Protein AF-0000000080016989 (afdb_homodimer)

Radius of gyration: 31.9 Å; Cα contacts (8 Å, |Δi|>4): 344; chains: 2; bounding box: 84×80×86 Å

Foldseek 3Di:
DPPPPPPPPPPPPPPCPVPPPPPCVVVPDDDDQDPVPDPDPLSVVVNVVVVCCVPCNDCNVCVVLDDVVLVVCVVVPVFFVLVSVLDSCPDPVVCVPQVVVDQLLVSLQVCCCQQLQDGDPDPVSSVVLSVQCVPVNRSRSSCPVSVDPSVCVQANRHRHHHHDPDVPPDDRDDPDVPPDPVVPVVPPDPPVPVVVVPCVVCVPVCPPDPPPPPVVVVVVVVVVVVVVVVVVVVVVVVVVVVVD/DPPPPPPPPPPPPPPCPPPPPDPCVPVPDDDDQDPVPDDDPLSVVVNVVVVCCVPCNDCNVCVVLDDVVLVVCVVVVVFFVLVSVLDSCPDPVVCVPQVVVDQLLVSLQVCCCQQLQDGDPDPVVSVVLSVQCVPVNRSRSSCPVSVDPSVCVQANRHRHHHHDPDPPPDDRDDVDVPPDPVVPVVVPDPPVPVVPVPCPVCVPVCPPDPPPPPVPVVVVVVVVVVVVVVVVVVVVVVVVVVVD

Secondary structure (DSSP, 8-state):
-----------S---------S----TTSPPPPBGGG--SHHHHHHHHHHHHHHHHHHHHHTTTT--HHHHHHHHTTSS-HHHHHHHHHTSHHHIIIIITTS-HHHHHHHHIIIIISS--S-HHHHHHHHHHHHHHHHHHHHHHHHTSHHHHHHTTTTB-------SSS-----------GGGTTT-----GGG------GGGGS---------HHHHHHHHHHHHHHHHHHHHHHHHHHHTT-/-----------S---------SS---TTSPPPPBGGG--SHHHHHHHHHHHHHHHHHHHHHTTTT--HHHHHHHHTTSS-HHHHHHHHHTSHHHIIIIITTS-HHHHHHHHHHHHSSS--S-HHHHHHHHHHHHHHHHHHHHHHHHTSHHHHHHTTTTB-------SSS-----------GGGTTT-----GGG------GGGGS---------HHHHHHHHHHHHHHHHHHHHHHHHHHHTT-

Structure (mmCIF, N/CA/C/O backbone):
data_AF-0000000080016989-model_v1
#
loop_
_entity.id
_entity.type
_entity.pdbx_description
1 polymer 'Phycobilisome rod-core linker polypeptide CpcG2'
#
loop_
_atom_site.group_PDB
_atom_site.id
_atom_site.type_symbol
_atom_site.label_atom_id
_atom_site.label_alt_id
_atom_site.label_comp_id
_atom_site.label_asym_id
_atom_site.label_entity_id
_atom_site.label_seq_id
_atom_site.pdbx_PDB_ins_code
_atom_site.Cartn_x
_atom_site.Cartn_y
_atom_site.Cartn_z
_atom_site.occupancy
_atom_site.B_iso_or_equiv
_atom_site.auth_seq_id
_atom_site.auth_comp_id
_atom_site.auth_asym_id
_atom_site.auth_atom_id
_atom_site.pdbx_PDB_model_num
ATOM 1 N N . MET A 1 1 ? -3.426 34.625 28.641 1 25.23 1 MET A N 1
ATOM 2 C CA . MET A 1 1 ? -3.031 35.344 27.453 1 25.23 1 MET A CA 1
ATOM 3 C C . MET A 1 1 ? -2.664 34.406 26.312 1 25.23 1 MET A C 1
ATOM 5 O O . MET A 1 1 ? -1.8 33.531 26.484 1 25.23 1 MET A O 1
ATOM 9 N N . ALA A 1 2 ? -3.592 34.031 25.422 1 30.05 2 ALA A N 1
ATOM 10 C CA . ALA A 1 2 ? -3.416 33.062 24.328 1 30.05 2 ALA A CA 1
ATOM 11 C C . ALA A 1 2 ? -2.246 33.469 23.438 1 30.05 2 ALA A C 1
ATOM 13 O O . ALA A 1 2 ? -2.064 34.656 23.125 1 30.05 2 ALA A O 1
ATOM 14 N N . LEU A 1 3 ? -1.132 32.969 23.594 1 33.81 3 LEU A N 1
ATOM 15 C CA . LEU A 1 3 ? 0.004 33.375 22.781 1 33.81 3 LEU A CA 1
ATOM 16 C C . LEU A 1 3 ? -0.39 33.5 21.312 1 33.81 3 LEU A C 1
ATOM 18 O O . LEU A 1 3 ? -1.067 32.625 20.781 1 33.81 3 LEU A O 1
ATOM 22 N N . PRO A 1 4 ? -0.448 34.688 20.734 1 31.34 4 PRO A N 1
ATOM 23 C CA . PRO A 1 4 ? -0.878 34.969 19.375 1 31.34 4 PRO A CA 1
ATOM 24 C C . PRO A 1 4 ? -0.151 34.125 18.328 1 31.34 4 PRO A C 1
ATOM 26 O O . PRO A 1 4 ? 1.022 33.781 18.516 1 31.34 4 PRO A O 1
ATOM 29 N N . ILE A 1 5 ? -0.776 33.156 17.734 1 40.44 5 ILE A N 1
ATOM 30 C CA . ILE A 1 5 ? -0.256 32.406 16.594 1 40.44 5 ILE A CA 1
ATOM 31 C C . ILE A 1 5 ? 0.355 33.375 15.57 1 40.44 5 ILE A C 1
ATOM 33 O O . ILE A 1 5 ? -0.314 34.281 15.102 1 40.44 5 ILE A O 1
ATOM 37 N N . HIS A 1 6 ? 1.546 33.844 15.75 1 35.38 6 HIS A N 1
ATOM 38 C CA . HIS A 1 6 ? 2.234 34.75 14.852 1 35.38 6 HIS A CA 1
ATOM 39 C C . HIS A 1 6 ? 1.949 34.438 13.391 1 35.38 6 HIS A C 1
ATOM 41 O O . HIS A 1 6 ? 1.951 33.25 13.008 1 35.38 6 HIS A O 1
ATOM 47 N N . THR A 1 7 ? 1.187 35.281 12.719 1 34.09 7 THR A N 1
ATOM 48 C CA . THR A 1 7 ? 0.888 35.344 11.289 1 34.09 7 THR A CA 1
ATOM 49 C C . THR A 1 7 ? 2.172 35.312 10.469 1 34.09 7 THR A C 1
ATOM 51 O O . THR A 1 7 ? 2.99 36.219 10.531 1 34.09 7 THR A O 1
ATOM 54 N N . TYR A 1 8 ? 2.893 34.312 10.477 1 36.16 8 TYR A N 1
ATOM 55 C CA . TYR A 1 8 ? 4.023 34.312 9.555 1 36.16 8 TYR A CA 1
ATOM 56 C C . TYR A 1 8 ? 3.568 34.625 8.133 1 36.16 8 TYR A C 1
ATOM 58 O O . TYR A 1 8 ? 2.695 33.938 7.602 1 36.16 8 TYR A O 1
ATOM 66 N N . LYS A 1 9 ? 3.492 35.938 7.73 1 34.44 9 LYS A N 1
ATOM 67 C CA . LYS A 1 9 ? 3.162 36.344 6.367 1 34.44 9 LYS A CA 1
ATOM 68 C C . LYS A 1 9 ? 4.121 35.719 5.363 1 34.44 9 LYS A C 1
ATOM 70 O O . LYS A 1 9 ? 5.336 35.906 5.438 1 34.44 9 LYS A O 1
ATOM 75 N N . PRO A 1 10 ? 3.857 34.625 4.754 1 35.66 10 PRO A N 1
ATOM 76 C CA . PRO A 1 10 ? 4.684 34.156 3.633 1 35.66 10 PRO A CA 1
ATOM 77 C C . PRO A 1 10 ? 4.793 35.219 2.523 1 35.66 10 PRO A C 1
ATOM 79 O O . PRO A 1 10 ? 3.779 35.781 2.098 1 35.66 10 PRO A O 1
ATOM 82 N N . THR A 1 11 ? 5.637 36.25 2.611 1 33.56 11 THR A N 1
ATOM 83 C CA . THR A 1 11 ? 5.766 37.25 1.571 1 33.56 11 THR A CA 1
ATOM 84 C C . THR A 1 11 ? 5.883 36.625 0.195 1 33.56 11 THR A C 1
ATOM 86 O O . THR A 1 11 ? 6.18 37.281 -0.793 1 33.56 11 THR A O 1
ATOM 89 N N . SER A 1 12 ? 6.371 35.469 0.053 1 35.28 12 SER A N 1
ATOM 90 C CA . SER A 1 12 ? 6.691 35.188 -1.345 1 35.28 12 SER A CA 1
ATOM 91 C C . SER A 1 12 ? 5.469 35.375 -2.238 1 35.28 12 SER A C 1
ATOM 93 O O . SER A 1 12 ? 4.336 35.156 -1.806 1 35.28 12 SER A O 1
ATOM 95 N N . GLN A 1 13 ? 5.496 36.438 -3.127 1 29.03 13 GLN A N 1
ATOM 96 C CA . GLN A 1 13 ? 4.574 36.656 -4.242 1 29.03 13 GLN A CA 1
ATOM 97 C C . GLN A 1 13 ? 4.145 35.312 -4.848 1 29.03 13 GLN A C 1
ATOM 99 O O . GLN A 1 13 ? 4.969 34.594 -5.391 1 29.03 13 GLN A O 1
ATOM 104 N N . ASN A 1 14 ? 3.254 34.656 -4.242 1 30.41 14 ASN A N 1
ATOM 105 C CA . ASN A 1 14 ? 2.605 33.5 -4.824 1 30.41 14 ASN A CA 1
ATOM 106 C C . ASN A 1 14 ? 2.068 33.781 -6.223 1 30.41 14 ASN A C 1
ATOM 108 O O . ASN A 1 14 ? 1.04 34.438 -6.371 1 30.41 14 ASN A O 1
ATOM 112 N N . GLN A 1 15 ? 2.891 34.375 -7.094 1 29.89 15 GLN A N 1
ATOM 113 C CA . GLN A 1 15 ? 2.301 34.438 -8.43 1 29.89 15 GLN A CA 1
ATOM 114 C C . GLN A 1 15 ? 1.581 33.125 -8.75 1 29.89 15 GLN A C 1
ATOM 116 O O . GLN A 1 15 ? 2.209 32.062 -8.828 1 29.89 15 GLN A O 1
ATOM 121 N N . ARG A 1 16 ? 0.362 33 -8.352 1 30.81 16 ARG A N 1
ATOM 122 C CA . ARG A 1 16 ? -0.567 31.984 -8.797 1 30.81 16 ARG A CA 1
ATOM 123 C C . ARG A 1 16 ? -0.479 31.781 -10.305 1 30.81 16 ARG A C 1
ATOM 125 O O . ARG A 1 16 ? -0.856 32.656 -11.078 1 30.81 16 ARG A O 1
ATOM 132 N N . VAL A 1 17 ? 0.602 31.438 -10.859 1 32.56 17 VAL A N 1
ATOM 133 C CA . VAL A 1 17 ? 0.353 30.969 -12.211 1 32.56 17 VAL A CA 1
ATOM 134 C C . VAL A 1 17 ? -0.822 30 -12.211 1 32.56 17 VAL A C 1
ATOM 136 O O . VAL A 1 17 ? -0.796 28.984 -11.508 1 32.56 17 VAL A O 1
ATOM 139 N N . CYS A 1 18 ? -2.006 30.516 -12.25 1 28.89 18 CYS A N 1
ATOM 140 C CA . CYS A 1 18 ? -3.176 29.688 -12.516 1 28.89 18 CYS A CA 1
ATOM 141 C C . CYS A 1 18 ? -2.871 28.641 -13.57 1 28.89 18 CYS A C 1
ATOM 143 O O . CYS A 1 18 ? -2.387 28.969 -14.656 1 28.89 18 CYS A O 1
ATOM 145 N N . SER A 1 19 ? -2.455 27.562 -13.086 1 32.31 19 SER A N 1
ATOM 146 C CA . SER A 1 19 ? -2.361 26.484 -14.07 1 32.31 19 SER A CA 1
ATOM 147 C C . SER A 1 19 ? -3.559 26.484 -15.016 1 32.31 19 SER A C 1
ATOM 149 O O . SER A 1 19 ? -4.695 26.703 -14.586 1 32.31 19 SER A O 1
ATOM 151 N N . PHE A 1 20 ? -3.49 27.109 -16.141 1 30.5 20 PHE A N 1
ATOM 152 C CA . PHE A 1 20 ? -4.426 26.875 -17.234 1 30.5 20 PHE A CA 1
ATOM 153 C C . PHE A 1 20 ? -5.012 25.469 -17.141 1 30.5 20 PHE A C 1
ATOM 155 O O . PHE A 1 20 ? -4.273 24.5 -17 1 30.5 20 PHE A O 1
ATOM 162 N N . GLY A 1 21 ? -6.273 25.297 -16.688 1 30.64 21 GLY A N 1
ATOM 163 C CA . GLY A 1 21 ? -7.164 24.156 -16.609 1 30.64 21 GLY A CA 1
ATOM 164 C C . GLY A 1 21 ? -7.012 23.188 -17.781 1 30.64 21 GLY A C 1
ATOM 165 O O . GLY A 1 21 ? -7.871 22.344 -18 1 30.64 21 GLY A O 1
ATOM 166 N N . THR A 1 22 ? -6.535 23.703 -18.922 1 29.03 22 THR A N 1
ATOM 167 C CA . THR A 1 22 ? -6.496 22.688 -19.969 1 29.03 22 THR A CA 1
ATOM 168 C C . THR A 1 22 ? -5.863 21.406 -19.453 1 29.03 22 THR A C 1
ATOM 170 O O . THR A 1 22 ? -5.008 21.438 -18.562 1 29.03 22 THR A O 1
ATOM 173 N N . ALA A 1 23 ? -6.227 20.281 -20.219 1 30.64 23 ALA A N 1
ATOM 174 C CA . ALA A 1 23 ? -5.867 18.875 -20.188 1 30.64 23 ALA A CA 1
ATOM 175 C C . ALA A 1 23 ? -4.359 18.688 -20.016 1 30.64 23 ALA A C 1
ATOM 177 O O . ALA A 1 23 ? -3.666 18.312 -20.969 1 30.64 23 ALA A O 1
ATOM 178 N N . ASP A 1 24 ? -3.57 19.672 -19.812 1 32.41 24 ASP A N 1
ATOM 179 C CA . ASP A 1 24 ? -2.189 19.234 -19.641 1 32.41 24 ASP A CA 1
ATOM 180 C C . ASP A 1 24 ? -2.107 18.062 -18.656 1 32.41 24 ASP A C 1
ATOM 182 O O . ASP A 1 24 ? -2.002 18.266 -17.453 1 32.41 24 ASP A O 1
ATOM 186 N N . LEU A 1 25 ? -2.934 17.094 -18.688 1 37.16 25 LEU A N 1
ATOM 187 C CA . LEU A 1 25 ? -2.645 15.75 -18.219 1 37.16 25 LEU A CA 1
ATOM 188 C C . LEU A 1 25 ? -1.144 15.484 -18.219 1 37.16 25 LEU A C 1
ATOM 190 O O . LEU A 1 25 ? -0.61 14.906 -19.172 1 37.16 25 LEU A O 1
ATOM 194 N N . ASN A 1 26 ? -0.311 16.391 -18.078 1 38 26 ASN A N 1
ATOM 195 C CA . ASN A 1 26 ? 1.107 16.062 -17.969 1 38 26 ASN A CA 1
ATOM 196 C C . ASN A 1 26 ? 1.342 14.844 -17.078 1 38 26 ASN A C 1
ATOM 198 O O . ASN A 1 26 ? 0.673 14.672 -16.062 1 38 26 ASN A O 1
ATOM 202 N N . GLU A 1 27 ? 1.8 13.797 -17.656 1 47.62 27 GLU A N 1
ATOM 203 C CA . GLU A 1 27 ? 2.15 12.492 -17.109 1 47.62 27 GLU A CA 1
ATOM 204 C C . GLU A 1 27 ? 2.609 12.609 -15.664 1 47.62 27 GLU A C 1
ATOM 206 O O . GLU A 1 27 ? 2.398 11.695 -14.867 1 47.62 27 GLU A O 1
ATOM 211 N N . ASP A 1 28 ? 3.191 13.914 -15.281 1 52.97 28 ASP A N 1
ATOM 212 C CA . ASP A 1 28 ? 3.834 14.023 -13.977 1 52.97 28 ASP A CA 1
ATOM 213 C C . ASP A 1 28 ? 2.873 14.594 -12.938 1 52.97 28 ASP A C 1
ATOM 215 O O . ASP A 1 28 ? 3.244 14.781 -11.781 1 52.97 28 ASP A O 1
ATOM 219 N N . SER A 1 29 ? 1.658 15.008 -13.406 1 60.66 29 SER A N 1
ATOM 220 C CA . SER A 1 29 ? 0.777 15.586 -12.398 1 60.66 29 SER A CA 1
ATOM 221 C C . SER A 1 29 ? 0.029 14.5 -11.625 1 60.66 29 SER A C 1
ATOM 223 O O . SER A 1 29 ? -0.495 13.555 -12.227 1 60.66 29 SER A O 1
ATOM 225 N N . PRO A 1 30 ? -0.002 14.703 -10.344 1 71.44 30 PRO A N 1
ATOM 226 C CA . PRO A 1 30 ? -0.692 13.688 -9.555 1 71.44 30 PRO A CA 1
ATOM 227 C C . PRO A 1 30 ? -2.191 13.633 -9.844 1 71.44 30 PRO A C 1
ATOM 229 O O . PRO A 1 30 ? -2.803 14.656 -10.148 1 71.44 30 PRO A O 1
ATOM 232 N N . TYR A 1 31 ? -2.736 12.531 -10.023 1 80.25 31 TYR A N 1
ATOM 233 C CA . TYR A 1 31 ? -4.184 12.359 -10.086 1 80.25 31 TYR A CA 1
ATOM 234 C C . TYR A 1 31 ? -4.84 12.82 -8.789 1 80.25 31 TYR A C 1
ATOM 236 O O . TYR A 1 31 ? -4.363 12.5 -7.695 1 80.25 31 TYR A O 1
ATOM 244 N N . ILE A 1 32 ? -5.84 13.664 -8.883 1 88.88 32 ILE A N 1
ATOM 245 C CA . ILE A 1 32 ? -6.516 14.219 -7.711 1 88.88 32 ILE A CA 1
ATOM 246 C C . ILE A 1 32 ? -7.766 13.398 -7.398 1 88.88 32 ILE A C 1
ATOM 248 O O . ILE A 1 32 ? -8.648 13.258 -8.25 1 88.88 32 ILE A O 1
ATOM 252 N N . TYR A 1 33 ? -7.879 12.844 -6.227 1 94.5 33 TYR A N 1
ATOM 253 C CA . TYR A 1 33 ? -9.008 12.039 -5.773 1 94.5 33 TYR A CA 1
ATOM 254 C C . TYR A 1 33 ? -10.008 12.891 -4.996 1 94.5 33 TYR A C 1
ATOM 256 O O . TYR A 1 33 ? -9.656 13.492 -3.977 1 94.5 33 TYR A O 1
ATOM 264 N N . ARG A 1 34 ? -11.211 12.906 -5.473 1 95 34 ARG A N 1
ATOM 265 C CA . ARG A 1 34 ? -12.289 13.664 -4.848 1 95 34 ARG A CA 1
ATOM 266 C C . ARG A 1 34 ? -13.508 12.773 -4.598 1 95 34 ARG A C 1
ATOM 268 O O . ARG A 1 34 ? -13.859 11.945 -5.438 1 95 34 ARG A O 1
ATOM 275 N N . LEU A 1 35 ? -14.07 13.016 -3.494 1 94.94 35 LEU A N 1
ATOM 276 C CA . LEU A 1 35 ? -15.234 12.219 -3.119 1 94.94 35 LEU A CA 1
ATOM 277 C C . LEU A 1 35 ? -16.391 12.453 -4.09 1 94.94 35 LEU A C 1
ATOM 279 O O . LEU A 1 35 ? -17.141 11.523 -4.395 1 94.94 35 LEU A O 1
ATOM 283 N N . GLU A 1 36 ? -16.5 13.648 -4.617 1 91.94 36 GLU A N 1
ATOM 284 C CA . GLU A 1 36 ? -17.594 14.023 -5.508 1 91.94 36 GLU A CA 1
ATOM 285 C C . GLU A 1 36 ? -17.516 13.258 -6.824 1 91.94 36 GLU A C 1
ATOM 287 O O . GLU A 1 36 ? -18.531 13.07 -7.504 1 91.94 36 GLU A O 1
ATOM 292 N N . ASP A 1 37 ? -16.375 12.867 -7.113 1 90 37 ASP A N 1
ATOM 293 C CA . ASP A 1 37 ? -16.156 12.18 -8.383 1 90 37 ASP A CA 1
ATOM 294 C C . ASP A 1 37 ? -16.375 10.68 -8.242 1 90 37 ASP A C 1
ATOM 296 O O . ASP A 1 37 ? -16.234 9.93 -9.211 1 90 37 ASP A O 1
ATOM 300 N N . THR A 1 38 ? -16.672 10.258 -7.035 1 91.38 38 THR A N 1
ATOM 301 C CA . THR A 1 38 ? -16.828 8.828 -6.793 1 91.38 38 THR A CA 1
ATOM 302 C C . THR A 1 38 ? -18.281 8.414 -6.918 1 91.38 38 THR A C 1
ATOM 304 O O . THR A 1 38 ? -19.109 8.758 -6.07 1 91.38 38 THR A O 1
ATOM 307 N N . ASN A 1 39 ? -18.562 7.723 -8.016 1 89.69 39 ASN A N 1
ATOM 308 C CA . ASN A 1 39 ? -19.953 7.312 -8.273 1 89.69 39 ASN A CA 1
ATOM 309 C C . ASN A 1 39 ? -20.094 5.793 -8.227 1 89.69 39 ASN A C 1
ATOM 311 O O . ASN A 1 39 ? -21.188 5.266 -8.422 1 89.69 39 ASN A O 1
ATOM 315 N N . SER A 1 40 ? -19.031 5.035 -8.008 1 90.69 40 SER A N 1
ATOM 316 C CA . SER A 1 40 ? -19.047 3.58 -7.914 1 90.69 40 SER A CA 1
ATOM 317 C C . SER A 1 40 ? -18.266 3.094 -6.703 1 90.69 40 SER A C 1
ATOM 319 O O . SER A 1 40 ? -17.453 3.836 -6.145 1 90.69 40 SER A O 1
ATOM 321 N N . SER A 1 41 ? -18.594 1.885 -6.363 1 90.12 41 SER A N 1
ATOM 322 C CA . SER A 1 41 ? -17.875 1.286 -5.238 1 90.12 41 SER A CA 1
ATOM 323 C C . SER A 1 41 ? -16.391 1.15 -5.539 1 90.12 41 SER A C 1
ATOM 325 O O . SER A 1 41 ? -15.555 1.287 -4.641 1 90.12 41 SER A O 1
ATOM 327 N N . GLY A 1 42 ? -16.141 0.899 -6.773 1 89.5 42 GLY A N 1
ATOM 328 C CA . GLY A 1 42 ? -14.742 0.793 -7.18 1 89.5 42 GLY A CA 1
ATOM 329 C C . GLY A 1 42 ? -13.984 2.104 -7.07 1 89.5 42 GLY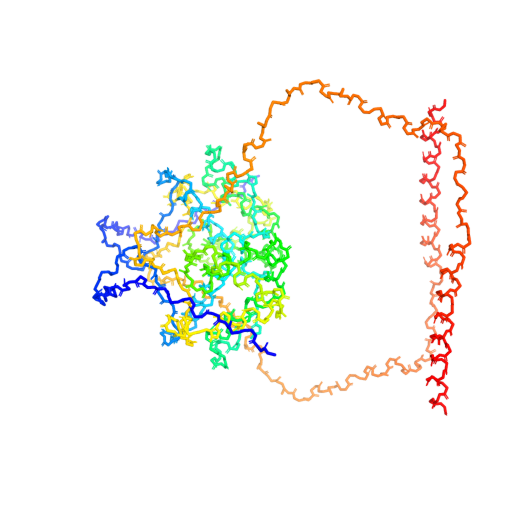 A C 1
ATOM 330 O O . GLY A 1 42 ? -12.828 2.127 -6.645 1 89.5 42 GLY A O 1
ATOM 331 N N . GLU A 1 43 ? -14.609 3.121 -7.348 1 91.94 43 GLU A N 1
ATOM 332 C CA . GLU A 1 43 ? -13.984 4.438 -7.297 1 91.94 43 GLU A CA 1
ATOM 333 C C . GLU A 1 43 ? -13.75 4.883 -5.855 1 91.94 43 GLU A C 1
ATOM 335 O O . GLU A 1 43 ? -12.727 5.492 -5.547 1 91.94 43 GLU A O 1
ATOM 340 N N . ILE A 1 44 ? -14.727 4.605 -5.02 1 94.19 44 ILE A N 1
ATOM 341 C CA . ILE A 1 44 ? -14.562 4.969 -3.615 1 94.19 44 ILE A CA 1
ATOM 342 C C . ILE A 1 44 ? -13.414 4.168 -3.002 1 94.19 44 ILE A C 1
ATOM 344 O O . ILE A 1 44 ? -12.664 4.684 -2.174 1 94.19 44 ILE A O 1
ATOM 348 N N . ALA A 1 45 ? -13.297 2.977 -3.373 1 92.25 45 ALA A N 1
ATOM 349 C CA . ALA A 1 45 ? -12.195 2.154 -2.895 1 92.25 45 ALA A CA 1
ATOM 350 C C . ALA A 1 45 ? -10.852 2.744 -3.314 1 92.25 45 ALA A C 1
ATOM 352 O O . ALA A 1 45 ? -9.891 2.74 -2.537 1 92.25 45 ALA A O 1
ATOM 353 N N . LYS A 1 46 ? -10.789 3.24 -4.535 1 91.69 46 LYS A N 1
ATOM 354 C CA . LYS A 1 46 ? -9.57 3.881 -5.02 1 91.69 46 LYS A CA 1
ATOM 355 C C . LYS A 1 46 ? -9.242 5.129 -4.199 1 91.69 46 LYS A C 1
ATOM 357 O O . LYS A 1 46 ? -8.078 5.398 -3.908 1 91.69 46 LYS A O 1
ATOM 362 N N . LEU A 1 47 ? -10.289 5.824 -3.861 1 95.62 47 LEU A N 1
ATOM 363 C CA . LEU A 1 47 ? -10.117 7.02 -3.047 1 95.62 47 LEU A CA 1
ATOM 364 C C . LEU A 1 47 ? -9.586 6.664 -1.662 1 95.62 47 LEU A C 1
ATOM 366 O O . LEU A 1 47 ? -8.672 7.316 -1.155 1 95.62 47 LEU A O 1
ATOM 370 N N . ILE A 1 48 ? -10.133 5.668 -1.102 1 96.5 48 ILE A N 1
ATOM 371 C CA . ILE A 1 48 ? -9.719 5.211 0.22 1 96.5 48 ILE A CA 1
ATOM 372 C C . ILE A 1 48 ? -8.266 4.746 0.172 1 96.5 48 ILE A C 1
ATOM 374 O O . ILE A 1 48 ? -7.469 5.094 1.047 1 96.5 48 ILE A O 1
ATOM 378 N N . TRP A 1 49 ? -7.965 4.047 -0.843 1 93.25 49 TRP A N 1
ATOM 379 C CA . TRP A 1 49 ? -6.59 3.596 -1.028 1 93.25 49 TRP A CA 1
ATOM 380 C C . TRP A 1 49 ? -5.641 4.781 -1.163 1 93.25 49 TRP A C 1
ATOM 382 O O . TRP A 1 49 ? -4.559 4.789 -0.566 1 93.25 49 TRP A O 1
ATOM 392 N N . ALA A 1 50 ? -5.984 5.707 -1.887 1 94.62 50 ALA A N 1
ATOM 393 C CA . ALA A 1 50 ? -5.168 6.902 -2.082 1 94.62 50 ALA A CA 1
ATOM 394 C C . ALA A 1 50 ? -4.941 7.633 -0.763 1 94.62 50 ALA A C 1
ATOM 396 O O . ALA A 1 50 ? -3.85 8.148 -0.509 1 94.62 50 ALA A O 1
ATOM 397 N N . ALA A 1 51 ? -5.973 7.676 0.03 1 97.5 51 ALA A N 1
ATOM 398 C CA . ALA A 1 51 ? -5.867 8.32 1.335 1 97.5 51 ALA A CA 1
ATOM 399 C C . ALA A 1 51 ? -4.859 7.602 2.227 1 97.5 51 ALA A C 1
ATOM 401 O O . ALA A 1 51 ? -4.012 8.234 2.855 1 97.5 51 ALA A O 1
ATOM 402 N N . TYR A 1 52 ? -4.934 6.301 2.242 1 96.81 52 TYR A N 1
ATOM 403 C CA . TYR A 1 52 ? -3.979 5.531 3.029 1 96.81 52 TYR A CA 1
ATOM 404 C C . TYR A 1 52 ? -2.555 5.766 2.541 1 96.81 52 TYR A C 1
ATOM 406 O O . TYR A 1 52 ? -1.638 5.953 3.344 1 96.81 52 TYR A O 1
ATOM 414 N N . ARG A 1 53 ? -2.43 5.727 1.254 1 93.5 53 ARG A N 1
ATOM 415 C CA . ARG A 1 53 ? -1.106 5.926 0.674 1 93.5 53 ARG A CA 1
ATOM 416 C C . ARG A 1 53 ? -0.559 7.305 1.018 1 93.5 53 ARG A C 1
ATOM 418 O O . ARG A 1 53 ? 0.624 7.449 1.333 1 93.5 53 ARG A O 1
ATOM 425 N N . GLN A 1 54 ? -1.387 8.266 0.977 1 94.75 54 GLN A N 1
ATOM 426 C CA . GLN A 1 54 ? -0.978 9.641 1.247 1 94.75 54 GLN A CA 1
ATOM 427 C C . GLN A 1 54 ? -0.623 9.828 2.719 1 94.75 54 GLN A C 1
ATOM 429 O O . GLN A 1 54 ? 0.415 10.406 3.043 1 94.75 54 GLN A O 1
ATOM 434 N N . VAL A 1 55 ? -1.384 9.336 3.58 1 97 55 VAL A N 1
ATOM 435 C CA . VAL A 1 55 ? -1.235 9.609 5.008 1 97 55 VAL A CA 1
ATOM 436 C C . VAL A 1 55 ? -0.135 8.734 5.59 1 97 55 VAL A C 1
ATOM 438 O O . VAL A 1 55 ? 0.709 9.203 6.355 1 97 55 VAL A O 1
ATOM 441 N N . PHE A 1 56 ? -0.072 7.453 5.273 1 95 56 PHE A N 1
ATOM 442 C CA . PHE A 1 56 ? 0.887 6.527 5.871 1 95 56 PHE A CA 1
ATOM 443 C C . PHE A 1 56 ? 2.143 6.426 5.016 1 95 56 PHE A C 1
ATOM 445 O O . PHE A 1 56 ? 3.197 6.008 5.496 1 95 56 PHE A O 1
ATOM 452 N N . ASN A 1 57 ? 2.037 6.805 3.777 1 91.38 57 ASN A N 1
ATOM 453 C CA . ASN A 1 57 ? 3.1 6.621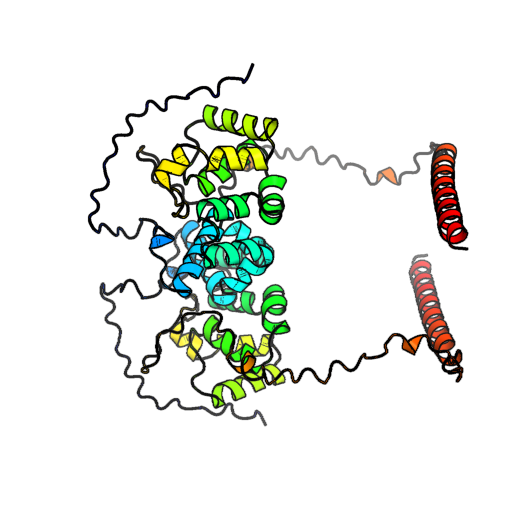 2.793 1 91.38 57 ASN A CA 1
ATOM 454 C C . ASN A 1 57 ? 3.342 5.145 2.498 1 91.38 57 ASN A C 1
ATOM 456 O O . ASN A 1 57 ? 2.926 4.273 3.268 1 91.38 57 ASN A O 1
ATOM 460 N N . GLU A 1 58 ? 4.102 4.836 1.506 1 86.38 58 GLU A N 1
ATOM 461 C CA . GLU A 1 58 ? 4.312 3.482 0.997 1 86.38 58 GLU A CA 1
ATOM 462 C C . GLU A 1 58 ? 5.16 2.656 1.96 1 86.38 58 GLU A C 1
ATOM 464 O O . GLU A 1 58 ? 4.867 1.482 2.201 1 86.38 58 GLU A O 1
ATOM 469 N N . GLN A 1 59 ? 6.094 3.283 2.496 1 86.38 59 GLN A N 1
ATOM 470 C CA . GLN A 1 59 ? 7.023 2.574 3.369 1 86.38 59 GLN A CA 1
ATOM 471 C C . GLN A 1 59 ? 6.324 2.078 4.633 1 86.38 59 GLN A C 1
ATOM 473 O O . GLN A 1 59 ? 6.516 0.933 5.043 1 86.38 59 GLN A O 1
ATOM 478 N N . GLU A 1 60 ? 5.543 2.906 5.164 1 88.75 60 GLU A N 1
ATOM 479 C CA . GLU A 1 60 ? 4.832 2.541 6.387 1 88.75 60 GLU A CA 1
ATOM 480 C C . GLU A 1 60 ? 3.752 1.5 6.105 1 88.75 60 GLU A C 1
ATOM 482 O O . GLU A 1 60 ? 3.521 0.603 6.922 1 88.75 60 GLU A O 1
ATOM 487 N N . ILE A 1 61 ? 3.127 1.683 4.996 1 91.25 61 ILE A N 1
ATOM 488 C CA . ILE A 1 61 ? 2.07 0.74 4.637 1 91.25 61 ILE A CA 1
ATOM 489 C C . ILE A 1 61 ? 2.662 -0.657 4.469 1 91.25 61 ILE A C 1
ATOM 491 O O . ILE A 1 61 ? 2.045 -1.651 4.855 1 91.25 61 ILE A O 1
ATOM 495 N N . LEU A 1 62 ? 3.869 -0.758 3.957 1 89.81 62 LEU A N 1
ATOM 496 C CA . LEU A 1 62 ? 4.492 -2.041 3.652 1 89.81 62 LEU A CA 1
ATOM 497 C C . LEU A 1 62 ? 5.238 -2.586 4.867 1 89.81 62 LEU A C 1
ATOM 499 O O . LEU A 1 62 ? 5.789 -3.688 4.816 1 89.81 62 LEU A O 1
ATOM 503 N N . GLN A 1 63 ? 5.266 -1.886 5.918 1 87 63 GLN A N 1
ATOM 504 C CA . GLN A 1 63 ? 6.152 -2.166 7.043 1 87 63 GLN A CA 1
ATOM 505 C C . GLN A 1 63 ? 6.051 -3.625 7.473 1 87 63 GLN A C 1
ATOM 507 O O . GLN A 1 63 ? 7.066 -4.285 7.691 1 87 63 GLN A O 1
ATOM 512 N N . PHE A 1 64 ? 4.91 -4.211 7.508 1 86.12 64 PHE A N 1
ATOM 513 C CA . PHE A 1 64 ? 4.742 -5.566 8.023 1 86.12 64 PHE A CA 1
ATOM 514 C C . PHE A 1 64 ? 4.93 -6.594 6.914 1 86.12 64 PHE A C 1
ATOM 516 O O . PHE A 1 64 ? 5.176 -7.77 7.191 1 86.12 64 PHE A O 1
ATOM 523 N N . ASN A 1 65 ? 4.867 -6.184 5.664 1 90.88 65 ASN A N 1
ATOM 524 C CA . ASN A 1 65 ? 4.945 -7.117 4.547 1 90.88 65 ASN A CA 1
ATOM 525 C C . ASN A 1 65 ? 6.32 -7.09 3.887 1 90.88 65 ASN A C 1
ATOM 527 O O . ASN A 1 65 ? 6.633 -7.945 3.057 1 90.88 65 ASN A O 1
ATOM 531 N N . ARG A 1 66 ? 7.109 -6.234 4.324 1 91.69 66 ARG A N 1
ATOM 532 C CA . ARG A 1 66 ? 8.367 -5.988 3.619 1 91.69 66 ARG A CA 1
ATOM 533 C C . ARG A 1 66 ? 9.328 -7.16 3.787 1 91.69 66 ARG A C 1
ATOM 535 O O . ARG A 1 66 ? 9.5 -7.676 4.895 1 91.69 66 ARG A O 1
ATOM 542 N N . GLN A 1 67 ? 9.875 -7.512 2.715 1 95.62 67 GLN A N 1
ATOM 543 C CA . GLN A 1 67 ? 10.984 -8.469 2.664 1 95.62 67 GLN A CA 1
ATOM 544 C C . GLN A 1 67 ? 12.305 -7.766 2.363 1 95.62 67 GLN A C 1
ATOM 546 O O . GLN A 1 67 ? 12.742 -7.73 1.213 1 95.62 67 GLN A O 1
ATOM 551 N N . ILE A 1 68 ? 12.992 -7.312 3.381 1 95.56 68 ILE A N 1
ATOM 552 C CA . ILE A 1 68 ? 14.133 -6.41 3.266 1 95.56 68 ILE A CA 1
ATOM 553 C C . ILE A 1 68 ? 15.273 -7.109 2.525 1 95.56 68 ILE A C 1
ATOM 555 O O . ILE A 1 68 ? 15.906 -6.52 1.646 1 95.56 68 ILE A O 1
ATOM 559 N N . ALA A 1 69 ? 15.492 -8.375 2.895 1 96.88 69 ALA A N 1
ATOM 560 C CA . ALA A 1 69 ? 16.562 -9.117 2.246 1 96.88 69 ALA A CA 1
ATOM 561 C C . ALA A 1 69 ? 16.328 -9.227 0.743 1 96.88 69 ALA A C 1
ATOM 563 O O . ALA A 1 69 ? 17.25 -8.992 -0.052 1 96.88 69 ALA A O 1
ATOM 564 N N . LEU A 1 70 ? 15.148 -9.555 0.363 1 97.81 70 LEU A N 1
ATOM 565 C CA . LEU A 1 70 ? 14.812 -9.672 -1.052 1 97.81 70 LEU A CA 1
ATOM 566 C C . LEU A 1 70 ? 14.922 -8.32 -1.748 1 97.81 70 LEU A C 1
ATOM 568 O O . LEU A 1 70 ? 15.414 -8.227 -2.873 1 97.81 70 LEU A O 1
ATOM 572 N N . GLU A 1 71 ? 14.453 -7.258 -1.113 1 97.25 71 GLU A N 1
ATOM 573 C CA . GLU A 1 71 ? 14.531 -5.91 -1.663 1 97.25 71 GLU A CA 1
ATOM 574 C C . GLU A 1 71 ? 15.984 -5.516 -1.939 1 97.25 71 GLU A C 1
ATOM 576 O O . GLU A 1 71 ? 16.297 -4.992 -3.012 1 97.25 71 GLU A O 1
ATOM 581 N N . THR A 1 72 ? 16.797 -5.746 -0.986 1 97.19 72 THR A N 1
ATOM 582 C CA . THR A 1 72 ? 18.219 -5.41 -1.104 1 97.19 72 THR A CA 1
ATOM 583 C C . THR A 1 72 ? 18.859 -6.168 -2.264 1 97.19 72 THR A C 1
ATOM 585 O O . THR A 1 72 ? 19.625 -5.594 -3.041 1 97.19 72 THR A O 1
ATOM 588 N N . GLN A 1 73 ? 18.531 -7.441 -2.371 1 98 73 GLN A N 1
ATOM 589 C CA . GLN A 1 73 ? 19.078 -8.258 -3.453 1 98 73 GLN A CA 1
ATOM 590 C C . GLN A 1 73 ? 18.594 -7.75 -4.812 1 98 73 GLN A C 1
ATOM 592 O O . GLN A 1 73 ? 19.375 -7.73 -5.773 1 98 73 GLN A O 1
ATOM 597 N N . LEU A 1 74 ? 17.406 -7.336 -4.922 1 97.62 74 LEU A N 1
ATOM 598 C CA . LEU A 1 74 ? 16.875 -6.812 -6.18 1 97.62 74 LEU A CA 1
ATOM 599 C C . LEU A 1 74 ? 17.531 -5.48 -6.523 1 97.62 74 LEU A C 1
ATOM 601 O O . LEU A 1 74 ? 17.891 -5.238 -7.68 1 97.62 74 LEU A O 1
ATOM 605 N N . LYS A 1 75 ? 17.609 -4.602 -5.531 1 96.25 75 LYS A N 1
ATOM 606 C CA . LYS A 1 75 ? 18.234 -3.299 -5.727 1 96.25 75 LYS A CA 1
ATOM 607 C C . LYS A 1 75 ? 19.672 -3.451 -6.246 1 96.25 75 LYS A C 1
ATOM 609 O O . LYS A 1 75 ? 20.125 -2.654 -7.07 1 96.25 75 LYS A O 1
ATOM 614 N N . ASN A 1 76 ? 20.297 -4.508 -5.75 1 95.38 76 ASN A N 1
ATOM 615 C CA . ASN A 1 76 ? 21.688 -4.77 -6.156 1 95.38 76 ASN A CA 1
ATOM 616 C C . ASN A 1 76 ? 21.734 -5.609 -7.43 1 95.38 76 ASN A C 1
ATOM 618 O O . ASN A 1 76 ? 22.828 -5.984 -7.879 1 95.38 76 ASN A O 1
ATOM 622 N N . ARG A 1 77 ? 20.625 -5.977 -7.934 1 95.19 77 ARG A N 1
ATOM 623 C CA . ARG A 1 77 ? 20.5 -6.762 -9.156 1 95.19 77 ARG A CA 1
ATOM 624 C C . ARG A 1 77 ? 21.125 -8.141 -8.984 1 95.19 77 ARG A C 1
ATOM 626 O O . ARG A 1 77 ? 21.688 -8.695 -9.938 1 95.19 77 ARG A O 1
ATOM 633 N N . SER A 1 78 ? 21.109 -8.586 -7.727 1 97 78 SER A N 1
ATOM 634 C CA . SER A 1 78 ? 21.594 -9.938 -7.434 1 97 78 SER A CA 1
ATOM 635 C C . SER A 1 78 ? 20.531 -10.984 -7.758 1 97 78 SER A C 1
ATOM 637 O O . SER A 1 78 ? 20.859 -12.164 -7.922 1 97 78 SER A O 1
ATOM 639 N N . ILE A 1 79 ? 19.344 -10.602 -7.777 1 97.88 79 ILE A N 1
ATOM 640 C CA . ILE A 1 79 ? 18.234 -11.461 -8.195 1 97.88 79 ILE A CA 1
ATOM 641 C C . ILE A 1 79 ? 17.406 -10.742 -9.258 1 97.88 79 ILE A C 1
ATOM 643 O O . ILE A 1 79 ? 17.547 -9.539 -9.461 1 97.88 79 ILE A O 1
ATOM 647 N N . THR A 1 80 ? 16.594 -11.531 -9.945 1 98.19 80 THR A N 1
ATOM 648 C CA . THR A 1 80 ? 15.711 -10.977 -10.961 1 98.19 80 THR A CA 1
ATOM 649 C C . THR A 1 80 ? 14.352 -10.617 -10.352 1 98.19 80 THR A C 1
ATOM 651 O O . THR A 1 80 ? 14.102 -10.898 -9.18 1 98.19 80 THR A O 1
ATOM 654 N N . VAL A 1 81 ? 13.531 -9.945 -11.164 1 98.69 81 VAL A N 1
ATOM 655 C CA . VAL A 1 81 ? 12.172 -9.641 -10.727 1 98.69 81 VAL A CA 1
ATOM 656 C C . VAL A 1 81 ? 11.398 -10.945 -10.516 1 98.69 81 VAL A C 1
ATOM 658 O O . VAL A 1 81 ? 10.633 -11.07 -9.555 1 98.69 81 VAL A O 1
ATOM 661 N N . ARG A 1 82 ? 11.625 -11.898 -11.391 1 98.75 82 ARG A N 1
ATOM 662 C CA . ARG A 1 82 ? 11 -13.211 -11.266 1 98.75 82 ARG A CA 1
ATOM 663 C C . ARG A 1 82 ? 11.305 -13.828 -9.906 1 98.75 82 ARG A C 1
ATOM 665 O O . ARG A 1 82 ? 10.398 -14.336 -9.234 1 98.75 82 ARG A O 1
ATOM 672 N N . ASP A 1 83 ? 12.531 -13.742 -9.523 1 98.56 83 ASP A N 1
ATOM 673 C CA . ASP A 1 83 ? 12.953 -14.281 -8.234 1 98.56 83 ASP A CA 1
ATOM 674 C C . ASP A 1 83 ? 12.328 -13.492 -7.082 1 98.56 83 ASP A C 1
ATOM 676 O O . ASP A 1 83 ? 11.992 -14.07 -6.043 1 98.56 83 ASP A O 1
ATOM 680 N N . PHE A 1 84 ? 12.297 -12.227 -7.215 1 98.75 84 PHE A N 1
ATOM 681 C CA . PHE A 1 84 ? 11.68 -11.375 -6.203 1 98.75 84 PHE A CA 1
ATOM 682 C C . PHE A 1 84 ? 10.211 -11.734 -6.016 1 98.75 84 PHE A C 1
ATOM 684 O O . PHE A 1 84 ? 9.75 -11.914 -4.887 1 98.75 84 PHE A O 1
ATOM 691 N N . ILE A 1 85 ? 9.461 -11.891 -7.125 1 98.81 85 ILE A N 1
ATOM 692 C CA . ILE A 1 85 ? 8.047 -12.266 -7.086 1 98.81 85 ILE A CA 1
ATOM 693 C C . ILE A 1 85 ? 7.898 -13.625 -6.41 1 98.81 85 ILE A C 1
ATOM 695 O O . ILE A 1 85 ? 7.012 -13.812 -5.574 1 98.81 85 ILE A O 1
ATOM 699 N N . ARG A 1 86 ? 8.773 -14.539 -6.773 1 98.75 86 ARG A N 1
ATOM 700 C CA . ARG A 1 86 ? 8.781 -15.867 -6.164 1 98.75 86 ARG A CA 1
ATOM 701 C C . ARG A 1 86 ? 8.969 -15.766 -4.652 1 98.75 86 ARG A C 1
ATOM 703 O O . ARG A 1 86 ? 8.242 -16.406 -3.891 1 98.75 86 ARG A O 1
ATOM 710 N N . GLY A 1 87 ? 9.922 -14.953 -4.297 1 98.56 87 GLY A N 1
ATOM 711 C CA . GLY A 1 87 ? 10.195 -14.766 -2.881 1 98.56 87 GLY A CA 1
ATOM 712 C C . GLY A 1 87 ? 9.031 -14.156 -2.119 1 98.56 87 GLY A C 1
ATOM 713 O O . GLY A 1 87 ? 8.742 -14.57 -0.992 1 98.56 87 GLY A O 1
ATOM 714 N N . LEU A 1 88 ? 8.391 -13.18 -2.662 1 98.31 88 LEU A N 1
ATOM 715 C CA . LEU A 1 88 ? 7.23 -12.562 -2.027 1 98.31 88 LEU A CA 1
ATOM 716 C C . LEU A 1 88 ? 6.105 -13.57 -1.841 1 98.31 88 LEU A C 1
ATOM 718 O O . LEU A 1 88 ? 5.504 -13.648 -0.768 1 98.31 88 LEU A O 1
ATOM 722 N N . ALA A 1 89 ? 5.809 -14.359 -2.883 1 98.44 89 ALA A N 1
ATOM 723 C CA . ALA A 1 89 ? 4.723 -15.336 -2.85 1 98.44 89 ALA A CA 1
ATOM 724 C C . ALA A 1 89 ? 5.012 -16.453 -1.848 1 98.44 89 ALA A C 1
ATOM 726 O O . ALA A 1 89 ? 4.086 -17.031 -1.271 1 98.44 89 ALA A O 1
ATOM 727 N N . LYS A 1 90 ? 6.266 -16.703 -1.632 1 98.19 90 LYS A N 1
ATOM 728 C CA . LYS A 1 90 ? 6.652 -17.766 -0.718 1 98.19 90 LYS A CA 1
ATOM 729 C C . LYS A 1 90 ? 6.906 -17.234 0.686 1 98.19 90 LYS A C 1
ATOM 731 O O . LYS A 1 90 ? 7.277 -17.984 1.59 1 98.19 90 LYS A O 1
ATOM 736 N N . SER A 1 91 ? 6.742 -15.984 0.905 1 97.12 91 SER A N 1
ATOM 737 C CA . SER A 1 91 ? 7.047 -15.359 2.188 1 97.12 91 SER A CA 1
ATOM 738 C C . SER A 1 91 ? 6.09 -15.836 3.275 1 97.12 91 SER A C 1
ATOM 740 O O . SER A 1 91 ? 4.953 -16.219 2.986 1 97.12 91 SER A O 1
ATOM 742 N N . GLY A 1 92 ? 6.629 -15.828 4.465 1 95.62 92 GLY A N 1
ATOM 743 C CA . GLY A 1 92 ? 5.781 -16.172 5.594 1 95.62 92 GLY A CA 1
ATOM 744 C C . GLY A 1 92 ? 4.559 -15.281 5.715 1 95.62 92 GLY A C 1
ATOM 745 O O . GLY A 1 92 ? 3.475 -15.75 6.066 1 95.62 92 GLY A O 1
ATOM 746 N N . ARG A 1 93 ? 4.727 -14.07 5.426 1 93.5 93 ARG A N 1
ATOM 747 C CA . ARG A 1 93 ? 3.621 -13.117 5.512 1 93.5 93 ARG A CA 1
ATOM 748 C C . ARG A 1 93 ? 2.533 -13.453 4.496 1 93.5 93 ARG A C 1
ATOM 750 O O . ARG A 1 93 ? 1.345 -13.438 4.82 1 93.5 93 ARG A O 1
ATOM 757 N N . PHE A 1 94 ? 2.939 -13.734 3.332 1 96.5 94 PHE A N 1
ATOM 758 C CA . PHE A 1 94 ? 1.967 -14.109 2.314 1 96.5 94 PHE A CA 1
ATOM 759 C C . PHE A 1 94 ? 1.21 -15.367 2.732 1 96.5 94 PHE A C 1
ATOM 761 O O . PHE A 1 94 ? -0.006 -15.453 2.545 1 96.5 94 PHE A O 1
ATOM 768 N N . TYR A 1 95 ? 1.959 -16.281 3.244 1 96.25 95 TYR A N 1
ATOM 769 C CA . TYR A 1 95 ? 1.328 -17.516 3.705 1 96.25 95 TYR A CA 1
ATOM 770 C C . TYR A 1 95 ? 0.269 -17.219 4.762 1 96.25 95 TYR A C 1
ATOM 772 O O . TYR A 1 95 ? -0.852 -17.734 4.684 1 96.25 95 TYR A O 1
ATOM 780 N N . GLN A 1 96 ? 0.57 -16.391 5.684 1 94.44 96 GLN A N 1
ATOM 781 C CA . GLN A 1 96 ? -0.324 -16.078 6.793 1 94.44 96 GLN A CA 1
ATOM 782 C C . GLN A 1 96 ? -1.562 -15.328 6.309 1 94.44 96 GLN A C 1
ATOM 784 O O . GLN A 1 96 ? -2.678 -15.609 6.746 1 94.44 96 GLN A O 1
ATOM 789 N N . LEU A 1 97 ? -1.354 -14.43 5.398 1 91.88 97 LEU A N 1
ATOM 790 C CA . LEU A 1 97 ? -2.434 -13.531 5.012 1 91.88 97 LEU A CA 1
ATOM 791 C C . LEU A 1 97 ? -3.309 -14.156 3.934 1 91.88 97 LEU A C 1
ATOM 793 O O . LEU A 1 97 ? -4.516 -13.914 3.889 1 91.88 97 LEU A O 1
ATOM 797 N N . VAL A 1 98 ? -2.729 -14.984 3.074 1 95.44 98 VAL A N 1
ATOM 798 C CA . VAL A 1 98 ? -3.451 -15.406 1.882 1 95.44 98 VAL A CA 1
ATOM 799 C C . VAL A 1 98 ? -3.641 -16.922 1.909 1 95.44 98 VAL A C 1
ATOM 801 O O . VAL A 1 98 ? -4.766 -17.422 1.809 1 95.44 98 VAL A O 1
ATOM 804 N N . VAL A 1 99 ? -2.58 -17.672 2.07 1 97.12 99 VAL A N 1
ATOM 805 C CA . VAL A 1 99 ? -2.631 -19.125 1.948 1 97.12 99 VAL A CA 1
ATOM 806 C C . VAL A 1 99 ? -3.461 -19.703 3.088 1 97.12 99 VAL A C 1
ATOM 808 O O . VAL A 1 99 ? -4.375 -20.5 2.855 1 97.12 99 VAL A O 1
ATOM 811 N N . ALA A 1 100 ? -3.184 -19.297 4.273 1 95.31 100 ALA A N 1
ATOM 812 C CA . ALA A 1 100 ? -3.834 -19.859 5.457 1 95.31 100 ALA A CA 1
ATOM 813 C C . ALA A 1 100 ? -5.312 -19.5 5.496 1 95.31 100 ALA A C 1
ATOM 815 O O . ALA A 1 100 ? -6.121 -20.203 6.098 1 95.31 100 ALA A O 1
ATOM 816 N N . ALA A 1 101 ? -5.68 -18.516 4.801 1 93.69 101 ALA A N 1
ATOM 817 C CA . ALA A 1 101 ? -7.035 -17.969 4.914 1 93.69 101 ALA A CA 1
ATOM 818 C C . ALA A 1 101 ? -7.93 -18.5 3.795 1 93.69 101 ALA A C 1
ATOM 820 O O . ALA A 1 101 ? -9.125 -18.188 3.75 1 93.69 101 ALA A O 1
ATOM 821 N N . ASN A 1 102 ? -7.379 -19.297 2.861 1 95.88 102 ASN A N 1
ATOM 822 C CA . ASN A 1 102 ? -8.164 -19.688 1.699 1 95.88 102 ASN A CA 1
ATOM 823 C C . ASN A 1 102 ? -8.023 -21.188 1.419 1 95.88 102 ASN A C 1
ATOM 825 O O . ASN A 1 102 ? -7.012 -21.797 1.755 1 95.88 102 ASN A O 1
ATOM 829 N N . ASN A 1 103 ? -9.164 -21.734 0.86 1 95.69 103 ASN A N 1
ATOM 830 C CA . ASN A 1 103 ? -9.023 -23.094 0.354 1 95.69 103 ASN A CA 1
ATOM 831 C C . ASN A 1 103 ? -8.234 -23.125 -0.949 1 95.69 103 ASN A C 1
ATOM 833 O O . ASN A 1 103 ? -7.934 -22.078 -1.53 1 95.69 103 ASN A O 1
ATOM 837 N N . ASN A 1 104 ? -7.941 -24.328 -1.438 1 95.25 104 ASN A N 1
ATOM 838 C CA . ASN A 1 104 ? -7.047 -24.469 -2.582 1 95.25 104 ASN A CA 1
ATOM 839 C C . ASN A 1 104 ? -7.676 -23.906 -3.854 1 95.25 104 ASN A C 1
ATOM 841 O O . ASN A 1 104 ? -6.98 -23.328 -4.688 1 95.25 104 ASN A O 1
ATOM 845 N N . TYR A 1 105 ? -8.914 -24.047 -4.02 1 94.81 105 TYR A N 1
ATOM 846 C CA . TYR A 1 105 ? -9.562 -23.562 -5.23 1 94.81 105 TYR A CA 1
ATOM 847 C C . TYR A 1 105 ? -9.508 -22.047 -5.305 1 94.81 105 TYR A C 1
ATOM 849 O O . TYR A 1 105 ? -9.148 -21.484 -6.344 1 94.81 105 TYR A O 1
ATOM 857 N N . ARG A 1 106 ? -9.852 -21.391 -4.207 1 95.81 106 ARG A N 1
ATOM 858 C CA . ARG A 1 106 ? -9.773 -19.938 -4.133 1 95.81 106 ARG A CA 1
ATOM 859 C C . ARG A 1 106 ? -8.328 -19.453 -4.254 1 95.81 106 ARG A C 1
ATOM 861 O O . ARG A 1 106 ? -8.055 -18.438 -4.895 1 95.81 106 ARG A O 1
ATOM 868 N N . LEU A 1 107 ? -7.516 -20.203 -3.67 1 97.31 107 LEU A N 1
ATOM 869 C CA . LEU A 1 107 ? -6.098 -19.859 -3.723 1 97.31 107 LEU A CA 1
ATOM 870 C C . LEU A 1 107 ? -5.594 -19.859 -5.16 1 97.31 107 LEU A C 1
ATOM 872 O O . LEU A 1 107 ? -4.805 -18.984 -5.543 1 97.31 107 LEU A O 1
ATOM 876 N N . VAL A 1 108 ? -6.031 -20.781 -5.914 1 97.75 108 VAL A N 1
ATOM 877 C CA . VAL A 1 108 ? -5.633 -20.859 -7.316 1 97.75 108 VAL A CA 1
ATOM 878 C C . VAL A 1 108 ? -6.113 -19.609 -8.062 1 97.75 108 VAL A C 1
ATOM 880 O O . VAL A 1 108 ? -5.355 -19 -8.812 1 97.75 108 VAL A O 1
ATOM 883 N N . GLU A 1 109 ? -7.285 -19.234 -7.836 1 96.81 109 GLU A N 1
ATOM 884 C CA . GLU A 1 109 ? -7.84 -18.031 -8.469 1 96.81 109 GLU A CA 1
ATOM 885 C C . GLU A 1 109 ? -7.031 -16.797 -8.109 1 96.81 109 GLU A C 1
ATOM 887 O O . GLU A 1 109 ? -6.676 -16 -8.984 1 96.81 109 GLU A O 1
ATOM 892 N N . ILE A 1 110 ? -6.746 -16.625 -6.848 1 96.75 110 ILE A N 1
ATOM 893 C CA . ILE A 1 110 ? -5.988 -15.484 -6.348 1 96.75 110 ILE A CA 1
ATOM 894 C C . ILE A 1 110 ? -4.605 -15.461 -6.992 1 96.75 110 ILE A C 1
ATOM 896 O O . ILE A 1 110 ? -4.164 -14.422 -7.484 1 96.75 110 ILE A O 1
ATOM 900 N N . CYS A 1 111 ? -4.016 -16.609 -7.082 1 98.06 111 CYS A N 1
ATOM 901 C CA . CYS A 1 111 ? -2.639 -16.672 -7.555 1 98.06 111 CYS A CA 1
ATOM 902 C C . CYS A 1 111 ? -2.568 -16.469 -9.062 1 98.06 111 CYS A C 1
ATOM 904 O O . CYS A 1 111 ? -1.636 -15.828 -9.562 1 98.06 111 CYS A O 1
ATOM 906 N N . LEU A 1 112 ? -3.498 -17 -9.812 1 97.31 112 LEU A N 1
ATOM 907 C CA . LEU A 1 112 ? -3.492 -16.766 -11.25 1 97.31 112 LEU A CA 1
ATOM 908 C C . LEU A 1 112 ? -3.652 -15.273 -11.555 1 97.31 112 LEU A C 1
ATOM 910 O O . LEU A 1 112 ? -2.98 -14.742 -12.445 1 97.31 112 LEU A O 1
ATOM 914 N N . LYS A 1 113 ? -4.426 -14.578 -10.805 1 95.94 113 LYS A N 1
ATOM 915 C CA . LYS A 1 113 ? -4.629 -13.141 -10.992 1 95.94 113 LYS A CA 1
ATOM 916 C C . LYS A 1 113 ? -3.387 -12.352 -10.586 1 95.94 113 LYS A C 1
ATOM 918 O O . LYS A 1 113 ? -2.98 -11.422 -11.289 1 95.94 113 LYS A O 1
ATOM 923 N N . ARG A 1 114 ? -2.75 -12.789 -9.539 1 97.31 114 ARG A N 1
ATOM 924 C CA . ARG A 1 114 ? -1.682 -11.992 -8.945 1 97.31 114 ARG A CA 1
ATOM 925 C C . ARG A 1 114 ? -0.334 -12.32 -9.578 1 97.31 114 ARG A C 1
ATOM 927 O O . ARG A 1 114 ? 0.542 -11.461 -9.68 1 97.31 114 ARG A O 1
ATOM 934 N N . LEU A 1 115 ? -0.184 -13.578 -10.008 1 98.12 115 LEU A N 1
ATOM 935 C CA . LEU A 1 115 ? 1.126 -13.984 -10.5 1 98.12 115 LEU A CA 1
ATOM 936 C C . LEU A 1 115 ? 1.12 -14.109 -12.023 1 98.12 115 LEU A C 1
ATOM 938 O O . LEU A 1 115 ? 2.158 -13.945 -12.664 1 98.12 115 LEU A O 1
ATOM 942 N N . LEU A 1 116 ? -0.049 -14.336 -12.617 1 96.81 116 LEU A N 1
ATOM 943 C CA . LEU A 1 116 ? -0.108 -14.484 -14.062 1 96.81 116 LEU A CA 1
ATOM 944 C C . LEU A 1 116 ? -0.962 -13.383 -14.688 1 96.81 116 LEU A C 1
ATOM 946 O O . LEU A 1 116 ? -1.047 -13.281 -15.914 1 96.81 116 LEU A O 1
ATOM 950 N N . GLY A 1 117 ? -1.662 -12.625 -13.906 1 94.5 117 GLY A N 1
ATOM 951 C CA . GLY A 1 117 ? -2.389 -11.453 -14.375 1 94.5 117 GLY A CA 1
ATOM 952 C C . GLY A 1 117 ? -3.693 -11.805 -15.07 1 94.5 117 GLY A C 1
ATOM 953 O O . GLY A 1 117 ? -4.176 -11.047 -15.914 1 94.5 117 GLY A O 1
ATOM 954 N N . ARG A 1 118 ? -4.223 -12.945 -14.781 1 92.5 118 ARG A N 1
ATOM 955 C CA . ARG A 1 118 ? -5.477 -13.344 -15.414 1 92.5 118 ARG A CA 1
ATOM 956 C C . ARG A 1 118 ? -6.289 -14.258 -14.5 1 92.5 118 ARG A C 1
ATOM 958 O O . ARG A 1 118 ? -5.75 -14.836 -13.555 1 92.5 118 ARG A O 1
ATOM 965 N N . ALA A 1 119 ? -7.566 -14.32 -14.836 1 92.81 119 ALA A N 1
ATOM 966 C CA . ALA A 1 119 ? -8.445 -15.281 -14.18 1 92.81 119 ALA A CA 1
ATOM 967 C C . ALA A 1 119 ? -8.289 -16.672 -14.781 1 92.81 119 ALA A C 1
ATOM 969 O O . ALA A 1 119 ? -7.754 -16.828 -15.883 1 92.81 119 ALA A O 1
ATOM 970 N N . PRO A 1 120 ? -8.719 -17.641 -14.008 1 94.06 120 PRO A N 1
ATOM 971 C CA . PRO A 1 120 ? -8.695 -18.984 -14.602 1 94.06 120 PRO A CA 1
ATOM 972 C C . PRO A 1 120 ? -9.523 -19.062 -15.883 1 94.06 120 PRO A C 1
ATOM 974 O O . PRO A 1 120 ? -10.586 -18.438 -15.984 1 94.06 120 PRO A O 1
ATOM 977 N N . TYR A 1 121 ? -9.055 -19.875 -16.844 1 90.12 121 TYR A N 1
ATOM 978 C CA . TYR A 1 121 ? -9.75 -20.031 -18.109 1 90.12 121 TYR A CA 1
ATOM 979 C C . TYR A 1 121 ? -11.047 -20.797 -17.938 1 90.12 121 TYR A C 1
ATOM 981 O O . TYR A 1 121 ? -12.055 -20.484 -18.562 1 90.12 121 TYR A O 1
ATOM 989 N N . ASN A 1 122 ? -10.898 -21.828 -17.125 1 90.31 122 ASN A N 1
ATOM 990 C CA . ASN A 1 122 ? -12.039 -22.703 -16.844 1 90.31 122 ASN A CA 1
ATOM 991 C C . ASN A 1 122 ? -11.859 -23.453 -15.539 1 90.31 122 ASN A C 1
ATOM 993 O O . ASN A 1 122 ? -10.844 -23.312 -14.859 1 90.31 122 ASN A O 1
ATOM 997 N N . GLN A 1 123 ? -12.891 -24.188 -15.234 1 93.12 123 GLN A N 1
ATOM 998 C CA . GLN A 1 123 ? -12.891 -24.906 -13.969 1 93.12 123 GLN A CA 1
ATOM 999 C C . GLN A 1 123 ? -11.859 -26.047 -13.977 1 93.12 123 GLN A C 1
ATOM 1001 O O . GLN A 1 123 ? -11.266 -26.359 -12.945 1 93.12 123 GLN A O 1
ATOM 1006 N N . GLU A 1 124 ? -11.648 -26.594 -15.094 1 92.81 124 GLU A N 1
ATOM 1007 C CA . GLU A 1 124 ? -10.688 -27.672 -15.203 1 92.81 124 GLU A CA 1
ATOM 1008 C C . GLU A 1 124 ? -9.281 -27.203 -14.836 1 92.81 124 GLU A C 1
ATOM 1010 O O . GLU A 1 124 ? -8.531 -27.938 -14.188 1 92.81 124 GLU A O 1
ATOM 1015 N N . GLU A 1 125 ? -8.969 -26 -15.312 1 93.31 125 GLU A N 1
ATOM 1016 C CA . GLU A 1 125 ? -7.672 -25.438 -14.945 1 93.31 125 GLU A CA 1
ATOM 1017 C C . GLU A 1 125 ? -7.562 -25.25 -13.43 1 93.31 125 GLU A C 1
ATOM 1019 O O . GLU A 1 125 ? -6.535 -25.562 -12.836 1 93.31 125 GLU A O 1
ATOM 1024 N N . GLU A 1 126 ? -8.594 -24.734 -12.852 1 96 126 GLU A N 1
ATOM 1025 C CA . GLU A 1 126 ? -8.625 -24.516 -11.406 1 96 126 GLU A CA 1
ATOM 1026 C C . GLU A 1 126 ? -8.398 -25.812 -10.641 1 96 126 GLU A C 1
ATOM 1028 O O . GLU A 1 126 ? -7.633 -25.859 -9.68 1 96 126 GLU A O 1
ATOM 1033 N N . ILE A 1 127 ? -9.031 -26.844 -11.125 1 94.44 127 ILE A N 1
ATOM 1034 C CA . ILE A 1 127 ? -8.922 -28.156 -10.484 1 94.44 127 ILE A CA 1
ATOM 1035 C C . ILE A 1 127 ? -7.504 -28.688 -10.648 1 94.44 127 ILE A C 1
ATOM 1037 O O . ILE A 1 127 ? -6.898 -29.172 -9.688 1 94.44 127 ILE A O 1
ATOM 1041 N N . ALA A 1 128 ? -6.98 -28.547 -11.797 1 96.06 128 ALA A N 1
ATOM 1042 C CA . ALA A 1 128 ? -5.637 -29.047 -12.078 1 96.06 128 ALA A CA 1
ATOM 1043 C C . ALA A 1 128 ? -4.605 -28.375 -11.18 1 96.06 128 ALA A C 1
ATOM 1045 O O . ALA A 1 128 ? -3.75 -29.047 -10.602 1 96.06 128 ALA A O 1
ATOM 1046 N N . TRP A 1 129 ? -4.734 -27.078 -11.078 1 96.56 129 TRP A N 1
ATOM 1047 C CA . TRP A 1 129 ? -3.785 -26.344 -10.242 1 96.56 129 TRP A CA 1
ATOM 1048 C C . TRP A 1 129 ? -4.008 -26.656 -8.766 1 96.56 129 TRP A C 1
ATOM 1050 O O . TRP A 1 129 ? -3.053 -26.703 -7.984 1 96.56 129 TRP A O 1
ATOM 1060 N N . SER A 1 130 ? -5.242 -26.828 -8.398 1 96.69 130 SER A N 1
ATOM 1061 C CA . SER A 1 130 ? -5.523 -27.156 -7.004 1 96.69 130 SER A CA 1
ATOM 1062 C C . SER A 1 130 ? -4.902 -28.484 -6.605 1 96.69 130 SER A C 1
ATOM 1064 O O . SER A 1 130 ? -4.469 -28.672 -5.465 1 96.69 130 SER A O 1
ATOM 1066 N N . ILE A 1 131 ? -4.832 -29.391 -7.496 1 95.75 131 ILE A N 1
ATOM 1067 C CA . ILE A 1 131 ? -4.203 -30.688 -7.258 1 95.75 131 ILE A CA 1
ATOM 1068 C C . ILE A 1 131 ? -2.695 -30.5 -7.086 1 95.75 131 ILE A C 1
ATOM 1070 O O . ILE A 1 131 ? -2.068 -31.188 -6.277 1 95.75 131 ILE A O 1
ATOM 1074 N N . GLN A 1 132 ? -2.1 -29.609 -7.836 1 95.81 132 GLN A N 1
ATOM 1075 C CA . GLN A 1 132 ? -0.677 -29.312 -7.695 1 95.81 132 GLN A CA 1
ATOM 1076 C C . GLN A 1 132 ? -0.353 -28.812 -6.293 1 95.81 132 GLN A C 1
ATOM 1078 O O . GLN A 1 132 ? 0.695 -29.141 -5.734 1 95.81 132 GLN A O 1
ATOM 1083 N N . ILE A 1 133 ? -1.197 -27.984 -5.746 1 96.94 133 ILE A N 1
ATOM 1084 C CA . ILE A 1 133 ? -0.995 -27.484 -4.391 1 96.94 133 ILE A CA 1
ATOM 1085 C C . ILE A 1 133 ? -0.992 -28.656 -3.41 1 96.94 133 ILE A C 1
ATOM 1087 O O . ILE A 1 133 ? -0.134 -28.734 -2.527 1 96.94 133 ILE A O 1
ATOM 1091 N N . ALA A 1 134 ? -1.947 -29.562 -3.615 1 94.94 134 ALA A N 1
ATOM 1092 C CA . ALA A 1 134 ? -2.084 -30.719 -2.729 1 94.94 134 ALA A CA 1
ATOM 1093 C C . ALA A 1 134 ? -0.883 -31.641 -2.854 1 94.94 134 ALA A C 1
ATOM 1095 O O . ALA A 1 134 ? -0.422 -32.219 -1.859 1 94.94 134 ALA A O 1
ATOM 1096 N N . THR A 1 135 ? -0.34 -31.797 -3.979 1 96.31 135 THR A N 1
ATOM 1097 C CA . THR A 1 135 ? 0.692 -32.781 -4.254 1 96.31 135 THR A CA 1
ATOM 1098 C C . THR A 1 135 ? 2.08 -32.219 -3.969 1 96.31 135 THR A C 1
ATOM 1100 O O . THR A 1 135 ? 2.941 -32.906 -3.426 1 96.31 135 THR A O 1
ATOM 1103 N N . ARG A 1 136 ? 2.365 -30.953 -4.289 1 96.5 136 ARG A N 1
ATOM 1104 C CA . ARG A 1 136 ? 3.705 -30.391 -4.227 1 96.5 136 ARG A CA 1
ATOM 1105 C C . ARG A 1 136 ? 3.85 -29.469 -3.02 1 96.5 136 ARG A C 1
ATOM 1107 O O . ARG A 1 136 ? 4.957 -29.031 -2.693 1 96.5 136 ARG A O 1
ATOM 1114 N N . GLY A 1 137 ? 2.758 -29.141 -2.369 1 96.69 137 GLY A N 1
ATOM 1115 C CA . GLY A 1 137 ? 2.795 -28.109 -1.344 1 96.69 137 GLY A CA 1
ATOM 1116 C C . GLY A 1 137 ? 2.75 -26.703 -1.91 1 96.69 137 GLY A C 1
ATOM 1117 O O . GLY A 1 137 ? 2.773 -26.516 -3.129 1 96.69 137 GLY A O 1
ATOM 1118 N N . TRP A 1 138 ? 2.809 -25.719 -1.03 1 97.56 138 TRP A N 1
ATOM 1119 C CA . TRP A 1 138 ? 2.646 -24.328 -1.451 1 97.56 138 TRP A CA 1
ATOM 1120 C C . TRP A 1 138 ? 3.852 -23.859 -2.258 1 97.56 138 TRP A C 1
ATOM 1122 O O . TRP A 1 138 ? 3.701 -23.328 -3.359 1 97.56 138 TRP A O 1
ATOM 1132 N N . SER A 1 139 ? 5.02 -24.078 -1.688 1 97.69 139 SER A N 1
ATOM 1133 C CA . SER A 1 139 ? 6.234 -23.641 -2.355 1 97.69 139 SER A CA 1
ATOM 1134 C C . SER A 1 139 ? 6.383 -24.281 -3.73 1 97.69 139 SER A C 1
ATOM 1136 O O . SER A 1 139 ? 6.82 -23.625 -4.68 1 97.69 139 SER A O 1
ATOM 1138 N N . GLY A 1 140 ? 6.023 -25.562 -3.793 1 97.81 140 GLY A N 1
ATOM 1139 C CA . GLY A 1 140 ? 6.086 -26.266 -5.066 1 97.81 140 GLY A CA 1
ATOM 1140 C C . GLY A 1 140 ? 5.105 -25.734 -6.09 1 97.81 140 GLY A C 1
ATOM 1141 O O . GLY A 1 140 ? 5.426 -25.641 -7.277 1 97.81 140 GLY A O 1
ATOM 1142 N N . PHE A 1 141 ? 3.979 -25.406 -5.641 1 98.12 141 PHE A N 1
ATOM 1143 C CA . PHE A 1 141 ? 2.967 -24.812 -6.504 1 98.12 141 PHE A CA 1
ATOM 1144 C C . PHE A 1 141 ? 3.449 -23.469 -7.059 1 98.12 141 PHE A C 1
ATOM 1146 O O . PHE A 1 141 ? 3.33 -23.219 -8.258 1 98.12 141 PHE A O 1
ATOM 1153 N N . VAL A 1 142 ? 4.031 -22.594 -6.219 1 98.5 142 VAL A N 1
ATOM 1154 C CA . VAL A 1 142 ? 4.527 -21.281 -6.641 1 98.5 142 VAL A CA 1
ATOM 1155 C C . VAL A 1 142 ? 5.613 -21.469 -7.703 1 98.5 142 VAL A C 1
ATOM 1157 O O . VAL A 1 142 ? 5.609 -20.781 -8.727 1 98.5 142 VAL A O 1
ATOM 1160 N N . ASP A 1 143 ? 6.461 -22.422 -7.457 1 98.5 143 ASP A N 1
ATOM 1161 C CA . ASP A 1 143 ? 7.52 -22.688 -8.422 1 98.5 143 ASP A CA 1
ATOM 1162 C C . ASP A 1 143 ? 6.938 -23.125 -9.766 1 98.5 143 ASP A C 1
ATOM 1164 O O . ASP A 1 143 ? 7.387 -22.688 -10.82 1 98.5 143 ASP A O 1
ATOM 1168 N N . ALA A 1 144 ? 5.996 -23.984 -9.703 1 97.75 144 ALA A N 1
ATOM 1169 C CA . ALA A 1 144 ? 5.383 -24.484 -10.922 1 97.75 144 ALA A CA 1
ATOM 1170 C C . ALA A 1 144 ? 4.75 -23.359 -11.727 1 97.75 144 ALA A C 1
ATOM 1172 O O . ALA A 1 144 ? 4.859 -23.328 -12.961 1 97.75 144 ALA A O 1
ATOM 1173 N N . LEU A 1 145 ? 4.086 -22.5 -11.094 1 97.62 145 LEU A N 1
ATOM 1174 C CA . LEU A 1 145 ? 3.404 -21.391 -11.75 1 97.62 145 LEU A CA 1
ATOM 1175 C C . LEU A 1 145 ? 4.41 -20.406 -12.344 1 97.62 145 LEU A C 1
ATOM 1177 O O . LEU A 1 145 ? 4.301 -20.031 -13.516 1 97.62 145 LEU A O 1
ATOM 1181 N N . ILE A 1 146 ? 5.43 -20 -11.562 1 98.31 146 ILE A N 1
ATOM 1182 C CA . ILE A 1 146 ? 6.375 -18.953 -11.953 1 98.31 146 ILE A CA 1
ATOM 1183 C C . ILE A 1 146 ? 7.344 -19.516 -12.992 1 98.31 146 ILE A C 1
ATOM 1185 O O . ILE A 1 146 ? 7.809 -18.781 -13.875 1 98.31 146 ILE A O 1
ATOM 1189 N N . ASP A 1 147 ? 7.559 -20.812 -12.977 1 98.12 147 ASP A N 1
ATOM 1190 C CA . ASP A 1 147 ? 8.453 -21.422 -13.953 1 98.12 147 ASP A CA 1
ATOM 1191 C C . ASP A 1 147 ? 7.684 -21.875 -15.195 1 98.12 147 ASP A C 1
ATOM 1193 O O . ASP A 1 147 ? 8.25 -22.5 -16.094 1 98.12 147 ASP A O 1
ATOM 1197 N N . SER A 1 148 ? 6.512 -21.609 -15.266 1 97 148 SER A N 1
ATOM 1198 C CA . SER A 1 148 ? 5.684 -22 -16.406 1 97 148 SER A CA 1
ATOM 1199 C C . SER A 1 148 ? 6.078 -21.234 -17.656 1 97 148 SER A C 1
ATOM 1201 O O . SER A 1 148 ? 6.68 -20.156 -17.578 1 97 148 SER A O 1
ATOM 1203 N N . GLU A 1 149 ? 5.719 -21.797 -18.781 1 96.69 149 GLU A N 1
ATOM 1204 C CA . GLU A 1 149 ? 5.957 -21.141 -20.062 1 96.69 149 GLU A CA 1
ATOM 1205 C C . GLU A 1 149 ? 5.141 -19.859 -20.188 1 96.69 149 GLU A C 1
ATOM 1207 O O . GLU A 1 149 ? 5.609 -18.859 -20.75 1 96.69 149 GLU A O 1
ATOM 1212 N N . GLU A 1 150 ? 3.967 -19.906 -19.625 1 95.06 150 GLU A N 1
ATOM 1213 C CA . GLU A 1 150 ? 3.1 -18.734 -19.688 1 95.06 150 GLU A CA 1
ATOM 1214 C C . GLU A 1 150 ? 3.738 -17.531 -18.984 1 95.06 150 GLU A C 1
ATOM 1216 O O . GLU A 1 150 ? 3.727 -16.422 -19.516 1 95.06 150 GLU A O 1
ATOM 1221 N N . TYR A 1 151 ? 4.27 -17.781 -17.812 1 97.88 151 TYR A N 1
ATOM 1222 C CA . TYR A 1 151 ? 4.926 -16.703 -17.094 1 97.88 151 TYR A CA 1
ATOM 1223 C C . TYR A 1 151 ? 6.109 -16.156 -17.875 1 97.88 151 TYR A C 1
ATOM 1225 O O . TYR A 1 151 ? 6.281 -14.938 -17.984 1 97.88 151 TYR A O 1
ATOM 1233 N N . THR A 1 152 ? 6.895 -17.031 -18.469 1 97.88 152 THR A N 1
ATOM 1234 C CA . THR A 1 152 ? 8.094 -16.656 -19.203 1 97.88 152 THR A CA 1
ATOM 1235 C C . THR A 1 152 ? 7.738 -15.812 -20.422 1 97.88 152 THR A C 1
ATOM 1237 O O . THR A 1 152 ? 8.398 -14.812 -20.703 1 97.88 152 THR A O 1
ATOM 1240 N N . GLU A 1 153 ? 6.734 -16.219 -21.062 1 95.62 153 GLU A N 1
ATOM 1241 C CA . GLU A 1 153 ? 6.328 -15.508 -22.281 1 95.62 153 GLU A CA 1
ATOM 1242 C C . GLU A 1 153 ? 5.723 -14.148 -21.953 1 95.62 153 GLU A C 1
ATOM 1244 O O . GLU A 1 153 ? 5.93 -13.18 -22.688 1 95.62 153 GLU A O 1
ATOM 1249 N N . ALA A 1 154 ? 5.031 -14.07 -20.859 1 93.56 154 ALA A N 1
ATOM 1250 C CA . ALA A 1 154 ? 4.293 -12.852 -20.531 1 93.56 154 ALA A CA 1
ATOM 1251 C C . ALA A 1 154 ? 5.184 -11.844 -19.812 1 93.56 154 ALA A C 1
ATOM 1253 O O . ALA A 1 154 ? 5.145 -10.648 -20.109 1 93.56 154 ALA A O 1
ATOM 1254 N N . PHE A 1 155 ? 6.074 -12.273 -18.859 1 96.94 155 PHE A N 1
ATOM 1255 C CA . PHE A 1 155 ? 6.754 -11.344 -17.969 1 96.94 155 PHE A CA 1
ATOM 1256 C C . PHE A 1 155 ? 8.266 -11.531 -18.031 1 96.94 155 PHE A C 1
ATOM 1258 O O . PHE A 1 155 ? 9.023 -10.57 -17.859 1 96.94 155 PHE A O 1
ATOM 1265 N N . GLY A 1 156 ? 8.656 -12.766 -18.266 1 97.62 156 GLY A N 1
ATOM 1266 C CA . GLY A 1 156 ? 10.086 -13.023 -18.281 1 97.62 156 GLY A CA 1
ATOM 1267 C C . GLY A 1 156 ? 10.758 -12.789 -16.938 1 97.62 156 GLY A C 1
ATOM 1268 O O . GLY A 1 156 ? 10.133 -12.969 -15.891 1 97.62 156 GLY A O 1
ATOM 1269 N N . ASP A 1 157 ? 12.047 -12.469 -16.984 1 97.88 157 ASP A N 1
ATOM 1270 C CA . ASP A 1 157 ? 12.828 -12.367 -15.766 1 97.88 157 ASP A CA 1
ATOM 1271 C C . ASP A 1 157 ? 12.766 -10.953 -15.195 1 97.88 157 ASP A C 1
ATOM 1273 O O . ASP A 1 157 ? 13.125 -10.727 -14.031 1 97.88 157 ASP A O 1
ATOM 1277 N N . TYR A 1 158 ? 12.195 -10.023 -15.922 1 96.88 158 TYR A N 1
ATOM 1278 C CA . TYR A 1 158 ? 12.523 -8.656 -15.539 1 96.88 158 TYR A CA 1
ATOM 1279 C C . TYR A 1 158 ? 11.266 -7.805 -15.406 1 96.88 158 TYR A C 1
ATOM 1281 O O . TYR A 1 158 ? 11.344 -6.629 -15.047 1 96.88 158 TYR A O 1
ATOM 1289 N N . THR A 1 159 ? 10.133 -8.383 -15.633 1 97.62 159 THR A N 1
ATOM 1290 C CA . THR A 1 159 ? 8.898 -7.605 -15.633 1 97.62 159 THR A CA 1
ATOM 1291 C C . THR A 1 159 ? 8.008 -8.016 -14.469 1 97.62 159 THR A C 1
ATOM 1293 O O . THR A 1 159 ? 7.855 -9.203 -14.18 1 97.62 159 THR A O 1
ATOM 1296 N N . VAL A 1 160 ? 7.512 -6.996 -13.742 1 98.12 160 VAL A N 1
ATOM 1297 C CA . VAL A 1 160 ? 6.52 -7.273 -12.711 1 98.12 160 VAL A CA 1
ATOM 1298 C C . VAL A 1 160 ? 5.211 -7.723 -13.359 1 98.12 160 VAL A C 1
ATOM 1300 O O . VAL A 1 160 ? 4.742 -7.113 -14.32 1 98.12 160 VAL A O 1
ATOM 1303 N N . PRO A 1 161 ? 4.637 -8.773 -12.812 1 97.56 161 PRO A N 1
ATOM 1304 C CA . PRO A 1 161 ? 3.35 -9.195 -13.367 1 97.56 161 PRO A CA 1
ATOM 1305 C C . PRO A 1 161 ? 2.311 -8.078 -13.375 1 97.56 161 PRO A C 1
ATOM 1307 O O . PRO A 1 161 ? 2.285 -7.25 -12.461 1 97.56 161 PRO A O 1
ATOM 1310 N N . TYR A 1 162 ? 1.529 -8.008 -14.406 1 93.88 162 TYR A N 1
ATOM 1311 C CA . TYR A 1 162 ? 0.459 -7.031 -14.578 1 93.88 162 TYR A CA 1
ATOM 1312 C C . TYR A 1 162 ? -0.813 -7.695 -15.086 1 93.88 162 TYR A C 1
ATOM 1314 O O . TYR A 1 162 ? -0.777 -8.828 -15.57 1 93.88 162 TYR A O 1
ATOM 1322 N N . GLN A 1 163 ? -1.909 -6.996 -14.922 1 88.88 163 GLN A N 1
ATOM 1323 C CA . GLN A 1 163 ? -3.18 -7.543 -15.383 1 88.88 163 GLN A CA 1
ATOM 1324 C C . GLN A 1 163 ? -3.221 -7.633 -16.906 1 88.88 163 GLN A C 1
ATOM 1326 O O . GLN A 1 163 ? -2.943 -6.652 -17.594 1 88.88 163 GLN A O 1
ATOM 1331 N N . ARG A 1 164 ? -3.559 -8.75 -17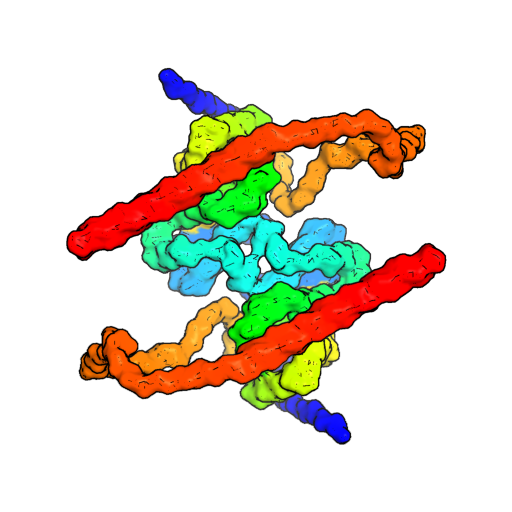.344 1 87.69 164 ARG A N 1
ATOM 1332 C CA . ARG A 1 164 ? -3.578 -9.008 -18.781 1 87.69 164 ARG A CA 1
ATOM 1333 C C . ARG A 1 164 ? -5.008 -9.117 -19.297 1 87.69 164 ARG A C 1
ATOM 1335 O O . ARG A 1 164 ? -5.883 -9.648 -18.609 1 87.69 164 ARG A O 1
ATOM 1342 N N . LYS A 1 165 ? -5.395 -8.188 -20.281 1 70.44 165 LYS A N 1
ATOM 1343 C CA . LYS A 1 165 ? -6.723 -8.242 -20.875 1 70.44 165 LYS A CA 1
ATOM 1344 C C . LYS A 1 165 ? -6.918 -9.539 -21.656 1 70.44 165 LYS A C 1
ATOM 1346 O O . LYS A 1 165 ? -5.996 -10.023 -22.312 1 70.44 165 LYS A O 1
ATOM 1351 N N . ARG A 1 166 ? -7.863 -10.273 -21.094 1 59.97 166 ARG A N 1
ATOM 1352 C CA . ARG A 1 166 ? -8.148 -11.484 -21.859 1 59.97 166 ARG A CA 1
ATOM 1353 C C . ARG A 1 166 ? -8.555 -11.148 -23.281 1 59.97 166 ARG A C 1
ATOM 1355 O O . ARG A 1 166 ? -9.305 -10.195 -23.516 1 59.97 166 ARG A O 1
ATOM 1362 N N . MET A 1 167 ? -7.652 -11.297 -24.203 1 47.25 167 MET A N 1
ATOM 1363 C CA . MET A 1 167 ? -8.102 -11.109 -25.578 1 47.25 167 MET A CA 1
ATOM 1364 C C . MET A 1 167 ? -9.492 -11.711 -25.781 1 47.25 167 MET A C 1
ATOM 1366 O O . MET A 1 167 ? -10.078 -11.562 -26.859 1 47.25 167 MET A O 1
ATOM 1370 N N . SER A 1 168 ? -9.93 -12.625 -24.969 1 45.78 168 SER A N 1
ATOM 1371 C CA . SER A 1 168 ? -11.328 -12.992 -25.172 1 45.78 168 SER A CA 1
ATOM 1372 C C . SER A 1 168 ? -12.266 -11.945 -24.578 1 45.78 168 SER A C 1
ATOM 1374 O O . SER A 1 168 ? -11.852 -11.117 -23.766 1 45.78 168 SER A O 1
ATOM 1376 N N . THR A 1 169 ? -13.648 -11.75 -24.922 1 40.19 169 THR A N 1
ATOM 1377 C CA . THR A 1 169 ? -14.75 -10.859 -24.594 1 40.19 169 THR A CA 1
ATOM 1378 C C . THR A 1 169 ? -14.766 -10.539 -23.094 1 40.19 169 THR A C 1
ATOM 1380 O O . THR A 1 169 ? -15.719 -9.945 -22.594 1 40.19 169 THR A O 1
ATOM 1383 N N . ASP A 1 170 ? -13.828 -11.039 -22.359 1 40.03 170 ASP A N 1
ATOM 1384 C CA . ASP A 1 170 ? -14.18 -10.883 -20.953 1 40.03 170 ASP A CA 1
ATOM 1385 C C . ASP A 1 170 ? -13.586 -9.594 -20.375 1 40.03 170 ASP A C 1
ATOM 1387 O O . ASP A 1 170 ? -12.5 -9.18 -20.766 1 40.03 170 ASP A O 1
ATOM 1391 N N . ARG A 1 171 ? -14.258 -8.75 -19.75 1 39.12 171 ARG A N 1
ATOM 1392 C CA . ARG A 1 171 ? -14.055 -7.449 -19.109 1 39.12 171 ARG A CA 1
ATOM 1393 C C . ARG A 1 171 ? -12.883 -7.492 -18.141 1 39.12 171 ARG A C 1
ATOM 1395 O O . ARG A 1 171 ? -12.695 -8.484 -17.422 1 39.12 171 ARG A O 1
ATOM 1402 N N . PRO A 1 172 ? -12.016 -6.559 -18.234 1 40.41 172 PRO A N 1
ATOM 1403 C CA . PRO A 1 172 ? -10.906 -6.445 -17.281 1 40.41 172 PRO A CA 1
ATOM 1404 C C . PRO A 1 172 ? -11.344 -6.637 -15.836 1 40.41 172 PRO A C 1
ATOM 1406 O O . PRO A 1 172 ? -12.391 -6.121 -15.43 1 40.41 172 PRO A O 1
ATOM 1409 N N . PHE A 1 173 ? -10.969 -7.703 -15.102 1 38.97 173 PHE A N 1
ATOM 1410 C CA . PHE A 1 173 ? -11.359 -8.023 -13.734 1 38.97 173 PHE A CA 1
ATOM 1411 C C . PHE A 1 173 ? -10.883 -6.949 -12.766 1 38.97 173 PHE A C 1
ATOM 1413 O O . PHE A 1 173 ? -9.68 -6.723 -12.617 1 38.97 173 PHE A O 1
ATOM 1420 N N . SER A 1 174 ? -11.539 -5.965 -12.555 1 35.28 174 SER A N 1
ATOM 1421 C CA . SER A 1 174 ? -11.234 -5.098 -11.422 1 35.28 174 SER A CA 1
ATOM 1422 C C . SER A 1 174 ? -11.242 -5.875 -10.109 1 35.28 174 SER A C 1
ATOM 1424 O O . SER A 1 174 ? -12.156 -6.664 -9.859 1 35.28 174 SER A O 1
ATOM 1426 N N . PHE A 1 175 ? -10.164 -6.074 -9.484 1 36.25 175 PHE A N 1
ATOM 1427 C CA . PHE A 1 175 ? -9.992 -6.73 -8.195 1 36.25 175 PHE A CA 1
ATOM 1428 C C . PHE A 1 175 ? -11 -6.207 -7.184 1 36.25 175 PHE A C 1
ATOM 1430 O O . PHE A 1 175 ? -10.719 -5.258 -6.449 1 36.25 175 PHE A O 1
ATOM 1437 N N . THR A 1 176 ? -12.25 -5.996 -7.504 1 33.38 176 THR A N 1
ATOM 1438 C CA . THR A 1 176 ? -13.195 -5.695 -6.43 1 33.38 176 THR A CA 1
ATOM 1439 C C . THR A 1 176 ? -13.336 -6.883 -5.488 1 33.38 176 THR A C 1
ATOM 1441 O O . THR A 1 176 ? -13.484 -8.023 -5.934 1 33.38 176 THR A O 1
ATOM 1444 N N . PRO A 1 177 ? -13 -6.75 -4.258 1 32.66 177 PRO A N 1
ATOM 1445 C CA . PRO A 1 177 ? -13.352 -7.875 -3.387 1 32.66 177 PRO A CA 1
ATOM 1446 C C . PRO A 1 177 ? -14.781 -8.375 -3.613 1 32.66 177 PRO A C 1
ATOM 1448 O O . PRO A 1 177 ? -15.734 -7.598 -3.502 1 32.66 177 PRO A O 1
ATOM 1451 N N . ARG A 1 178 ? -15.07 -9.109 -4.578 1 31.75 178 ARG A N 1
ATOM 1452 C CA . ARG A 1 178 ? -16.391 -9.711 -4.695 1 31.75 178 ARG A CA 1
ATOM 1453 C C . ARG A 1 178 ? -16.766 -10.453 -3.418 1 31.75 178 ARG A C 1
ATOM 1455 O O . ARG A 1 178 ? -16.047 -11.359 -2.982 1 31.75 178 ARG A O 1
ATOM 1462 N N . TYR A 1 179 ? -17.578 -9.852 -2.484 1 31.64 179 TYR A N 1
ATOM 1463 C CA . TYR A 1 179 ? -18.359 -10.664 -1.559 1 31.64 179 TYR A CA 1
ATOM 1464 C C . TYR A 1 179 ? -19.094 -11.781 -2.297 1 31.64 179 TYR A C 1
ATOM 1466 O O . TYR A 1 179 ? -19.812 -11.523 -3.273 1 31.64 179 TYR A O 1
ATOM 1474 N N . GLY A 1 180 ? -18.719 -12.891 -2.576 1 31.08 180 GLY A N 1
ATOM 1475 C CA . GLY A 1 180 ? -19.359 -14.039 -3.195 1 31.08 180 GLY A CA 1
ATOM 1476 C C . GLY A 1 180 ? -20.828 -14.156 -2.84 1 31.08 180 GLY A C 1
ATOM 1477 O O . GLY A 1 180 ? -21.219 -13.914 -1.696 1 31.08 180 GLY A O 1
ATOM 1478 N N . GLU A 1 181 ? -21.797 -14.117 -3.781 1 32.72 181 GLU A N 1
ATOM 1479 C CA . GLU A 1 181 ? -23.25 -14.305 -3.795 1 32.72 181 GLU A CA 1
ATOM 1480 C C . GLU A 1 181 ? -23.672 -15.445 -2.873 1 32.72 181 GLU A C 1
ATOM 1482 O O . GLU A 1 181 ? -24.797 -15.469 -2.377 1 32.72 181 GLU A O 1
ATOM 1487 N N . ASP A 1 182 ? -22.906 -16.484 -2.814 1 30.16 182 ASP A N 1
ATOM 1488 C CA . ASP A 1 182 ? -23.422 -17.641 -2.07 1 30.16 182 ASP A CA 1
ATOM 1489 C C . ASP A 1 182 ? -23.703 -17.266 -0.614 1 30.16 182 ASP A C 1
ATOM 1491 O O . ASP A 1 182 ? -24.109 -18.109 0.179 1 30.16 182 ASP A O 1
ATOM 1495 N N . TYR A 1 183 ? -23.281 -16.109 -0.218 1 28.31 183 TYR A N 1
ATOM 1496 C CA . TYR A 1 183 ? -23.594 -15.797 1.172 1 28.31 183 TYR A CA 1
ATOM 1497 C C . TYR A 1 183 ? -25.047 -15.359 1.314 1 28.31 183 TYR A C 1
ATOM 1499 O O . TYR A 1 183 ? -25.594 -15.352 2.42 1 28.31 183 TYR A O 1
ATOM 1507 N N . ARG A 1 184 ? -25.609 -14.781 0.252 1 28.75 184 ARG A N 1
ATOM 1508 C CA . ARG A 1 184 ? -26.922 -14.188 0.522 1 28.75 184 ARG A CA 1
ATOM 1509 C C . ARG A 1 184 ? -28 -15.266 0.591 1 28.75 184 ARG A C 1
ATOM 1511 O O . ARG A 1 184 ? -29 -15.102 1.292 1 28.75 184 ARG A O 1
ATOM 1518 N N . ASP A 1 185 ? -28.125 -16.125 -0.354 1 27.44 185 ASP A N 1
ATOM 1519 C CA . ASP A 1 185 ? -29.344 -16.906 -0.452 1 27.44 185 ASP A CA 1
ATOM 1520 C C . ASP A 1 185 ? -29.531 -17.797 0.776 1 27.44 185 ASP A C 1
ATOM 1522 O O . ASP A 1 185 ? -30.547 -18.469 0.915 1 27.44 185 ASP A O 1
ATOM 1526 N N . ARG A 1 186 ? -28.5 -18.188 1.393 1 25.17 186 ARG A N 1
ATOM 1527 C CA . ARG A 1 186 ? -28.844 -19 2.555 1 25.17 186 ARG A CA 1
ATOM 1528 C C . ARG A 1 186 ? -29.469 -18.156 3.654 1 25.17 186 ARG A C 1
ATOM 1530 O O . ARG A 1 186 ? -29.625 -18.609 4.793 1 25.17 186 ARG A O 1
ATOM 1537 N N . ALA A 1 187 ? -29.859 -16.875 3.332 1 29.56 187 ALA A N 1
ATOM 1538 C CA . ALA A 1 187 ? -30.656 -16.172 4.344 1 29.56 187 ALA A CA 1
ATOM 1539 C C . ALA A 1 187 ? -32.094 -16.688 4.375 1 29.56 187 ALA A C 1
ATOM 1541 O O . ALA A 1 187 ? -32.938 -16.266 3.574 1 29.56 187 ALA A O 1
ATOM 1542 N N . GLY A 1 188 ? -32.469 -17.938 4.133 1 24.81 188 GLY A N 1
ATOM 1543 C CA . GLY A 1 188 ? -33.781 -18.453 4.391 1 24.81 188 GLY A CA 1
ATOM 1544 C C . GLY A 1 188 ? -34.5 -17.766 5.551 1 24.81 188 GLY A C 1
ATOM 1545 O O . GLY A 1 188 ? -33.844 -17.062 6.332 1 24.81 188 GLY A O 1
ATOM 1546 N N . ILE A 1 189 ? -35.906 -17.953 5.77 1 27.48 189 ILE A N 1
ATOM 1547 C CA . ILE A 1 189 ? -37 -17.672 6.703 1 27.48 189 ILE A CA 1
ATOM 1548 C C . ILE A 1 189 ? -36.531 -17.938 8.133 1 27.48 189 ILE A C 1
ATOM 1550 O O . ILE A 1 189 ? -36.188 -19.062 8.477 1 27.48 189 ILE A O 1
ATOM 1554 N N . VAL A 1 190 ? -36.094 -17.047 8.789 1 26.55 190 VAL A N 1
ATOM 1555 C CA . VAL A 1 190 ? -36.062 -17.078 10.25 1 26.55 190 VAL A CA 1
ATOM 1556 C C . VAL A 1 190 ? -37.438 -17.453 10.781 1 26.55 190 VAL A C 1
ATOM 1558 O O . VAL A 1 190 ? -38.375 -16.656 10.719 1 26.55 190 VAL A O 1
ATOM 1561 N N . GLN A 1 191 ? -38.125 -18.438 10.234 1 25.8 191 GLN A N 1
ATOM 1562 C CA . GLN A 1 191 ? -39.156 -18.922 11.164 1 25.8 191 GLN A CA 1
ATOM 1563 C C . GLN A 1 191 ? -38.688 -18.781 12.609 1 25.8 191 GLN A C 1
ATOM 1565 O O . GLN A 1 191 ? -37.562 -19.203 12.953 1 25.8 191 GLN A O 1
ATOM 1570 N N . THR A 1 192 ? -39.312 -17.797 13.367 1 26.66 192 THR A N 1
ATOM 1571 C CA . THR A 1 192 ? -39.312 -17.422 14.773 1 26.66 192 THR A CA 1
ATOM 1572 C C . THR A 1 192 ? -39.25 -18.656 15.664 1 26.66 192 THR A C 1
ATOM 1574 O O . THR A 1 192 ? -39.094 -18.531 16.891 1 26.66 192 THR A O 1
ATOM 1577 N N . SER A 1 193 ? -39.75 -19.75 15.086 1 24.84 193 SER A N 1
ATOM 1578 C CA . SER A 1 193 ? -40.031 -20.734 16.109 1 24.84 193 SER A CA 1
ATOM 1579 C C . SER A 1 193 ? -38.781 -21.078 16.922 1 24.84 193 SER A C 1
ATOM 1581 O O . SER A 1 193 ? -38.875 -21.578 18.031 1 24.84 193 SER A O 1
ATOM 1583 N N . TRP A 1 194 ? -37.781 -21.094 16.141 1 24.58 194 TRP A N 1
ATOM 1584 C CA . TRP A 1 194 ? -36.844 -22 16.812 1 24.58 194 TRP A CA 1
ATOM 1585 C C . TRP A 1 194 ? -36.156 -21.297 17.984 1 24.58 194 TRP A C 1
ATOM 1587 O O . TRP A 1 194 ? -35.094 -21.734 18.438 1 24.58 194 TRP A O 1
ATOM 1597 N N . ILE A 1 195 ? -36.844 -20.109 18.531 1 26.28 195 ILE A N 1
ATOM 1598 C CA . ILE A 1 195 ? -36.344 -19.625 19.797 1 26.28 195 ILE A CA 1
ATOM 1599 C C . ILE A 1 195 ? -36.188 -20.781 20.781 1 26.28 195 ILE A C 1
ATOM 1601 O O . ILE A 1 195 ? -37.156 -21.156 21.469 1 26.28 195 ILE A O 1
ATOM 1605 N N . HIS A 1 196 ? -36.094 -21.906 20.281 1 24.52 196 HIS A N 1
ATOM 1606 C CA . HIS A 1 196 ? -36 -22.828 21.391 1 24.52 196 HIS A CA 1
ATOM 1607 C C . HIS A 1 196 ? -34.969 -22.328 22.422 1 24.52 196 HIS A C 1
ATOM 1609 O O . HIS A 1 196 ? -33.906 -21.859 22.062 1 24.52 196 HIS A O 1
ATOM 1615 N N . HIS A 1 197 ? -35.531 -21.688 23.531 1 25.39 197 HIS A N 1
ATOM 1616 C CA . HIS A 1 197 ? -34.938 -21.391 24.844 1 25.39 197 HIS A CA 1
ATOM 1617 C C . HIS A 1 197 ? -33.844 -22.375 25.203 1 25.39 197 HIS A C 1
ATOM 1619 O O . HIS A 1 197 ? -34.094 -23.531 25.531 1 25.39 197 HIS A O 1
ATOM 1625 N N . THR A 1 198 ? -33 -22.469 24.297 1 24.25 198 THR A N 1
ATOM 1626 C CA . THR A 1 198 ? -31.984 -23.438 24.656 1 24.25 198 THR A CA 1
ATOM 1627 C C . THR A 1 198 ? -31.531 -23.234 26.094 1 24.25 198 THR A C 1
ATOM 1629 O O . THR A 1 198 ? -31.141 -22.141 26.484 1 24.25 198 THR A O 1
ATOM 1632 N N . GLU A 1 199 ? -32.188 -23.859 26.984 1 28.03 199 GLU A N 1
ATOM 1633 C CA . GLU A 1 199 ? -32.062 -24.094 28.406 1 28.03 199 GLU A CA 1
ATOM 1634 C C . GLU A 1 199 ? -30.594 -24.281 28.812 1 28.03 199 GLU A C 1
ATOM 1636 O O . GLU A 1 199 ? -30.062 -25.375 28.734 1 28.03 199 GLU A O 1
ATOM 1641 N N . TRP A 1 200 ? -29.844 -23.531 28.172 1 25.83 200 TRP A N 1
ATOM 1642 C CA . TRP A 1 200 ? -28.469 -23.672 28.656 1 25.83 200 TRP A CA 1
ATOM 1643 C C . TRP A 1 200 ? -28.406 -23.547 30.172 1 25.83 200 TRP A C 1
ATOM 1645 O O . TRP A 1 200 ? -27.328 -23.609 30.75 1 25.83 200 TRP A O 1
ATOM 1655 N N . TYR A 1 201 ? -29.453 -22.922 30.672 1 26.81 201 TYR A N 1
ATOM 1656 C CA . TYR A 1 201 ? -29.312 -22.875 32.125 1 26.81 201 TYR A CA 1
ATOM 1657 C C . TYR A 1 201 ? -29.156 -24.281 32.688 1 26.81 201 TYR A C 1
ATOM 1659 O O . TYR A 1 201 ? -29 -24.453 33.906 1 26.81 201 TYR A O 1
ATOM 1667 N N . GLY A 1 202 ? -29.656 -25.125 31.844 1 26.56 202 GLY A N 1
ATOM 1668 C CA . GLY A 1 202 ? -29.844 -26.453 32.406 1 26.56 202 GLY A CA 1
ATOM 1669 C C . GLY A 1 202 ? -28.531 -27.141 32.75 1 26.56 202 GLY A C 1
ATOM 1670 O O . GLY A 1 202 ? -28.516 -28.328 33.094 1 26.56 202 GLY A O 1
ATOM 1671 N N . PHE A 1 203 ? -27.531 -26.688 32.125 1 28.67 203 PHE A N 1
ATOM 1672 C CA . PHE A 1 203 ? -26.328 -27.438 32.469 1 28.67 203 PHE A CA 1
ATOM 1673 C C . PHE A 1 203 ? -26.062 -27.406 33.969 1 28.67 203 PHE A C 1
ATOM 1675 O O . PHE A 1 203 ? -25.234 -28.188 34.469 1 28.67 203 PHE A O 1
ATOM 1682 N N . LEU A 1 204 ? -26.438 -26.297 34.625 1 27.38 204 LEU A N 1
ATOM 1683 C CA . LEU A 1 204 ? -26.266 -26.438 36.062 1 27.38 204 LEU A CA 1
ATOM 1684 C C . LEU A 1 204 ? -27.25 -27.469 36.625 1 27.38 204 LEU A C 1
ATOM 1686 O O . LEU A 1 204 ? -27.5 -27.5 37.844 1 27.38 204 LEU A O 1
ATOM 1690 N N . ALA A 1 205 ? -28.141 -27.938 35.875 1 27.31 205 ALA A N 1
ATOM 1691 C CA . ALA A 1 205 ? -28.938 -28.938 36.562 1 27.31 205 ALA A CA 1
ATOM 1692 C C . ALA A 1 205 ? -28.109 -30.141 36.969 1 27.31 205 ALA A C 1
ATOM 1694 O O . ALA A 1 205 ? -27.234 -30.578 36.188 1 27.31 205 ALA A O 1
ATOM 1695 N N . PRO A 1 206 ? -28.047 -30.625 38.312 1 30.28 206 PRO A N 1
ATOM 1696 C CA . PRO A 1 206 ? -27.266 -31.719 38.875 1 30.28 206 PRO A CA 1
ATOM 1697 C C . PRO A 1 206 ? -27.359 -33 38.062 1 30.28 206 PRO A C 1
ATOM 1699 O O . PRO A 1 206 ? -28.422 -33.594 37.938 1 30.28 206 PRO A O 1
ATOM 1702 N N . SER A 1 207 ? -27.141 -32.969 36.812 1 31.27 207 SER A N 1
ATOM 1703 C CA . SER A 1 207 ? -27.328 -34.344 36.344 1 31.27 207 SER A CA 1
ATOM 1704 C C . SER A 1 207 ? -26.484 -35.312 37.156 1 31.27 207 SER A C 1
ATOM 1706 O O . SER A 1 207 ? -25.312 -35.062 37.406 1 31.27 207 SER A O 1
ATOM 1708 N N . PRO A 1 208 ? -27.031 -36.219 37.875 1 28.75 208 PRO A N 1
ATOM 1709 C CA . PRO A 1 208 ? -26.406 -37.094 38.875 1 28.75 208 PRO A CA 1
ATOM 1710 C C . PRO A 1 208 ? -25.188 -37.844 38.344 1 28.75 208 PRO A C 1
ATOM 1712 O O . PRO A 1 208 ? -24.484 -38.5 39.094 1 28.75 208 PRO A O 1
ATOM 1715 N N . TYR A 1 209 ? -25.109 -38.219 37.031 1 30.92 209 TYR A N 1
ATOM 1716 C CA . TYR A 1 209 ? -24.219 -39.375 36.938 1 30.92 209 TYR A CA 1
ATOM 1717 C C . TYR A 1 209 ? -22.766 -38.938 37 1 30.92 209 TYR A C 1
ATOM 1719 O O . TYR A 1 209 ? -22.359 -38 36.281 1 30.92 209 TYR A O 1
ATOM 1727 N N . PRO A 1 210 ? -21.953 -39.094 38.031 1 30.44 210 PRO A N 1
ATOM 1728 C CA . PRO A 1 210 ? -20.562 -38.844 38.406 1 30.44 210 PRO A CA 1
ATOM 1729 C C . PRO A 1 210 ? -19.578 -39.406 37.375 1 30.44 210 PRO A C 1
ATOM 1731 O O . PRO A 1 210 ? -19.5 -40.625 37.188 1 30.44 210 PRO A O 1
ATOM 1734 N N . LYS A 1 211 ? -19.609 -38.844 36.156 1 37.09 211 LYS A N 1
ATOM 1735 C CA . LYS A 1 211 ? -18.625 -39.469 35.281 1 37.09 211 LYS A CA 1
ATOM 1736 C C . LYS A 1 211 ? -17.25 -39.5 35.938 1 37.09 211 LYS A C 1
ATOM 1738 O O . LYS A 1 211 ? -16.75 -38.469 36.375 1 37.09 211 LYS A O 1
ATOM 1743 N N . GLN A 1 212 ? -16.719 -40.531 36.344 1 35.53 212 GLN A N 1
ATOM 1744 C CA . GLN A 1 212 ? -15.477 -40.938 37.031 1 35.53 212 GLN A CA 1
ATOM 1745 C C . GLN A 1 212 ? -14.258 -40.469 36.25 1 35.53 212 GLN A C 1
ATOM 1747 O O . GLN A 1 212 ? -14.141 -40.719 35.031 1 35.53 212 GLN A O 1
ATOM 1752 N N . VAL A 1 213 ? -13.859 -39.219 36.5 1 42.41 213 VAL A N 1
ATOM 1753 C CA . VAL A 1 213 ? -12.586 -38.656 36.094 1 42.41 213 VAL A CA 1
ATOM 1754 C C . VAL A 1 213 ? -11.492 -39.719 36.125 1 42.41 213 VAL A C 1
A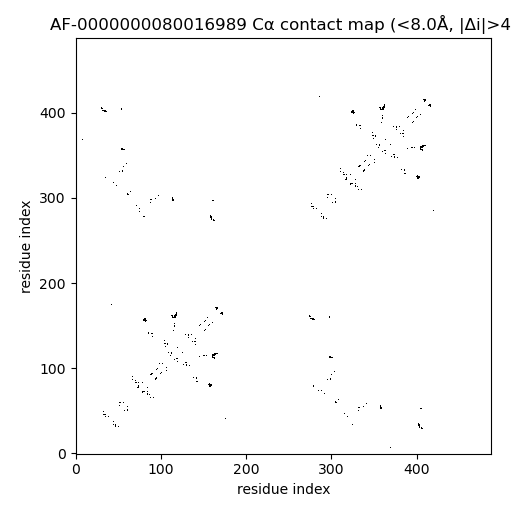TOM 1756 O O . VAL A 1 213 ? -11.195 -40.281 37.188 1 42.41 213 VAL A O 1
ATOM 1759 N N . ASP A 1 214 ? -11.352 -40.406 35.062 1 39.47 214 ASP A N 1
ATOM 1760 C CA . ASP A 1 214 ? -10.375 -41.5 35.031 1 39.47 214 ASP A CA 1
ATOM 1761 C C . ASP A 1 214 ? -8.969 -41 35.344 1 39.47 214 ASP A C 1
ATOM 1763 O O . ASP A 1 214 ? -8.352 -40.281 34.562 1 39.47 214 ASP A O 1
ATOM 1767 N N . TRP A 1 215 ? -8.648 -40.812 36.656 1 46.66 215 TRP A N 1
ATOM 1768 C CA . TRP A 1 215 ? -7.406 -40.438 37.312 1 46.66 215 TRP A CA 1
ATOM 1769 C C . TRP A 1 215 ? -6.23 -41.219 36.75 1 46.66 215 TRP A C 1
ATOM 1771 O O . TRP A 1 215 ? -5.086 -40.75 36.812 1 46.66 215 TRP A O 1
ATOM 1781 N N . ARG A 1 216 ? -6.352 -42.344 36.031 1 51.12 216 ARG A N 1
ATOM 1782 C CA . ARG A 1 216 ? -5.262 -43.188 35.562 1 51.12 216 ARG A CA 1
ATOM 1783 C C . ARG A 1 216 ? -4.504 -42.562 34.406 1 51.12 216 ARG A C 1
ATOM 1785 O O . ARG A 1 216 ? -3.275 -42.625 34.344 1 51.12 216 ARG A O 1
ATOM 1792 N N . THR A 1 217 ? -5.266 -41.812 33.5 1 57.66 217 THR A N 1
ATOM 1793 C CA . THR A 1 217 ? -4.613 -41.281 32.312 1 57.66 217 THR A CA 1
ATOM 1794 C C . THR A 1 217 ? -3.793 -40.031 32.688 1 57.66 217 THR A C 1
ATOM 1796 O O . THR A 1 217 ? -2.719 -39.812 32.125 1 57.66 217 THR A O 1
ATOM 1799 N N . ILE A 1 218 ? -4.328 -39.312 33.719 1 54.5 218 ILE A N 1
ATOM 1800 C CA . ILE A 1 218 ? -3.607 -38.125 34.125 1 54.5 218 ILE A CA 1
ATOM 1801 C C . ILE A 1 218 ? -2.275 -38.5 34.75 1 54.5 218 ILE A C 1
ATOM 1803 O O . ILE A 1 218 ? -1.242 -37.875 34.469 1 54.5 218 ILE A O 1
ATOM 1807 N N . SER A 1 219 ? -2.293 -39.594 35.531 1 55.84 219 SER A N 1
ATOM 1808 C CA . SER A 1 219 ? -1.07 -40 36.219 1 55.84 219 SER A CA 1
ATOM 1809 C C . SER A 1 219 ? -0.013 -40.469 35.25 1 55.84 219 SER A C 1
ATOM 1811 O O . SER A 1 219 ? 1.18 -40.219 35.438 1 55.84 219 SER A O 1
ATOM 1813 N N . ALA A 1 220 ? -0.394 -41.062 34.062 1 60.03 220 ALA A N 1
ATOM 1814 C CA . ALA A 1 220 ? 0.558 -41.594 33.094 1 60.03 220 ALA A CA 1
ATOM 1815 C C . ALA A 1 220 ? 1.29 -40.469 32.375 1 60.03 220 ALA A C 1
ATOM 1817 O O . ALA A 1 220 ? 2.496 -40.562 32.125 1 60.03 220 ALA A O 1
ATOM 1818 N N . VAL A 1 221 ? 0.616 -39.375 32.219 1 61.81 221 VAL A N 1
ATOM 1819 C CA . VAL A 1 221 ? 1.212 -38.219 31.516 1 61.81 221 VAL A CA 1
ATOM 1820 C C . VAL A 1 221 ? 2.234 -37.531 32.406 1 61.81 221 VAL A C 1
ATOM 1822 O O . VAL A 1 221 ? 3.332 -37.188 31.984 1 61.81 221 VAL A O 1
ATOM 1825 N N . ILE A 1 222 ? 1.836 -37.531 33.719 1 59.81 222 ILE A N 1
ATOM 1826 C CA . ILE A 1 222 ? 2.738 -36.875 34.656 1 59.81 222 ILE A CA 1
ATOM 1827 C C . ILE A 1 222 ? 4.012 -37.719 34.812 1 59.81 222 ILE A C 1
ATOM 1829 O O . ILE A 1 222 ? 5.117 -37.156 34.844 1 59.81 222 ILE A O 1
ATOM 1833 N N . ILE A 1 223 ? 3.855 -39.062 34.719 1 63.62 223 ILE A N 1
ATOM 1834 C CA . ILE A 1 223 ? 5.012 -39.938 34.875 1 63.62 223 ILE A CA 1
ATOM 1835 C C . ILE A 1 223 ? 5.914 -39.844 33.656 1 63.62 223 ILE A C 1
ATOM 1837 O O . ILE A 1 223 ? 7.141 -39.75 33.781 1 63.62 223 ILE A O 1
ATOM 1841 N N . GLY A 1 224 ? 5.336 -39.688 32.5 1 63.03 224 GLY A N 1
ATOM 1842 C CA . GLY A 1 224 ? 6.133 -39.531 31.297 1 63.03 224 GLY A CA 1
ATOM 1843 C C . GLY A 1 224 ? 6.93 -38.25 31.266 1 63.03 224 GLY A C 1
ATOM 1844 O O . GLY A 1 224 ? 8.109 -38.25 30.922 1 63.03 224 GLY A O 1
ATOM 1845 N N . LEU A 1 225 ? 6.242 -37.219 31.703 1 65.94 225 LEU A N 1
ATOM 1846 C CA . LEU A 1 225 ? 6.895 -35.906 31.703 1 65.94 225 LEU A CA 1
ATOM 1847 C C . LEU A 1 225 ? 8.023 -35.875 32.719 1 65.94 225 LEU A C 1
ATOM 1849 O O . LEU A 1 225 ? 9.078 -35.281 32.469 1 65.94 225 LEU A O 1
ATOM 1853 N N . SER A 1 226 ? 7.758 -36.562 33.875 1 64.56 226 SER A N 1
ATOM 1854 C CA . SER A 1 226 ? 8.797 -36.625 34.906 1 64.56 226 SER A CA 1
ATOM 1855 C C . SER A 1 226 ? 10.008 -37.438 34.406 1 64.56 226 SER A C 1
ATOM 1857 O O . SER A 1 226 ? 11.148 -37.094 34.719 1 64.56 226 SER A O 1
ATOM 1859 N N . GLY A 1 227 ? 9.727 -38.438 33.594 1 64.94 227 GLY A N 1
ATOM 1860 C CA . GLY A 1 227 ? 10.828 -39.219 33 1 64.94 227 GLY A CA 1
ATOM 1861 C C . GLY A 1 227 ? 11.703 -38.406 32.094 1 64.94 227 GLY A C 1
ATOM 1862 O O . GLY A 1 227 ? 12.93 -38.531 32.125 1 64.94 227 GLY A O 1
ATOM 1863 N N . ILE A 1 228 ? 11.078 -37.594 31.25 1 66.88 228 ILE A N 1
ATOM 1864 C CA . ILE A 1 228 ? 11.812 -36.781 30.297 1 66.88 228 ILE A CA 1
ATOM 1865 C C . ILE A 1 228 ? 12.648 -35.75 31.062 1 66.88 228 ILE A C 1
ATOM 1867 O O . ILE A 1 228 ? 13.82 -35.531 30.734 1 66.88 228 ILE A O 1
ATOM 1871 N N . ILE A 1 229 ? 12.039 -35.219 32.094 1 67.75 229 ILE A N 1
ATOM 1872 C CA . ILE A 1 229 ? 12.758 -34.219 32.906 1 67.75 229 ILE A CA 1
ATOM 1873 C C . ILE A 1 229 ? 13.977 -34.875 33.562 1 67.75 229 ILE A C 1
ATOM 1875 O O . ILE A 1 229 ? 15.078 -34.312 33.531 1 67.75 229 ILE A O 1
ATOM 1879 N N . ALA A 1 230 ? 13.766 -36.156 34.031 1 69.12 230 ALA A N 1
ATOM 1880 C CA . ALA A 1 230 ? 14.867 -36.875 34.656 1 69.12 230 ALA A CA 1
ATOM 1881 C C . ALA A 1 230 ? 15.953 -37.188 33.625 1 69.12 230 ALA A C 1
ATOM 1883 O O . ALA A 1 230 ? 17.141 -37.062 33.938 1 69.12 230 ALA A O 1
ATOM 1884 N N . PHE A 1 231 ? 15.57 -37.562 32.438 1 71.62 231 PHE A N 1
ATOM 1885 C CA . PHE A 1 231 ? 16.5 -37.875 31.344 1 71.62 231 PHE A CA 1
ATOM 1886 C C . PHE A 1 231 ? 17.328 -36.625 30.969 1 71.62 231 PHE A C 1
ATOM 1888 O O . PHE A 1 231 ? 18.547 -36.719 30.812 1 71.62 231 PHE A O 1
ATOM 1895 N N . LEU A 1 232 ? 16.688 -35.5 30.875 1 69.62 232 LEU A N 1
ATOM 1896 C CA . LEU A 1 232 ? 17.375 -34.281 30.516 1 69.62 232 LEU A CA 1
ATOM 1897 C C . LEU A 1 232 ? 18.344 -33.844 31.609 1 69.62 232 LEU A C 1
ATOM 1899 O O . LEU A 1 232 ? 19.438 -33.344 31.328 1 69.62 232 LEU A O 1
ATOM 1903 N N . LEU A 1 233 ? 17.938 -34.125 32.844 1 69.31 233 LEU A N 1
ATOM 1904 C CA . LEU A 1 233 ? 18.812 -33.812 33.969 1 69.31 233 LEU A CA 1
ATOM 1905 C C . LEU A 1 233 ? 20.031 -34.719 34 1 69.31 233 LEU A C 1
ATOM 1907 O O . LEU A 1 233 ? 21.156 -34.281 34.25 1 69.31 233 LEU A O 1
ATOM 1911 N N . ILE A 1 234 ? 19.766 -35.969 33.562 1 70.88 234 ILE A N 1
ATOM 1912 C CA . ILE A 1 234 ? 20.859 -36.938 33.5 1 70.88 234 ILE A CA 1
ATOM 1913 C C . ILE A 1 234 ? 21.797 -36.562 32.375 1 70.88 234 ILE A C 1
ATOM 1915 O O . ILE A 1 234 ? 23.031 -36.562 32.531 1 70.88 234 ILE A O 1
ATOM 1919 N N . LEU A 1 235 ? 21.312 -36.188 31.203 1 66.56 235 LEU A N 1
ATOM 1920 C CA . LEU A 1 235 ? 22.141 -35.781 30.062 1 66.56 235 LEU A CA 1
ATOM 1921 C C . LEU A 1 235 ? 22.953 -34.531 30.406 1 66.56 235 LEU A C 1
ATOM 1923 O O . LEU A 1 235 ? 24.125 -34.438 30.031 1 66.56 235 LEU A O 1
ATOM 1927 N N . ASN A 1 236 ? 22.328 -33.625 31.094 1 62.44 236 ASN A N 1
ATOM 1928 C CA . ASN A 1 236 ? 23.031 -32.438 31.547 1 62.44 236 ASN A CA 1
ATOM 1929 C C . ASN A 1 236 ? 24.172 -32.781 32.5 1 62.44 236 ASN A C 1
ATOM 1931 O O . ASN A 1 236 ? 25.234 -32.188 32.438 1 62.44 236 ASN A O 1
ATOM 1935 N N . TRP A 1 237 ? 23.906 -33.75 33.312 1 62.53 237 TRP A N 1
ATOM 1936 C CA . TRP A 1 237 ? 24.938 -34.25 34.25 1 62.53 237 TRP A CA 1
ATOM 1937 C C . TRP A 1 237 ? 26.094 -34.875 33.469 1 62.53 237 TRP A C 1
ATOM 1939 O O . TRP A 1 237 ? 27.25 -34.625 33.812 1 62.53 237 TRP A O 1
ATOM 1949 N N . PHE A 1 238 ? 25.781 -35.625 32.469 1 62.5 238 PHE A N 1
ATOM 1950 C CA . PHE A 1 238 ? 26.828 -36.281 31.672 1 62.5 238 PHE A CA 1
ATOM 1951 C C . PHE A 1 238 ? 27.672 -35.25 30.938 1 62.5 238 PHE A C 1
ATOM 1953 O O . PHE A 1 238 ? 28.891 -35.375 30.844 1 62.5 238 PHE A O 1
ATOM 1960 N N . VAL A 1 239 ? 27.047 -34.25 30.297 1 57.81 239 VAL A N 1
ATOM 1961 C CA . VAL A 1 239 ? 27.781 -33.25 29.516 1 57.81 239 VAL A CA 1
ATOM 1962 C C . VAL A 1 239 ? 28.656 -32.406 30.453 1 57.81 239 VAL A C 1
ATOM 1964 O O . VAL A 1 239 ? 29.797 -32.062 30.109 1 57.81 239 VAL A O 1
ATOM 1967 N N . ASN A 1 240 ? 28.156 -32.094 31.594 1 60.19 240 ASN A N 1
ATOM 1968 C CA . ASN A 1 240 ? 28.953 -31.312 32.531 1 60.19 240 ASN A CA 1
ATOM 1969 C C . ASN A 1 240 ? 30.031 -32.156 33.188 1 60.19 240 ASN A C 1
ATOM 1971 O O . ASN A 1 240 ? 31.062 -31.625 33.625 1 60.19 240 ASN A O 1
ATOM 1975 N N . SER A 1 241 ? 29.797 -33.438 33.344 1 56.94 241 SER A N 1
ATOM 1976 C CA . SER A 1 241 ? 30.828 -34.281 33.938 1 56.94 241 SER A CA 1
ATOM 1977 C C . SER A 1 241 ? 31.938 -34.594 32.938 1 56.94 241 SER A C 1
ATOM 1979 O O . SER A 1 241 ? 33 -35.062 33.312 1 56.94 241 SER A O 1
ATOM 1981 N N . SER A 1 242 ? 31.578 -34.594 31.656 1 53.59 242 SER A N 1
ATOM 1982 C CA . SER A 1 242 ? 32.688 -34.906 30.75 1 53.59 242 SER A CA 1
ATOM 1983 C C . SER A 1 242 ? 33.688 -33.781 30.688 1 53.59 242 SER A C 1
ATOM 1985 O O . SER A 1 242 ? 34.688 -33.875 30 1 53.59 242 SER A O 1
ATOM 1987 N N . ALA A 1 243 ? 33.344 -32.594 31.188 1 47.31 243 ALA A N 1
ATOM 1988 C CA . ALA A 1 243 ? 34.344 -31.5 31.109 1 47.31 243 ALA A CA 1
ATOM 1989 C C . ALA A 1 243 ? 35.344 -31.609 32.25 1 47.31 243 ALA A C 1
ATOM 1991 O O . ALA A 1 243 ? 36.312 -30.828 32.344 1 47.31 243 ALA A O 1
ATOM 1992 N N . PHE A 1 244 ? 35.156 -32.5 33.219 1 36.31 244 PHE A N 1
ATOM 1993 C CA . PHE A 1 244 ? 36.312 -32.594 34.125 1 36.31 244 PHE A CA 1
ATOM 1994 C C . PHE A 1 244 ? 37.312 -33.656 33.594 1 36.31 244 PHE A C 1
ATOM 1996 O O . PHE A 1 244 ? 36.906 -34.688 33.094 1 36.31 244 PHE A O 1
ATOM 2003 N N . MET B 1 1 ? 5.078 -43.312 -12.203 1 25.38 1 MET B N 1
ATOM 2004 C CA . MET B 1 1 ? 4.48 -42.812 -13.445 1 25.38 1 MET B CA 1
ATOM 2005 C C . MET B 1 1 ? 4.02 -41.375 -13.281 1 25.38 1 MET B C 1
ATOM 2007 O O . MET B 1 1 ? 3.242 -41.062 -12.375 1 25.38 1 MET B O 1
ATOM 2011 N N . ALA B 1 2 ? 4.832 -40.375 -13.617 1 30.59 2 ALA B N 1
ATOM 2012 C CA . ALA B 1 2 ? 4.555 -38.938 -13.461 1 30.59 2 ALA B CA 1
ATOM 2013 C C . ALA B 1 2 ? 3.246 -38.562 -14.141 1 30.59 2 ALA B C 1
ATOM 2015 O O . ALA B 1 2 ? 2.957 -39.031 -15.25 1 30.59 2 ALA B O 1
ATOM 2016 N N . LEU B 1 3 ? 2.201 -38.5 -13.469 1 33.81 3 LEU B N 1
ATOM 2017 C CA . LEU B 1 3 ? 0.942 -38.188 -14.133 1 33.81 3 LEU B CA 1
ATOM 2018 C C . LEU B 1 3 ? 1.122 -37.031 -15.117 1 33.81 3 LEU B C 1
ATOM 2020 O O . LEU B 1 3 ? 1.765 -36.031 -14.797 1 33.81 3 LEU B O 1
ATOM 2024 N N . PRO B 1 4 ? 1.033 -37.25 -16.422 1 31.44 4 PRO B N 1
ATOM 2025 C CA . PRO B 1 4 ? 1.252 -36.281 -17.484 1 31.44 4 PRO B CA 1
ATOM 2026 C C . PRO B 1 4 ? 0.433 -35 -17.297 1 31.44 4 PRO B C 1
ATOM 2028 O O . PRO B 1 4 ? -0.691 -35.062 -16.797 1 31.44 4 PRO B O 1
ATOM 2031 N N . ILE B 1 5 ? 1.019 -33.906 -16.938 1 40.53 5 ILE B N 1
ATOM 2032 C CA . ILE B 1 5 ? 0.374 -32.625 -16.906 1 40.53 5 ILE B CA 1
ATOM 2033 C C . ILE B 1 5 ? -0.412 -32.406 -18.203 1 40.53 5 ILE B C 1
ATOM 2035 O O . ILE B 1 5 ? 0.147 -32.469 -19.297 1 40.53 5 ILE B O 1
ATOM 2039 N N . HIS B 1 6 ? -1.584 -32.938 -18.344 1 35.59 6 HIS B N 1
ATOM 2040 C CA . HIS B 1 6 ? -2.426 -32.781 -19.531 1 35.59 6 HIS B CA 1
ATOM 2041 C C . HIS B 1 6 ? -2.336 -31.375 -20.109 1 35.59 6 HIS B C 1
ATOM 2043 O O . HIS B 1 6 ? -2.346 -30.391 -19.359 1 35.59 6 HIS B O 1
ATOM 2049 N N . THR B 1 7 ? -1.711 -31.234 -21.266 1 34.59 7 THR B N 1
ATOM 2050 C CA . THR B 1 7 ? -1.617 -30.078 -22.172 1 34.59 7 THR B CA 1
ATOM 2051 C C . THR B 1 7 ? -2.998 -29.484 -22.438 1 34.59 7 THR B C 1
ATOM 2053 O O . THR B 1 7 ? -3.85 -30.141 -23.047 1 34.59 7 THR B O 1
ATOM 2056 N N . TYR B 1 8 ? -3.67 -29 -21.531 1 36.44 8 TYR B N 1
ATOM 2057 C CA . TYR B 1 8 ? -4.918 -28.344 -21.922 1 36.44 8 TYR B CA 1
ATOM 2058 C C . TYR B 1 8 ? -4.672 -27.312 -23 1 36.44 8 TYR B C 1
ATOM 2060 O O . TYR B 1 8 ? -3.869 -26.391 -22.828 1 36.44 8 TYR B O 1
ATOM 2068 N N . LYS B 1 9 ? -4.688 -27.719 -24.344 1 34.81 9 LYS B N 1
ATOM 2069 C CA . LYS B 1 9 ? -4.562 -26.781 -25.453 1 34.81 9 LYS B CA 1
ATOM 2070 C C . LYS B 1 9 ? -5.648 -25.719 -25.406 1 34.81 9 LYS B C 1
ATOM 2072 O O . LYS B 1 9 ? -6.84 -26.031 -25.438 1 34.81 9 LYS B O 1
ATOM 2077 N N . PRO B 1 10 ? -5.492 -24.594 -24.844 1 35.69 10 PRO B N 1
ATOM 2078 C CA . PRO B 1 10 ? -6.473 -23.531 -25.031 1 35.69 10 PRO B CA 1
ATOM 2079 C C . PRO B 1 10 ? -6.699 -23.188 -26.516 1 35.69 10 PRO B C 1
ATOM 2081 O O . PRO B 1 10 ? -5.738 -23.016 -27.266 1 35.69 10 PRO B O 1
ATOM 2084 N N . THR B 1 11 ? -7.523 -23.922 -27.281 1 33.69 11 THR B N 1
ATOM 2085 C CA . THR B 1 11 ? -7.781 -23.641 -28.688 1 33.69 11 THR B CA 1
ATOM 2086 C C . THR B 1 11 ? -8.086 -22.156 -28.891 1 33.69 11 THR B C 1
ATOM 2088 O O . THR B 1 11 ? -8.492 -21.75 -29.984 1 33.69 11 THR B O 1
ATOM 2091 N N . SER B 1 12 ? -8.492 -21.422 -27.938 1 35.28 12 SER B N 1
ATOM 2092 C CA . SER B 1 12 ? -9 -20.156 -28.453 1 35.28 12 SER B CA 1
ATOM 2093 C C . SER B 1 12 ? -7.957 -19.422 -29.297 1 35.28 12 SER B C 1
ATOM 2095 O O . SER B 1 12 ? -6.758 -19.547 -29.031 1 35.28 12 SER B O 1
ATOM 2097 N N . GLN B 1 13 ? -8.188 -19.328 -30.656 1 29.08 13 GLN B N 1
ATOM 2098 C CA . GLN B 1 13 ? -7.469 -18.469 -31.594 1 29.08 13 GLN B CA 1
ATOM 2099 C C . GLN B 1 13 ? -7.035 -17.172 -30.906 1 29.08 13 GLN B C 1
ATOM 2101 O O . GLN B 1 13 ? -7.875 -16.375 -30.484 1 29.08 13 GLN B O 1
ATOM 2106 N N . ASN B 1 14 ? -6.004 -17.203 -30.172 1 30.72 14 ASN B N 1
ATOM 2107 C CA . ASN B 1 14 ? -5.363 -16 -29.625 1 30.72 14 ASN B CA 1
ATOM 2108 C C . ASN B 1 14 ? -5.078 -14.984 -30.734 1 30.72 14 ASN B C 1
ATOM 2110 O O . ASN B 1 14 ? -4.137 -15.156 -31.516 1 30.72 14 ASN B O 1
ATOM 2114 N N . GLN B 1 15 ? -6.051 -14.672 -31.578 1 30.03 15 GLN B N 1
ATOM 2115 C CA . GLN B 1 15 ? -5.684 -13.555 -32.438 1 30.03 15 GLN B CA 1
ATOM 2116 C C . GLN B 1 15 ? -4.938 -12.477 -31.656 1 30.03 15 GLN B C 1
ATOM 2118 O O . GLN B 1 15 ? -5.5 -11.852 -30.766 1 30.03 15 GLN B O 1
ATOM 2123 N N . ARG B 1 16 ? -3.66 -12.656 -31.5 1 30.75 16 ARG B N 1
ATOM 2124 C CA . ARG B 1 16 ? -2.734 -11.633 -31.016 1 30.75 16 ARG B CA 1
ATOM 2125 C C . ARG B 1 16 ? -3.01 -10.289 -31.672 1 30.75 16 ARG B C 1
ATOM 2127 O O . ARG B 1 16 ? -2.793 -10.125 -32.875 1 30.75 16 ARG B O 1
ATOM 2134 N N . VAL B 1 17 ? -4.113 -9.703 -31.531 1 32.84 17 VAL B N 1
ATOM 2135 C CA . VAL B 1 17 ? -4.035 -8.305 -31.938 1 32.84 17 VAL B CA 1
ATOM 2136 C C . VAL B 1 17 ? -2.801 -7.652 -31.312 1 32.84 17 VAL B C 1
ATOM 2138 O O . VAL B 1 17 ? -2.641 -7.66 -30.094 1 32.84 17 VAL B O 1
ATOM 2141 N N . CYS B 1 18 ? -1.662 -7.781 -31.953 1 29.41 18 CYS B N 1
ATOM 2142 C CA . CYS B 1 18 ? -0.479 -7.016 -31.578 1 29.41 18 CYS B CA 1
ATOM 2143 C C . CYS B 1 18 ? -0.848 -5.578 -31.234 1 29.41 18 CYS B C 1
ATOM 2145 O O . CYS B 1 18 ? -1.514 -4.898 -32 1 29.41 18 CYS B O 1
ATOM 2147 N N . SER B 1 19 ? -1.086 -5.414 -30 1 32.34 19 SER B N 1
ATOM 2148 C CA . SER B 1 19 ? -1.234 -4.016 -29.609 1 32.34 19 SER B CA 1
ATOM 2149 C C . SER B 1 19 ? -0.174 -3.141 -30.266 1 32.34 19 SER B C 1
ATOM 2151 O O . SER B 1 19 ? 0.999 -3.518 -30.328 1 32.34 19 SER B O 1
ATOM 2153 N N . PHE B 1 20 ? -0.446 -2.541 -31.344 1 30.53 20 PHE B N 1
ATOM 2154 C CA . PHE B 1 20 ? 0.358 -1.446 -31.875 1 30.53 20 PHE B CA 1
ATOM 2155 C C . PHE B 1 20 ? 1.018 -0.662 -30.75 1 30.53 20 PHE B C 1
ATOM 2157 O O . PHE B 1 20 ? 0.349 -0.254 -29.797 1 30.53 20 PHE B O 1
ATOM 2164 N N . GLY B 1 21 ? 2.309 -0.862 -30.469 1 30.77 21 GLY B N 1
ATOM 2165 C CA . GLY B 1 21 ? 3.238 -0.212 -29.562 1 30.77 21 GLY B CA 1
ATOM 2166 C C . GLY B 1 21 ? 2.996 1.28 -29.422 1 30.77 21 GLY B C 1
ATOM 2167 O O . GLY B 1 21 ? 3.83 2.002 -28.875 1 30.77 21 GLY B O 1
ATOM 2168 N N . THR B 1 22 ? 2.412 1.881 -30.484 1 28.17 22 THR B N 1
ATOM 2169 C CA . THR B 1 22 ? 2.381 3.338 -30.438 1 28.17 22 THR B CA 1
ATOM 2170 C C . THR B 1 22 ? 1.752 3.818 -29.125 1 28.17 22 THR B C 1
ATOM 2172 O O . THR B 1 22 ? 1.051 3.059 -28.453 1 28.17 22 THR B O 1
ATOM 2175 N N . ALA B 1 23 ? 1.455 5.316 -29.188 1 30.98 23 ALA B N 1
ATOM 2176 C CA . ALA B 1 23 ? 0.973 6.277 -28.188 1 30.98 23 ALA B CA 1
ATOM 2177 C C . ALA B 1 23 ? -0.316 5.793 -27.531 1 30.98 23 ALA B C 1
ATOM 2179 O O . ALA B 1 23 ? -0.995 6.555 -26.844 1 30.98 23 ALA B O 1
ATOM 2180 N N . ASP B 1 24 ? -1.005 4.738 -28.016 1 33 24 ASP B N 1
ATOM 2181 C CA . ASP B 1 24 ? -2.264 4.445 -27.344 1 33 24 ASP B CA 1
ATOM 2182 C C . ASP B 1 24 ? -2.035 4.129 -25.859 1 33 24 ASP B C 1
ATOM 2184 O O . ASP B 1 24 ? -1.958 2.963 -25.469 1 33 24 ASP B O 1
ATOM 2188 N N . LEU B 1 25 ? -1.079 4.602 -25.219 1 37.09 25 LEU B N 1
ATOM 2189 C CA . LEU B 1 25 ? -1.127 4.812 -23.781 1 37.09 25 LEU B CA 1
ATOM 2190 C C . LEU B 1 25 ? -2.566 4.973 -23.297 1 37.09 25 LEU B C 1
ATOM 2192 O O . LEU B 1 25 ? -3.076 6.094 -23.203 1 37.09 25 LEU B O 1
ATOM 2196 N N . ASN B 1 26 ? -3.486 4.297 -23.844 1 38.19 26 ASN B N 1
ATOM 2197 C CA . ASN B 1 26 ? -4.844 4.344 -23.297 1 38.19 26 ASN B CA 1
ATOM 2198 C C . ASN B 1 26 ? -4.84 4.426 -21.781 1 38.19 26 ASN B C 1
ATOM 2200 O O . ASN B 1 26 ? -4.016 3.791 -21.125 1 38.19 26 ASN B O 1
ATOM 2204 N N . GLU B 1 27 ? -5.258 5.527 -21.234 1 46.91 27 GLU B N 1
ATOM 2205 C CA . GLU B 1 27 ? -5.414 5.863 -19.812 1 46.91 27 GLU B CA 1
ATOM 2206 C C . GLU B 1 27 ? -5.656 4.617 -18.984 1 46.91 27 GLU B C 1
ATOM 2208 O O . GLU B 1 27 ? -5.254 4.559 -17.812 1 46.91 27 GLU B O 1
ATOM 2213 N N . ASP B 1 28 ? -6.289 3.475 -19.703 1 52.53 28 ASP B N 1
ATOM 2214 C CA . ASP B 1 28 ? -6.727 2.318 -18.938 1 52.53 28 ASP B CA 1
ATOM 2215 C C . ASP B 1 28 ? -5.668 1.217 -18.938 1 52.53 28 ASP B C 1
ATOM 2217 O O . ASP B 1 28 ? -5.871 0.149 -18.359 1 52.53 28 ASP B O 1
ATOM 2221 N N . SER B 1 29 ? -4.594 1.438 -19.734 1 60.62 29 SER B N 1
ATOM 2222 C CA . SER B 1 29 ? -3.615 0.357 -19.75 1 60.62 29 SER B CA 1
ATOM 2223 C C . SER B 1 29 ? -2.672 0.438 -18.562 1 60.62 29 SER B C 1
ATOM 2225 O O . SER B 1 29 ? -2.178 1.517 -18.219 1 60.62 29 SER B O 1
ATOM 2227 N N . PRO B 1 30 ? -2.449 -0.704 -18 1 71.38 30 PRO B N 1
ATOM 2228 C CA . PRO B 1 30 ? -1.569 -0.688 -16.828 1 71.38 30 PRO B CA 1
ATOM 2229 C C . PRO B 1 30 ? -0.132 -0.307 -17.172 1 71.38 30 PRO B C 1
ATOM 2231 O O . PRO B 1 30 ? 0.348 -0.621 -18.266 1 71.38 30 PRO B O 1
ATOM 2234 N N . TYR B 1 31 ? 0.459 0.538 -16.469 1 80.19 31 TYR B N 1
ATOM 2235 C CA . TYR B 1 31 ? 1.89 0.796 -16.594 1 80.19 31 TYR B CA 1
ATOM 2236 C C . TYR B 1 31 ? 2.695 -0.467 -16.312 1 80.19 31 TYR B C 1
ATOM 2238 O O . TYR B 1 31 ? 2.418 -1.191 -15.352 1 80.19 31 TYR B O 1
ATOM 2246 N N . ILE B 1 32 ? 3.602 -0.817 -17.188 1 89.06 32 ILE B N 1
ATOM 2247 C CA . ILE B 1 32 ? 4.406 -2.029 -17.062 1 89.06 32 ILE B CA 1
ATOM 2248 C C . ILE B 1 32 ? 5.742 -1.695 -16.406 1 89.06 32 ILE B C 1
ATOM 2250 O O . ILE B 1 32 ? 6.5 -0.862 -16.922 1 89.06 32 ILE B O 1
ATOM 2254 N N . TYR B 1 33 ? 6.062 -2.299 -15.297 1 94.62 33 TYR B N 1
ATOM 2255 C CA . TYR B 1 33 ? 7.301 -2.1 -14.562 1 94.62 33 TYR B CA 1
ATOM 2256 C C . TYR B 1 33 ? 8.336 -3.148 -14.938 1 94.62 33 TYR B C 1
ATOM 2258 O O . TYR B 1 33 ? 8.109 -4.348 -14.773 1 94.62 33 TYR B O 1
ATOM 2266 N N . ARG B 1 34 ? 9.461 -2.678 -15.406 1 95.12 34 ARG B N 1
ATOM 2267 C CA . ARG B 1 34 ? 10.562 -3.543 -15.812 1 95.12 34 ARG B CA 1
ATOM 2268 C C . ARG B 1 34 ? 11.859 -3.125 -15.133 1 95.12 34 ARG B C 1
ATOM 2270 O O . ARG B 1 34 ? 12.148 -1.932 -15 1 95.12 34 ARG B O 1
ATOM 2277 N N . LEU B 1 35 ? 12.562 -4.117 -14.766 1 95.06 35 LEU B N 1
ATOM 2278 C CA . LEU B 1 35 ? 13.828 -3.857 -14.078 1 95.06 35 LEU B CA 1
ATOM 2279 C C . LEU B 1 35 ? 14.797 -3.121 -14.992 1 95.06 35 LEU B C 1
ATOM 2281 O O . LEU B 1 35 ? 15.562 -2.268 -14.539 1 95.06 35 LEU B O 1
ATOM 2285 N N . GLU B 1 36 ? 14.742 -3.391 -16.281 1 92.19 36 GLU B N 1
ATOM 2286 C CA . GLU B 1 36 ? 15.664 -2.809 -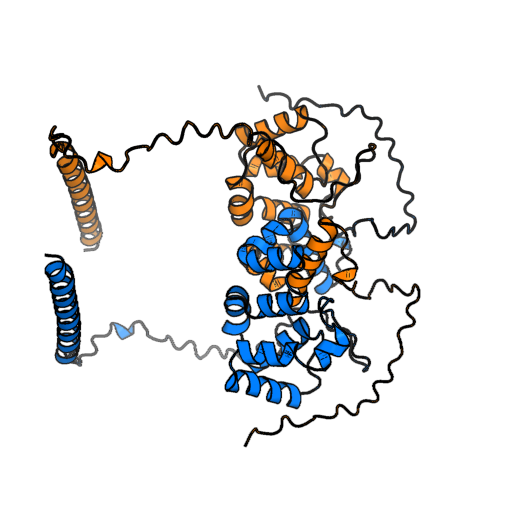17.25 1 92.19 36 GLU B CA 1
ATOM 2287 C C . GLU B 1 36 ? 15.445 -1.304 -17.391 1 92.19 36 GLU B C 1
ATOM 2289 O O . GLU B 1 36 ? 16.359 -0.571 -17.781 1 92.19 36 GLU B O 1
ATOM 2294 N N . ASP B 1 37 ? 14.305 -0.938 -17.078 1 90.19 37 ASP B N 1
ATOM 2295 C CA . ASP B 1 37 ? 13.953 0.47 -17.234 1 90.19 37 ASP B CA 1
ATOM 2296 C C . ASP B 1 37 ? 14.297 1.262 -15.969 1 90.19 37 ASP B C 1
ATOM 2298 O O . ASP B 1 37 ? 14.062 2.469 -15.906 1 90.19 37 ASP B O 1
ATOM 2302 N N . THR B 1 38 ? 14.797 0.566 -14.984 1 91.38 38 THR B N 1
ATOM 2303 C CA . THR B 1 38 ? 15.086 1.228 -13.719 1 91.38 38 THR B CA 1
ATOM 2304 C C . THR B 1 38 ? 16.547 1.688 -13.664 1 91.38 38 THR B C 1
ATOM 2306 O O . THR B 1 38 ? 17.453 0.866 -13.578 1 91.38 38 THR B O 1
ATOM 2309 N N . ASN B 1 39 ? 16.703 3 -13.773 1 89.88 39 ASN B N 1
ATOM 2310 C CA . ASN B 1 39 ? 18.062 3.553 -13.789 1 89.88 39 ASN B CA 1
ATOM 2311 C C . ASN B 1 39 ? 18.328 4.422 -12.57 1 89.88 39 ASN B C 1
ATOM 2313 O O . ASN B 1 39 ? 19.422 4.973 -12.414 1 89.88 39 ASN B O 1
ATOM 2317 N N . SER B 1 40 ? 17.359 4.602 -11.672 1 90.62 40 SER B N 1
ATOM 2318 C CA . SER B 1 40 ? 17.5 5.387 -10.445 1 90.62 40 SER B CA 1
ATOM 2319 C C . SER B 1 40 ? 16.953 4.641 -9.242 1 90.62 40 SER B C 1
ATOM 2321 O O . SER B 1 40 ? 16.172 3.689 -9.398 1 90.62 40 SER B O 1
ATOM 2323 N N . SER B 1 41 ? 17.422 5.105 -8.125 1 90.19 41 SER B N 1
ATOM 2324 C CA . SER B 1 41 ? 16.922 4.504 -6.891 1 90.19 41 SER B CA 1
ATOM 2325 C C . SER B 1 41 ? 15.422 4.707 -6.738 1 90.19 41 SER B C 1
ATOM 2327 O O . SER B 1 41 ? 14.727 3.842 -6.203 1 90.19 41 SER B O 1
ATOM 2329 N N . GLY B 1 42 ? 15.008 5.828 -7.215 1 89.5 42 GLY B N 1
ATOM 2330 C CA . GLY B 1 42 ? 13.578 6.105 -7.156 1 89.5 42 GLY B CA 1
ATOM 2331 C C . GLY B 1 42 ? 12.758 5.184 -8.039 1 89.5 42 GLY B C 1
ATOM 2332 O O . GLY B 1 42 ? 11.68 4.738 -7.645 1 89.5 42 GLY B O 1
ATOM 2333 N N . GLU B 1 43 ? 13.258 4.867 -9.109 1 91.94 43 GLU B N 1
ATOM 2334 C CA . GLU B 1 43 ? 12.547 3.998 -10.047 1 91.94 43 GLU B CA 1
ATOM 2335 C C . GLU B 1 43 ? 12.5 2.559 -9.539 1 91.94 43 GLU B C 1
ATOM 2337 O O . GLU B 1 43 ? 11.492 1.871 -9.703 1 91.94 43 GLU B O 1
ATOM 2342 N N . ILE B 1 44 ? 13.594 2.129 -8.984 1 94.25 44 ILE B N 1
ATOM 2343 C CA . ILE B 1 44 ? 13.617 0.774 -8.445 1 94.25 44 ILE B CA 1
ATOM 2344 C C . ILE B 1 44 ? 12.641 0.665 -7.277 1 94.25 44 ILE B C 1
ATOM 2346 O O . ILE B 1 44 ? 11.984 -0.366 -7.105 1 94.25 44 ILE B O 1
ATOM 2350 N N . ALA B 1 45 ? 12.562 1.651 -6.512 1 92.31 45 ALA B N 1
ATOM 2351 C CA . ALA B 1 45 ? 11.602 1.664 -5.41 1 92.31 45 ALA B CA 1
ATOM 2352 C C . ALA B 1 45 ? 10.172 1.549 -5.934 1 92.31 45 ALA B C 1
ATOM 2354 O O . ALA B 1 45 ? 9.344 0.847 -5.348 1 92.31 45 ALA B O 1
ATOM 2355 N N . LYS B 1 46 ? 9.898 2.232 -7.027 1 91.62 46 LYS B N 1
ATOM 2356 C CA . LYS B 1 46 ? 8.578 2.148 -7.645 1 91.62 46 LYS B CA 1
ATOM 2357 C C . LYS B 1 46 ? 8.289 0.732 -8.133 1 91.62 46 LYS B C 1
ATOM 2359 O O . LYS B 1 46 ? 7.16 0.248 -8.016 1 91.62 46 LYS B O 1
ATOM 2364 N N . LEU B 1 47 ? 9.312 0.139 -8.648 1 95.69 47 LEU B N 1
ATOM 2365 C CA . LEU B 1 47 ? 9.172 -1.235 -9.117 1 95.69 47 LEU B CA 1
ATOM 2366 C C . LEU B 1 47 ? 8.883 -2.18 -7.957 1 95.69 47 LEU B C 1
ATOM 2368 O O . LEU B 1 47 ? 8.008 -3.043 -8.055 1 95.69 47 LEU B O 1
ATOM 2372 N N . ILE B 1 48 ? 9.586 -2.008 -6.91 1 96.5 48 ILE B N 1
ATOM 2373 C CA . ILE B 1 48 ? 9.406 -2.832 -5.723 1 96.5 48 ILE B CA 1
ATOM 2374 C C . ILE B 1 48 ? 7.996 -2.633 -5.164 1 96.5 48 ILE B C 1
ATOM 2376 O O . ILE B 1 48 ? 7.312 -3.602 -4.82 1 96.5 48 ILE B O 1
ATOM 2380 N N . TRP B 1 49 ? 7.602 -1.439 -5.137 1 93.31 49 TRP B N 1
ATOM 2381 C CA . TRP B 1 49 ? 6.25 -1.13 -4.676 1 93.31 49 TRP B CA 1
ATOM 2382 C C . TRP B 1 49 ? 5.207 -1.794 -5.566 1 93.31 49 TRP B C 1
ATOM 2384 O O . TRP B 1 49 ? 4.234 -2.367 -5.07 1 93.31 49 TRP B O 1
ATOM 2394 N N . ALA B 1 50 ? 5.371 -1.727 -6.785 1 94.62 50 ALA B N 1
ATOM 2395 C CA . ALA B 1 50 ? 4.453 -2.338 -7.742 1 94.62 50 ALA B CA 1
ATOM 2396 C C . ALA B 1 50 ? 4.371 -3.85 -7.535 1 94.62 50 ALA B C 1
ATOM 2398 O O . ALA B 1 50 ? 3.295 -4.441 -7.645 1 94.62 50 ALA B O 1
ATOM 2399 N N . ALA B 1 51 ? 5.5 -4.43 -7.266 1 97.56 51 ALA B N 1
ATOM 2400 C CA . ALA B 1 51 ? 5.543 -5.871 -7.02 1 97.56 51 ALA B CA 1
ATOM 2401 C C . ALA B 1 51 ? 4.738 -6.238 -5.777 1 97.56 51 ALA B C 1
ATOM 2403 O O . ALA B 1 51 ? 3.949 -7.188 -5.801 1 97.56 51 ALA B O 1
ATOM 2404 N N . TYR B 1 52 ? 4.91 -5.477 -4.73 1 96.81 52 TYR B N 1
ATOM 2405 C CA . TYR B 1 52 ? 4.141 -5.73 -3.52 1 96.81 52 TYR B CA 1
ATOM 2406 C C . TYR B 1 52 ? 2.646 -5.586 -3.783 1 96.81 52 TYR B C 1
ATOM 2408 O O . TYR B 1 52 ? 1.849 -6.414 -3.338 1 96.81 52 TYR B O 1
ATOM 2416 N N . ARG B 1 53 ? 2.334 -4.539 -4.477 1 93.56 53 ARG B N 1
ATOM 2417 C CA . ARG B 1 53 ? 0.927 -4.293 -4.773 1 93.56 53 ARG B CA 1
ATOM 2418 C C . ARG B 1 53 ? 0.338 -5.426 -5.609 1 93.56 53 ARG B C 1
ATOM 2420 O O . ARG B 1 53 ? -0.792 -5.855 -5.371 1 93.56 53 ARG B O 1
ATOM 2427 N N . GLN B 1 54 ? 1.076 -5.895 -6.52 1 94.81 54 GLN B N 1
ATOM 2428 C CA . GLN B 1 54 ? 0.608 -6.953 -7.406 1 94.81 54 GLN B CA 1
ATOM 2429 C C . GLN B 1 54 ? 0.466 -8.273 -6.656 1 94.81 54 GLN B C 1
ATOM 2431 O O . GLN B 1 54 ? -0.552 -8.961 -6.785 1 94.81 54 GLN B O 1
ATOM 2436 N N . VAL B 1 55 ? 1.383 -8.625 -5.883 1 97.06 55 VAL B N 1
ATOM 2437 C CA . VAL B 1 55 ? 1.429 -9.938 -5.258 1 97.06 55 VAL B CA 1
ATOM 2438 C C . VAL B 1 55 ? 0.496 -9.977 -4.051 1 97.06 55 VAL B C 1
ATOM 2440 O O . VAL B 1 55 ? -0.261 -10.93 -3.867 1 97.06 55 VAL B O 1
ATOM 2443 N N . PHE B 1 56 ? 0.48 -8.984 -3.186 1 95.06 56 PHE B N 1
ATOM 2444 C CA . PHE B 1 56 ? -0.307 -8.984 -1.958 1 95.06 56 PHE B CA 1
ATOM 2445 C C . PHE B 1 56 ? -1.665 -8.336 -2.182 1 95.06 56 PHE B C 1
ATOM 2447 O O . PHE B 1 56 ? -2.6 -8.547 -1.408 1 95.06 56 PHE B O 1
ATOM 2454 N N . ASN B 1 57 ? -1.772 -7.555 -3.205 1 91.44 57 ASN B N 1
ATOM 2455 C CA . ASN B 1 57 ? -2.951 -6.738 -3.465 1 91.44 57 ASN B CA 1
ATOM 2456 C C . ASN B 1 57 ? -3.121 -5.648 -2.408 1 91.44 57 ASN B C 1
ATOM 2458 O O . ASN B 1 57 ? -2.527 -5.723 -1.332 1 91.44 57 ASN B O 1
ATOM 2462 N N . GLU B 1 58 ? -3.99 -4.73 -2.613 1 86.44 58 GLU B N 1
ATOM 2463 C CA . GLU B 1 58 ? -4.168 -3.543 -1.783 1 86.44 58 GLU B CA 1
ATOM 2464 C C . GLU B 1 58 ? -4.801 -3.896 -0.441 1 86.44 58 GLU B C 1
ATOM 2466 O O . GLU B 1 58 ? -4.387 -3.383 0.601 1 86.44 58 GLU B O 1
ATOM 2471 N N . GLN B 1 59 ? -5.699 -4.754 -0.5 1 86.31 59 GLN B N 1
ATOM 2472 C CA . GLN B 1 59 ? -6.438 -5.113 0.708 1 86.31 59 GLN B CA 1
ATOM 2473 C C . GLN B 1 59 ? -5.523 -5.793 1.727 1 86.31 59 GLN B C 1
ATOM 2475 O O . GLN B 1 59 ? -5.566 -5.473 2.916 1 86.31 59 GLN B O 1
ATOM 2480 N N . GLU B 1 60 ? -4.742 -6.652 1.244 1 88.69 60 GLU B N 1
ATOM 2481 C CA . GLU B 1 60 ? -3.83 -7.371 2.133 1 88.69 60 GLU B CA 1
ATOM 2482 C C . GLU B 1 60 ? -2.73 -6.449 2.654 1 88.69 60 GLU B C 1
ATOM 2484 O O . GLU B 1 60 ? -2.316 -6.562 3.811 1 88.69 60 GLU B O 1
ATOM 2489 N N . ILE B 1 61 ? -2.303 -5.605 1.784 1 91.25 61 ILE B N 1
ATOM 2490 C CA . ILE B 1 61 ? -1.245 -4.684 2.186 1 91.25 61 ILE B CA 1
ATOM 2491 C C . ILE B 1 61 ? -1.752 -3.775 3.305 1 91.25 61 ILE B C 1
ATOM 2493 O O . ILE B 1 61 ? -1.013 -3.463 4.242 1 91.25 61 ILE B O 1
ATOM 2497 N N . LEU B 1 62 ? -3.01 -3.402 3.277 1 89.75 62 LEU B N 1
ATOM 2498 C CA . LEU B 1 62 ? -3.574 -2.451 4.23 1 89.75 62 LEU B CA 1
ATOM 2499 C C . LEU B 1 62 ? -4.086 -3.166 5.477 1 89.75 62 LEU B C 1
ATOM 2501 O O . LEU B 1 62 ? -4.547 -2.523 6.422 1 89.75 62 LEU B O 1
ATOM 2505 N N . GLN B 1 63 ? -4.012 -4.434 5.512 1 87.12 63 GLN B N 1
ATOM 2506 C CA . GLN B 1 63 ? -4.695 -5.242 6.512 1 87.12 63 GLN B CA 1
ATOM 2507 C C . GLN B 1 63 ? -4.41 -4.73 7.922 1 87.12 63 GLN B C 1
ATOM 2509 O O . GLN B 1 63 ? -5.324 -4.609 8.742 1 87.12 63 GLN B O 1
ATOM 2514 N N . PHE B 1 64 ? -3.24 -4.312 8.234 1 86 64 PHE B N 1
ATOM 2515 C CA . PHE B 1 64 ? -2.883 -3.93 9.594 1 86 64 PHE B CA 1
ATOM 2516 C C . PHE B 1 64 ? -3.152 -2.449 9.828 1 86 64 PHE B C 1
ATOM 2518 O O . PHE B 1 64 ? -3.256 -2.004 10.977 1 86 64 PHE B O 1
ATOM 2525 N N . ASN B 1 65 ? -3.301 -1.665 8.781 1 90.81 65 ASN B N 1
ATOM 2526 C CA . ASN B 1 65 ? -3.471 -0.222 8.914 1 90.81 65 ASN B CA 1
ATOM 2527 C C . ASN B 1 65 ? -4.926 0.191 8.727 1 90.81 65 ASN B C 1
ATOM 2529 O O . ASN B 1 65 ? -5.289 1.34 8.984 1 90.81 65 ASN B O 1
ATOM 2533 N N . ARG B 1 66 ? -5.723 -0.724 8.414 1 91.62 66 ARG B N 1
ATOM 2534 C CA . ARG B 1 66 ? -7.082 -0.392 8 1 91.62 66 ARG B CA 1
ATOM 2535 C C . ARG B 1 66 ? -7.914 0.095 9.18 1 91.62 66 ARG B C 1
ATOM 2537 O O . ARG B 1 66 ? -7.875 -0.498 10.258 1 91.62 66 ARG B O 1
ATOM 2544 N N . GLN B 1 67 ? -8.586 1.133 8.93 1 95.62 67 GLN B N 1
ATOM 2545 C CA . GLN B 1 67 ? -9.602 1.657 9.828 1 95.62 67 GLN B CA 1
ATOM 2546 C C . GLN B 1 67 ? -11.008 1.39 9.289 1 95.62 67 GLN B C 1
ATOM 2548 O O . GLN B 1 67 ? -11.609 2.26 8.656 1 95.62 67 GLN B O 1
ATOM 2553 N N . ILE B 1 68 ? -11.578 0.255 9.609 1 95.56 68 ILE B N 1
ATOM 2554 C CA . ILE B 1 68 ? -12.789 -0.267 8.992 1 95.56 68 ILE B CA 1
ATOM 2555 C C . ILE B 1 68 ? -13.969 0.661 9.289 1 95.56 68 ILE B C 1
ATOM 2557 O O . ILE B 1 68 ? -14.766 0.973 8.406 1 95.56 68 ILE B O 1
ATOM 2561 N N . ALA B 1 69 ? -14.039 1.098 10.562 1 96.94 69 ALA B N 1
ATOM 2562 C CA . ALA B 1 69 ? -15.133 1.979 10.945 1 96.94 69 ALA B CA 1
ATOM 2563 C C . ALA B 1 69 ? -15.117 3.268 10.133 1 96.94 69 ALA B C 1
ATOM 2565 O O . ALA B 1 69 ? -16.156 3.703 9.617 1 96.94 69 ALA B O 1
ATOM 2566 N N . LEU B 1 70 ? -13.977 3.85 9.984 1 97.81 70 LEU B N 1
ATOM 2567 C CA . LEU B 1 70 ? -13.844 5.078 9.211 1 97.81 70 LEU B CA 1
ATOM 2568 C C . LEU B 1 70 ? -14.156 4.832 7.742 1 97.81 70 LEU B C 1
ATOM 2570 O O . LEU B 1 70 ? -14.812 5.648 7.098 1 97.81 70 LEU B O 1
ATOM 2574 N N . GLU B 1 71 ? -13.688 3.736 7.191 1 97.19 71 GLU B N 1
ATOM 2575 C CA . GLU B 1 71 ? -13.953 3.373 5.805 1 97.19 71 GLU B CA 1
ATOM 2576 C C . GLU B 1 71 ? -15.453 3.26 5.543 1 97.19 71 GLU B C 1
ATOM 2578 O O . GLU B 1 71 ? -15.961 3.787 4.551 1 97.19 71 GLU B O 1
ATOM 2583 N N . THR B 1 72 ? -16.094 2.578 6.41 1 97.12 72 THR B N 1
ATOM 2584 C CA . THR B 1 72 ? -17.531 2.373 6.285 1 97.12 72 THR B CA 1
ATOM 2585 C C . THR B 1 72 ? -18.281 3.705 6.316 1 97.12 72 THR B C 1
ATOM 2587 O O . THR B 1 72 ? -19.188 3.936 5.52 1 97.12 72 THR B O 1
ATOM 2590 N N . GLN B 1 73 ? -17.891 4.555 7.23 1 98.06 73 GLN B N 1
ATOM 2591 C CA . GLN B 1 73 ? -18.516 5.867 7.344 1 98.06 73 GLN B CA 1
ATOM 2592 C C . GLN B 1 73 ? -18.281 6.695 6.078 1 98.06 73 GLN B C 1
ATOM 2594 O O . GLN B 1 73 ? -19.188 7.398 5.621 1 98.06 73 GLN B O 1
ATOM 2599 N N . LEU B 1 74 ? -17.141 6.633 5.504 1 97.62 74 LEU B N 1
ATOM 2600 C CA . LEU B 1 74 ? -16.859 7.375 4.281 1 97.62 74 LEU B CA 1
ATOM 2601 C C . LEU B 1 74 ? -17.656 6.816 3.105 1 97.62 74 LEU B C 1
ATOM 2603 O O . LEU B 1 74 ? -18.203 7.574 2.303 1 97.62 74 LEU B O 1
ATOM 2607 N N . LYS B 1 75 ? -17.656 5.488 2.98 1 96.31 75 LYS B N 1
ATOM 2608 C CA . LYS B 1 75 ? -18.406 4.832 1.915 1 96.31 75 LYS B CA 1
ATOM 2609 C C . LYS B 1 75 ? -19.875 5.234 1.952 1 96.31 75 LYS B C 1
ATOM 2611 O O . LYS B 1 75 ? -20.516 5.391 0.907 1 96.31 75 LYS B O 1
ATOM 2616 N N . ASN B 1 76 ? -20.359 5.426 3.184 1 95.38 76 ASN B N 1
ATOM 2617 C CA . ASN B 1 76 ? -21.75 5.805 3.365 1 95.38 76 ASN B CA 1
ATOM 2618 C C . ASN B 1 76 ? -21.922 7.32 3.316 1 95.38 76 ASN B C 1
ATOM 2620 O O . ASN B 1 76 ? -23.031 7.824 3.52 1 95.38 76 ASN B O 1
ATOM 2624 N N . ARG B 1 77 ? -20.891 8.016 3.154 1 95.12 77 ARG B N 1
ATOM 2625 C CA . ARG B 1 77 ? -20.891 9.477 3.059 1 95.12 77 ARG B CA 1
ATOM 2626 C C . ARG B 1 77 ? -21.375 10.109 4.359 1 95.12 77 ARG B C 1
ATOM 2628 O O . ARG B 1 77 ? -22.016 11.164 4.34 1 95.12 77 ARG B O 1
ATOM 2635 N N . SER B 1 78 ? -21.125 9.367 5.453 1 96.94 78 SER B N 1
ATOM 2636 C CA . SER B 1 78 ? -21.453 9.891 6.773 1 96.94 78 SER B CA 1
ATOM 2637 C C . SER B 1 78 ? -20.375 10.852 7.266 1 96.94 78 SER B C 1
ATOM 2639 O O . SER B 1 78 ? -20.609 11.656 8.164 1 96.94 78 SER B O 1
ATOM 2641 N N . ILE B 1 79 ? -19.219 10.734 6.773 1 97.88 79 ILE B N 1
ATOM 2642 C CA . ILE B 1 79 ? -18.125 11.656 7.055 1 97.88 79 ILE B CA 1
ATOM 2643 C C . ILE B 1 79 ? -17.516 12.148 5.746 1 97.88 79 ILE B C 1
ATOM 2645 O O . ILE B 1 79 ? -17.781 11.586 4.68 1 97.88 79 ILE B O 1
ATOM 2649 N N . THR B 1 80 ? -16.766 13.227 5.863 1 98.19 80 THR B N 1
ATOM 2650 C CA . THR B 1 80 ? -16.078 13.773 4.699 1 98.19 80 THR B CA 1
ATOM 2651 C C . THR B 1 80 ? -14.68 13.172 4.559 1 98.19 80 THR B C 1
ATOM 2653 O O . THR B 1 80 ? -14.242 12.406 5.426 1 98.19 80 THR B O 1
ATOM 2656 N N . VAL B 1 81 ? -14.039 13.492 3.432 1 98.69 81 VAL B N 1
ATOM 2657 C CA . VAL B 1 81 ? -12.656 13.055 3.242 1 98.69 81 VAL B CA 1
ATOM 2658 C C . VAL B 1 81 ? -11.766 13.711 4.293 1 98.69 81 VAL B C 1
ATOM 2660 O O . VAL B 1 81 ? -10.859 13.07 4.836 1 98.69 81 VAL B O 1
ATOM 2663 N N . ARG B 1 82 ? -12.039 14.961 4.59 1 98.69 82 ARG B N 1
ATOM 2664 C CA . ARG B 1 82 ? -11.305 15.68 5.625 1 98.69 82 ARG B CA 1
ATOM 2665 C C . ARG B 1 82 ? -11.352 14.93 6.953 1 98.69 82 ARG B C 1
ATOM 2667 O O . ARG B 1 82 ? -10.328 14.75 7.613 1 98.69 82 ARG B O 1
ATOM 2674 N N . ASP B 1 83 ? -12.516 14.477 7.277 1 98.56 83 ASP B N 1
ATOM 2675 C CA . ASP B 1 83 ? -12.703 13.727 8.516 1 98.56 83 ASP B CA 1
ATOM 2676 C C . ASP B 1 83 ? -11.984 12.375 8.453 1 98.56 83 ASP B C 1
ATOM 2678 O O . ASP B 1 83 ? -11.453 11.906 9.461 1 98.56 83 ASP B O 1
ATOM 2682 N N . PHE B 1 84 ? -12.07 11.75 7.352 1 98.75 84 PHE B N 1
ATOM 2683 C CA . PHE B 1 84 ? -11.383 10.477 7.16 1 98.75 84 PHE B CA 1
ATOM 2684 C C . PHE B 1 84 ? -9.883 10.648 7.336 1 98.75 84 PHE B C 1
ATOM 2686 O O . PHE B 1 84 ? -9.25 9.875 8.062 1 98.75 84 PHE B O 1
ATOM 2693 N N . ILE B 1 85 ? -9.273 11.672 6.711 1 98.81 85 ILE B N 1
ATOM 2694 C CA . ILE B 1 85 ? -7.852 11.969 6.828 1 98.81 85 ILE B CA 1
ATOM 2695 C C . ILE B 1 85 ? -7.496 12.234 8.289 1 98.81 85 ILE B C 1
ATOM 2697 O O . ILE B 1 85 ? -6.488 11.734 8.789 1 98.81 85 ILE B O 1
ATOM 2701 N N . ARG B 1 86 ? -8.344 13.016 8.945 1 98.75 86 ARG B N 1
ATOM 2702 C CA . ARG B 1 86 ? -8.164 13.305 10.367 1 98.75 86 ARG B CA 1
ATOM 2703 C C . ARG B 1 86 ? -8.133 12.016 11.188 1 98.75 86 ARG B C 1
ATOM 2705 O O . ARG B 1 86 ? -7.254 11.836 12.031 1 98.75 86 ARG B O 1
ATOM 2712 N N . GLY B 1 87 ? -9.086 11.18 10.867 1 98.56 87 GLY B N 1
ATOM 2713 C CA . GLY B 1 87 ? -9.164 9.914 11.578 1 98.56 87 GLY B CA 1
ATOM 2714 C C . GLY B 1 87 ? -7.957 9.023 11.352 1 98.56 87 GLY B C 1
ATOM 2715 O O . GLY B 1 87 ? -7.473 8.383 12.289 1 98.56 87 GLY B O 1
ATOM 2716 N N . LEU B 1 88 ? -7.469 8.922 10.164 1 98.31 88 LEU B N 1
ATOM 2717 C CA . LEU B 1 88 ? -6.281 8.133 9.852 1 98.31 88 LEU B CA 1
ATOM 2718 C C . LEU B 1 88 ? -5.066 8.656 10.602 1 98.31 88 LEU B C 1
ATOM 2720 O O . LEU B 1 88 ? -4.309 7.883 11.195 1 98.31 88 LEU B O 1
ATOM 2724 N N . ALA B 1 89 ? -4.863 9.992 10.602 1 98.44 89 ALA B N 1
ATOM 2725 C CA . ALA B 1 89 ? -3.709 10.617 11.234 1 98.44 89 ALA B CA 1
ATOM 2726 C C . ALA B 1 89 ? -3.76 10.445 12.75 1 98.44 89 ALA B C 1
ATOM 2728 O O . ALA B 1 89 ? -2.721 10.398 13.414 1 98.44 89 ALA B O 1
ATOM 2729 N N . LYS B 1 90 ? -4.953 10.328 13.266 1 98.19 90 LYS B N 1
ATOM 2730 C CA . LYS B 1 90 ? -5.117 10.188 14.711 1 98.19 90 LYS B CA 1
ATOM 2731 C C . LYS B 1 90 ? -5.203 8.727 15.117 1 98.19 90 LYS B C 1
ATOM 2733 O O . LYS B 1 90 ? -5.367 8.414 16.297 1 98.19 90 LYS B O 1
ATOM 2738 N N . SER B 1 91 ? -5.113 7.824 14.219 1 97.19 91 SER B N 1
ATOM 2739 C CA . SER B 1 91 ? -5.273 6.402 14.5 1 97.19 91 SER B CA 1
ATOM 2740 C C . SER B 1 91 ? -4.129 5.879 15.367 1 97.19 91 SER B C 1
ATOM 2742 O O . SER B 1 91 ? -3.021 6.418 15.328 1 97.19 91 SER B O 1
ATOM 2744 N N . GLY B 1 92 ? -4.469 4.883 16.125 1 95.69 92 GLY B N 1
ATOM 2745 C CA . GLY B 1 92 ? -3.439 4.238 16.922 1 95.69 92 GLY B CA 1
ATOM 2746 C C . GLY B 1 92 ? -2.285 3.709 16.094 1 95.69 92 GLY B C 1
ATOM 2747 O O . GLY B 1 92 ? -1.127 3.787 16.516 1 95.69 92 GLY B O 1
ATOM 2748 N N . ARG B 1 93 ? -2.592 3.213 14.977 1 93.5 93 ARG B N 1
ATOM 2749 C CA . ARG B 1 93 ? -1.562 2.666 14.102 1 93.5 93 ARG B CA 1
ATOM 2750 C C . ARG B 1 93 ? -0.615 3.762 13.617 1 93.5 93 ARG B C 1
ATOM 2752 O O . ARG B 1 93 ? 0.604 3.576 13.609 1 93.5 93 ARG B O 1
ATOM 2759 N N . PHE B 1 94 ? -1.16 4.824 13.227 1 96.5 94 PHE B N 1
ATOM 2760 C CA . PHE B 1 94 ? -0.323 5.941 12.797 1 96.5 94 PHE B CA 1
ATOM 2761 C C . PHE B 1 94 ? 0.583 6.402 13.938 1 96.5 94 PHE B C 1
ATOM 2763 O O . PHE B 1 94 ? 1.76 6.695 13.719 1 96.5 94 PHE B O 1
ATOM 2770 N N . TYR B 1 95 ? -0.005 6.48 15.086 1 96.25 95 TYR B N 1
ATOM 2771 C CA . TYR B 1 95 ? 0.779 6.883 16.25 1 96.25 95 TYR B CA 1
ATOM 2772 C C . TYR B 1 95 ? 1.958 5.941 16.469 1 96.25 95 TYR B C 1
ATOM 2774 O O . TYR B 1 95 ? 3.09 6.391 16.656 1 96.25 95 TYR B O 1
ATOM 2782 N N . GLN B 1 96 ? 1.722 4.695 16.359 1 94.5 96 GLN B N 1
ATOM 2783 C CA . GLN B 1 96 ? 2.744 3.684 16.625 1 94.5 96 GLN B CA 1
ATOM 2784 C C . GLN B 1 96 ? 3.834 3.723 15.555 1 94.5 96 GLN B C 1
ATOM 2786 O O . GLN B 1 96 ? 5.02 3.619 15.867 1 94.5 96 GLN B O 1
ATOM 2791 N N . LEU B 1 97 ? 3.428 3.898 14.336 1 91.81 97 LEU B N 1
ATOM 2792 C CA . LEU B 1 97 ? 4.363 3.76 13.227 1 91.81 97 LEU B CA 1
ATOM 2793 C C . LEU B 1 97 ? 5.117 5.062 12.984 1 91.81 97 LEU B C 1
ATOM 2795 O O . LEU B 1 97 ? 6.285 5.047 12.594 1 91.81 97 LEU B O 1
ATOM 2799 N N . VAL B 1 98 ? 4.48 6.191 13.242 1 95.5 98 VAL B N 1
ATOM 2800 C CA . VAL B 1 98 ? 5.051 7.457 12.797 1 95.5 98 VAL B CA 1
ATOM 2801 C C . VAL B 1 98 ? 5.355 8.344 14 1 95.5 98 VAL B C 1
ATOM 2803 O O . VAL B 1 98 ? 6.488 8.805 14.172 1 95.5 98 VAL B O 1
ATOM 2806 N N . VAL B 1 99 ? 4.395 8.57 14.852 1 97.19 99 VAL B N 1
ATOM 2807 C CA . VAL B 1 99 ? 4.539 9.531 15.938 1 97.19 99 VAL B CA 1
ATOM 2808 C C . VAL B 1 99 ? 5.566 9.016 16.953 1 97.19 99 VAL B C 1
ATOM 2810 O O . VAL B 1 99 ? 6.492 9.742 17.312 1 97.19 99 VAL B O 1
ATOM 2813 N N . ALA B 1 100 ? 5.434 7.812 17.328 1 95.4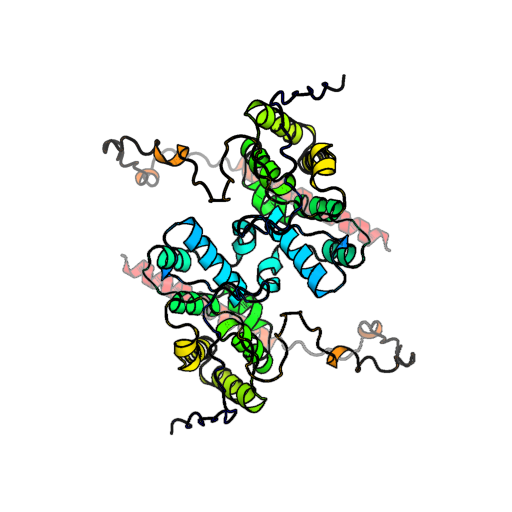4 100 ALA B N 1
ATOM 2814 C CA . ALA B 1 100 ? 6.289 7.242 18.375 1 95.44 100 ALA B CA 1
ATOM 2815 C C . ALA B 1 100 ? 7.727 7.102 17.875 1 95.44 100 ALA B C 1
ATOM 2817 O O . ALA B 1 100 ? 8.664 7.102 18.688 1 95.44 100 ALA B O 1
ATOM 2818 N N . ALA B 1 101 ? 7.906 7.105 16.641 1 93.81 101 ALA B N 1
ATOM 2819 C CA . ALA B 1 101 ? 9.219 6.801 16.078 1 93.81 101 ALA B CA 1
ATOM 2820 C C . ALA B 1 101 ? 9.977 8.078 15.719 1 93.81 101 ALA B C 1
ATOM 2822 O O . ALA B 1 101 ? 11.125 8.023 15.266 1 93.81 101 ALA B O 1
ATOM 2823 N N . ASN B 1 102 ? 9.359 9.25 15.914 1 95.94 102 ASN B N 1
ATOM 2824 C CA . ASN B 1 102 ? 9.992 10.484 15.453 1 95.94 102 ASN B CA 1
ATOM 2825 C C . ASN B 1 102 ? 9.93 11.578 16.516 1 95.94 102 ASN B C 1
ATOM 2827 O O . ASN B 1 102 ? 9.016 11.594 17.344 1 95.94 102 ASN B O 1
ATOM 2831 N N . ASN B 1 103 ? 11.008 12.43 16.469 1 95.75 103 ASN B N 1
ATOM 2832 C CA . ASN B 1 103 ? 10.898 13.625 17.297 1 95.75 103 ASN B CA 1
ATOM 2833 C C . ASN B 1 103 ? 9.93 14.641 16.688 1 95.75 103 ASN B C 1
ATOM 2835 O O . ASN B 1 103 ? 9.477 14.469 15.555 1 95.75 103 ASN B O 1
ATOM 2839 N N . ASN B 1 104 ? 9.672 15.719 17.406 1 95.19 104 ASN B N 1
ATOM 2840 C CA . ASN B 1 104 ? 8.633 16.656 16.984 1 95.19 104 ASN B CA 1
ATOM 2841 C C . ASN B 1 104 ? 9.023 17.391 15.703 1 95.19 104 ASN B C 1
ATOM 2843 O O . ASN B 1 104 ? 8.172 17.672 14.859 1 95.19 104 ASN B O 1
ATOM 2847 N N . TYR B 1 105 ? 10.234 17.703 15.539 1 94.75 105 TYR B N 1
ATOM 2848 C CA . TYR B 1 105 ? 10.656 18.438 14.352 1 94.75 105 TYR B CA 1
ATOM 2849 C C . TYR B 1 105 ? 10.477 17.594 13.094 1 94.75 105 TYR B C 1
ATOM 2851 O O . TYR B 1 105 ? 9.93 18.062 12.102 1 94.75 105 TYR B O 1
ATOM 2859 N N . ARG B 1 106 ? 10.93 16.359 13.156 1 95.81 106 ARG B N 1
ATOM 2860 C CA . ARG B 1 106 ? 10.75 15.43 12.047 1 95.81 106 ARG B CA 1
ATOM 2861 C C . ARG B 1 106 ? 9.273 15.133 11.805 1 95.81 106 ARG B C 1
ATOM 2863 O O . ARG B 1 106 ? 8.836 15.023 10.656 1 95.81 106 ARG B O 1
ATOM 2870 N N . LEU B 1 107 ? 8.609 15.055 12.867 1 97.38 107 LEU B N 1
ATOM 2871 C CA . LEU B 1 107 ? 7.18 14.781 12.766 1 97.38 107 LEU B CA 1
ATOM 2872 C C . LEU B 1 107 ? 6.469 15.898 12.008 1 97.38 107 LEU B C 1
ATOM 2874 O O . LEU B 1 107 ? 5.57 15.641 11.203 1 97.38 107 LEU B O 1
ATOM 2878 N N . VAL B 1 108 ? 6.859 17.094 12.25 1 97.75 108 VAL B N 1
ATOM 2879 C CA . VAL B 1 108 ? 6.266 18.234 11.562 1 97.75 108 VAL B CA 1
ATOM 2880 C C . VAL B 1 108 ? 6.539 18.141 10.07 1 97.75 108 VAL B C 1
ATOM 2882 O O . VAL B 1 108 ? 5.633 18.328 9.25 1 97.75 108 VAL B O 1
ATOM 2885 N N . GLU B 1 109 ? 7.699 17.812 9.719 1 96.81 109 GLU B N 1
ATOM 2886 C CA . GLU B 1 109 ? 8.062 17.656 8.312 1 96.81 109 GLU B CA 1
ATOM 2887 C C . GLU B 1 109 ? 7.227 16.578 7.637 1 96.81 109 GLU B C 1
ATOM 2889 O O . GLU B 1 109 ? 6.684 16.781 6.551 1 96.81 109 GLU B O 1
ATOM 2894 N N . ILE B 1 110 ? 7.113 15.438 8.266 1 96.81 110 ILE B N 1
ATOM 2895 C CA . ILE B 1 110 ? 6.355 14.305 7.746 1 96.81 110 ILE B CA 1
ATOM 2896 C C . ILE B 1 110 ? 4.895 14.711 7.555 1 96.81 110 ILE B C 1
ATOM 2898 O O . ILE B 1 110 ? 4.309 14.453 6.5 1 96.81 110 ILE B O 1
ATOM 2902 N N . CYS B 1 111 ? 4.387 15.406 8.523 1 98 111 CYS B N 1
ATOM 2903 C CA . CYS B 1 111 ? 2.963 15.727 8.508 1 98 111 CYS B CA 1
ATOM 2904 C C . CYS B 1 111 ? 2.654 16.812 7.48 1 98 111 CYS B C 1
ATOM 2906 O O . CYS B 1 111 ? 1.612 16.766 6.82 1 98 111 CYS B O 1
ATOM 2908 N N . LEU B 1 112 ? 3.498 17.812 7.34 1 97.38 112 LEU B N 1
ATOM 2909 C CA . LEU B 1 112 ? 3.266 18.828 6.32 1 97.38 112 LEU B CA 1
ATOM 2910 C C . LEU B 1 112 ? 3.266 18.203 4.926 1 97.38 112 LEU B C 1
ATOM 2912 O O . LEU B 1 112 ? 2.434 18.562 4.086 1 97.38 112 LEU B O 1
ATOM 2916 N N . LYS B 1 113 ? 4.09 17.25 4.688 1 95.81 113 LYS B N 1
ATOM 2917 C CA . LYS B 1 113 ? 4.152 16.562 3.395 1 95.81 113 LYS B CA 1
ATOM 2918 C C . LYS B 1 113 ? 2.928 15.688 3.176 1 95.81 113 LYS B C 1
ATOM 2920 O O . LYS B 1 113 ? 2.35 15.672 2.088 1 95.81 113 LYS B O 1
ATOM 2925 N N . ARG B 1 114 ? 2.49 15.047 4.223 1 97.38 114 ARG B N 1
ATOM 2926 C CA . ARG B 1 114 ? 1.46 14.023 4.078 1 97.38 114 ARG B CA 1
ATOM 2927 C C . ARG B 1 114 ? 0.066 14.633 4.18 1 97.38 114 ARG B C 1
ATOM 2929 O O . ARG B 1 114 ? -0.879 14.141 3.559 1 97.38 114 ARG B O 1
ATOM 2936 N N . LEU B 1 115 ? -0.051 15.703 4.969 1 98.12 115 LEU B N 1
ATOM 2937 C CA . LEU B 1 115 ? -1.384 16.234 5.215 1 98.12 115 LEU B CA 1
ATOM 2938 C C . LEU B 1 115 ? -1.592 17.531 4.438 1 98.12 115 LEU B C 1
ATOM 2940 O O . LEU B 1 115 ? -2.723 17.891 4.09 1 98.12 115 LEU B O 1
ATOM 2944 N N . LEU B 1 116 ? -0.511 18.25 4.098 1 96.81 116 LEU B N 1
ATOM 2945 C CA . LEU B 1 116 ? -0.654 19.5 3.373 1 96.81 116 LEU B CA 1
ATOM 2946 C C . LEU B 1 116 ? 0.011 19.422 2.004 1 96.81 116 LEU B C 1
ATOM 2948 O O . LEU B 1 116 ? -0.095 20.359 1.2 1 96.81 116 LEU B O 1
ATOM 2952 N N . GLY B 1 117 ? 0.758 18.375 1.736 1 94.5 117 GLY B N 1
ATOM 2953 C CA . GLY B 1 117 ? 1.315 18.125 0.417 1 94.5 117 GLY B CA 1
ATOM 2954 C C . GLY B 1 117 ? 2.527 18.984 0.108 1 94.5 117 GLY B C 1
ATOM 2955 O O . GLY B 1 117 ? 2.818 19.266 -1.058 1 94.5 117 GLY B O 1
ATOM 2956 N N . ARG B 1 118 ? 3.197 19.453 1.123 1 92.56 118 ARG B N 1
ATOM 2957 C CA . ARG B 1 118 ? 4.367 20.281 0.892 1 92.56 118 ARG B CA 1
ATOM 2958 C C . ARG B 1 118 ? 5.371 20.156 2.033 1 92.56 118 ARG B C 1
ATOM 2960 O O . ARG B 1 118 ? 5.02 19.688 3.123 1 92.56 118 ARG B O 1
ATOM 2967 N N . ALA B 1 119 ? 6.586 20.562 1.697 1 92.81 119 ALA B N 1
ATOM 2968 C CA . ALA B 1 119 ? 7.621 20.672 2.723 1 92.81 119 ALA B CA 1
ATOM 2969 C C . ALA B 1 119 ? 7.48 21.953 3.52 1 92.81 119 ALA B C 1
ATOM 2971 O O . ALA B 1 119 ? 6.805 22.891 3.08 1 92.81 119 ALA B O 1
ATOM 2972 N N . PRO B 1 120 ? 8.094 21.953 4.676 1 94.06 120 PRO B N 1
ATOM 2973 C CA . PRO B 1 120 ? 8.086 23.219 5.41 1 94.06 120 PRO B CA 1
ATOM 2974 C C . PRO B 1 120 ? 8.719 24.359 4.621 1 94.06 120 PRO B C 1
ATOM 2976 O O . PRO B 1 120 ? 9.695 24.141 3.9 1 94.06 120 PRO B O 1
ATOM 2979 N N . TYR B 1 121 ? 8.18 25.562 4.793 1 90 121 TYR B N 1
ATOM 2980 C CA . TYR B 1 121 ? 8.695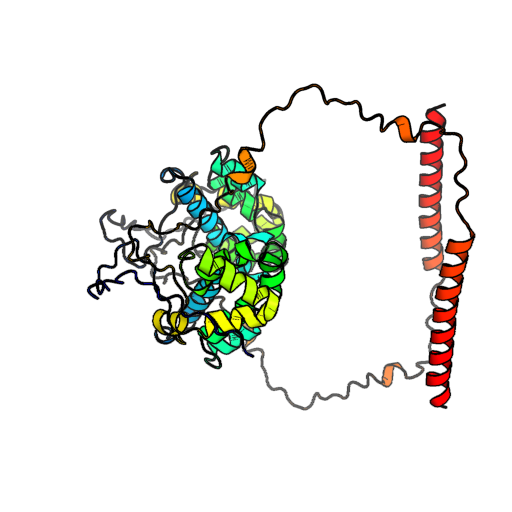 26.734 4.086 1 90 121 TYR B CA 1
ATOM 2981 C C . TYR B 1 121 ? 10.062 27.125 4.621 1 90 121 TYR B C 1
ATOM 2983 O O . TYR B 1 121 ? 10.938 27.531 3.857 1 90 121 TYR B O 1
ATOM 2991 N N . ASN B 1 122 ? 10.125 27.078 5.945 1 90.19 122 ASN B N 1
ATOM 2992 C CA . ASN B 1 122 ? 11.352 27.453 6.633 1 90.19 122 ASN B CA 1
ATOM 2993 C C . ASN B 1 122 ? 11.43 26.828 8.023 1 90.19 122 ASN B C 1
ATOM 2995 O O . ASN B 1 122 ? 10.5 26.125 8.445 1 90.19 122 ASN B O 1
ATOM 2999 N N . GLN B 1 123 ? 12.531 27.078 8.633 1 93.12 123 GLN B N 1
ATOM 3000 C CA . GLN B 1 123 ? 12.773 26.5 9.945 1 93.12 123 GLN B CA 1
ATOM 3001 C C . GLN B 1 123 ? 11.844 27.094 11 1 93.12 123 GLN B C 1
ATOM 3003 O O . GLN B 1 123 ? 11.438 26.406 11.938 1 93.12 123 GLN B O 1
ATOM 3008 N N . GLU B 1 124 ? 11.516 28.297 10.828 1 92.75 124 GLU B N 1
ATOM 3009 C CA . GLU B 1 124 ? 10.633 28.969 11.781 1 92.75 124 GLU B CA 1
ATOM 3010 C C . GLU B 1 124 ? 9.266 28.281 11.828 1 92.75 124 GLU B C 1
ATOM 3012 O O . GLU B 1 124 ? 8.672 28.141 12.906 1 92.75 124 GLU B O 1
ATOM 3017 N N . GLU B 1 125 ? 8.789 27.922 10.625 1 93.25 125 GLU B N 1
ATOM 3018 C CA . GLU B 1 125 ? 7.52 27.203 10.586 1 93.25 125 GLU B CA 1
ATOM 3019 C C . GLU B 1 125 ? 7.617 25.875 11.312 1 93.25 125 GLU B C 1
ATOM 3021 O O . GLU B 1 125 ? 6.719 25.5 12.07 1 93.25 125 GLU B O 1
ATOM 3026 N N . GLU B 1 126 ? 8.688 25.172 11.07 1 95.94 126 GLU B N 1
ATOM 3027 C CA . GLU B 1 126 ? 8.906 23.891 11.719 1 95.94 126 GLU B CA 1
ATOM 3028 C C . GLU B 1 126 ? 8.898 24.016 13.234 1 95.94 126 GLU B C 1
ATOM 3030 O O . GLU B 1 126 ? 8.281 23.219 13.938 1 95.94 126 GLU B O 1
ATOM 3035 N N . ILE B 1 127 ? 9.531 25.078 13.695 1 94.44 127 ILE B N 1
ATOM 3036 C CA . ILE B 1 127 ? 9.617 25.312 15.133 1 94.44 127 ILE B CA 1
ATOM 3037 C C . ILE B 1 127 ? 8.234 25.656 15.68 1 94.44 127 ILE B C 1
ATOM 3039 O O . ILE B 1 127 ? 7.816 25.125 16.703 1 94.44 127 ILE B O 1
ATOM 3043 N N . ALA B 1 128 ? 7.539 26.453 14.977 1 96.06 128 ALA B N 1
ATOM 3044 C CA . ALA B 1 128 ? 6.211 26.875 15.414 1 96.06 128 ALA B CA 1
ATOM 3045 C C . ALA B 1 128 ? 5.27 25.688 15.547 1 96.06 128 ALA B C 1
ATOM 3047 O O . ALA B 1 128 ? 4.566 25.547 16.547 1 96.06 128 ALA B O 1
ATOM 3048 N N . TRP B 1 129 ? 5.305 24.844 14.547 1 96.5 129 TRP B N 1
ATOM 3049 C CA . TRP B 1 129 ? 4.434 23.672 14.578 1 96.5 129 TRP B CA 1
ATOM 3050 C C . TRP B 1 129 ? 4.895 22.688 15.641 1 96.5 129 TRP B C 1
ATOM 3052 O O . TRP B 1 129 ? 4.07 22 16.266 1 96.5 129 TRP B O 1
ATOM 3062 N N . SER B 1 130 ? 6.184 22.578 15.82 1 96.75 130 SER B N 1
ATOM 3063 C CA . SER B 1 130 ? 6.691 21.672 16.844 1 96.75 130 SER B CA 1
ATOM 3064 C C . SER B 1 130 ? 6.234 22.078 18.234 1 96.75 130 SER B C 1
ATOM 3066 O O . SER B 1 130 ? 5.988 21.234 19.094 1 96.75 130 SER B O 1
ATOM 3068 N N . ILE B 1 131 ? 6.113 23.328 18.469 1 95.75 131 ILE B N 1
ATOM 3069 C CA . ILE B 1 131 ? 5.625 23.859 19.734 1 95.75 131 ILE B CA 1
ATOM 3070 C C . ILE B 1 131 ? 4.148 23.5 19.906 1 95.75 131 ILE B C 1
ATOM 3072 O O . ILE B 1 131 ? 3.701 23.203 21.016 1 95.75 131 ILE B O 1
ATOM 3076 N N . GLN B 1 132 ? 3.383 23.531 18.844 1 95.88 132 GLN B N 1
ATOM 3077 C CA . GLN B 1 132 ? 1.977 23.141 18.891 1 95.88 132 GLN B CA 1
ATOM 3078 C C . GLN B 1 132 ? 1.821 21.688 19.344 1 95.88 132 GLN B C 1
ATOM 3080 O O . GLN B 1 132 ? 0.892 21.359 20.078 1 95.88 132 GLN B O 1
ATOM 3085 N N . ILE B 1 133 ? 2.676 20.828 18.859 1 97 133 ILE B N 1
ATOM 3086 C CA . ILE B 1 133 ? 2.637 19.422 19.281 1 97 133 ILE B CA 1
ATOM 3087 C C . ILE B 1 133 ? 2.869 19.328 20.781 1 97 133 ILE B C 1
ATOM 3089 O O . ILE B 1 133 ? 2.158 18.594 21.484 1 97 133 ILE B O 1
ATOM 3093 N N . ALA B 1 134 ? 3.844 20.109 21.25 1 95.06 134 ALA B N 1
ATOM 3094 C CA . ALA B 1 134 ? 4.195 20.078 22.672 1 95.06 134 ALA B CA 1
ATOM 3095 C C . ALA B 1 134 ? 3.066 20.641 23.531 1 95.06 134 ALA B C 1
ATOM 3097 O O . ALA B 1 134 ? 2.799 20.141 24.625 1 95.06 134 ALA B O 1
ATOM 3098 N N . THR B 1 135 ? 2.371 21.609 23.078 1 96.31 135 THR B N 1
ATOM 3099 C CA . THR B 1 135 ? 1.388 22.344 23.859 1 96.31 135 THR B CA 1
ATOM 3100 C C . THR B 1 135 ? 0.019 21.672 23.781 1 96.31 135 THR B C 1
ATOM 3102 O O . THR B 1 135 ? -0.698 21.578 24.781 1 96.31 135 THR B O 1
ATOM 3105 N N . ARG B 1 136 ? -0.402 21.156 22.625 1 96.44 136 ARG B N 1
ATOM 3106 C CA . ARG B 1 136 ? -1.759 20.672 22.406 1 96.44 136 ARG B CA 1
ATOM 3107 C C . ARG B 1 136 ? -1.794 19.141 22.375 1 96.44 136 ARG B C 1
ATOM 3109 O O . ARG B 1 136 ? -2.869 18.547 22.391 1 96.44 136 ARG B O 1
ATOM 3116 N N . GLY B 1 137 ? -0.649 18.516 22.328 1 96.75 137 GLY B N 1
ATOM 3117 C CA . GLY B 1 137 ? -0.614 17.078 22.094 1 96.75 137 GLY B CA 1
ATOM 3118 C C . GLY B 1 137 ? -0.764 16.703 20.625 1 96.75 137 GLY B C 1
ATOM 3119 O O . GLY B 1 137 ? -0.983 17.578 19.781 1 96.75 137 GLY B O 1
ATOM 3120 N N . TRP B 1 138 ? -0.761 15.414 20.344 1 97.56 138 TRP B N 1
ATOM 3121 C CA . TRP B 1 138 ? -0.771 14.945 18.969 1 97.56 138 TRP B CA 1
ATOM 3122 C C . TRP B 1 138 ? -2.113 15.234 18.297 1 97.56 138 TRP B C 1
ATOM 3124 O O . TRP B 1 138 ? -2.166 15.82 17.219 1 97.56 138 TRP B O 1
ATOM 3134 N N . SER B 1 139 ? -3.162 14.82 18.984 1 97.69 139 SER B N 1
ATOM 3135 C CA . SER B 1 139 ? -4.496 15 18.406 1 97.69 139 SER B CA 1
ATOM 3136 C C . SER B 1 139 ? -4.793 16.469 18.156 1 97.69 139 SER B C 1
ATOM 3138 O O . SER B 1 139 ? -5.414 16.828 17.156 1 97.69 139 SER B O 1
ATOM 3140 N N . GLY B 1 140 ? -4.359 17.312 19.109 1 97.81 140 GLY B N 1
ATOM 3141 C CA . GLY B 1 140 ? -4.555 18.75 18.953 1 97.81 140 GLY B CA 1
ATOM 3142 C C . GLY B 1 140 ? -3.779 19.328 17.781 1 97.81 140 GLY B C 1
ATOM 3143 O O . GLY B 1 140 ? -4.277 20.203 17.078 1 97.81 140 GLY B O 1
ATOM 3144 N N . PHE B 1 141 ? -2.623 18.844 17.609 1 98.12 141 PHE B N 1
ATOM 3145 C CA . PHE B 1 141 ? -1.798 19.266 16.484 1 98.12 141 PHE B CA 1
ATOM 3146 C C . PHE B 1 141 ? -2.457 18.891 15.156 1 98.12 141 PHE B C 1
ATOM 3148 O O . PHE B 1 141 ? -2.533 19.703 14.234 1 98.12 141 PHE B O 1
ATOM 3155 N N . VAL B 1 142 ? -2.971 17.656 15.023 1 98.5 142 VAL B N 1
ATOM 3156 C CA . VAL B 1 142 ? -3.625 17.188 13.805 1 98.5 142 VAL B CA 1
ATOM 3157 C C . VAL B 1 142 ? -4.836 18.062 13.5 1 98.5 142 VAL B C 1
ATOM 3159 O O . VAL B 1 142 ? -5.035 18.484 12.352 1 98.5 142 VAL B O 1
ATOM 3162 N N . ASP B 1 143 ? -5.574 18.375 14.523 1 98.5 143 ASP B N 1
ATOM 3163 C CA . ASP B 1 143 ? -6.738 19.234 14.344 1 98.5 143 ASP B CA 1
ATOM 3164 C C . ASP B 1 143 ? -6.324 20.609 13.844 1 98.5 143 ASP B C 1
ATOM 3166 O O . ASP B 1 143 ? -6.953 21.172 12.938 1 98.5 143 ASP B O 1
ATOM 3170 N N . ALA B 1 144 ? -5.328 21.141 14.43 1 97.69 144 ALA B N 1
ATOM 3171 C CA . ALA B 1 144 ? -4.863 22.469 14.039 1 97.69 144 ALA B CA 1
ATOM 3172 C C . ALA B 1 144 ? -4.438 22.5 12.578 1 97.69 144 ALA B C 1
ATOM 3174 O O . ALA B 1 144 ? -4.73 23.453 11.859 1 97.69 144 ALA B O 1
ATOM 3175 N N . LEU B 1 145 ? -3.752 21.516 12.148 1 97.56 145 LEU B N 1
ATOM 3176 C CA . LEU B 1 145 ? -3.264 21.438 10.773 1 97.56 145 LEU B CA 1
ATOM 3177 C C . LEU B 1 145 ? -4.422 21.266 9.797 1 97.56 145 LEU B C 1
ATOM 3179 O O . LEU B 1 145 ? -4.512 21.984 8.797 1 97.56 145 LEU B O 1
ATOM 3183 N N . ILE B 1 146 ? -5.34 20.312 10.078 1 98.31 146 ILE B N 1
ATOM 3184 C CA . ILE B 1 146 ? -6.414 19.953 9.156 1 98.31 146 ILE B CA 1
ATOM 3185 C C . ILE B 1 146 ? -7.477 21.047 9.148 1 98.31 146 ILE B C 1
ATOM 3187 O O . ILE B 1 146 ? -8.125 21.281 8.125 1 98.31 146 ILE B O 1
ATOM 3191 N N . ASP B 1 147 ? -7.586 21.781 10.227 1 98.12 147 ASP B N 1
ATOM 3192 C CA . ASP B 1 147 ? -8.562 22.859 10.289 1 98.12 147 ASP B CA 1
ATOM 3193 C C . ASP B 1 147 ? -7.957 24.172 9.828 1 98.12 147 ASP B C 1
ATOM 3195 O O . ASP B 1 147 ? -8.602 25.219 9.898 1 98.12 147 ASP B O 1
ATOM 3199 N N . SER B 1 148 ? -6.824 24.172 9.406 1 96.94 148 SER B N 1
ATOM 3200 C CA . SER B 1 148 ? -6.148 25.391 8.945 1 96.94 148 SER B CA 1
ATOM 3201 C C . SER B 1 148 ? -6.777 25.922 7.66 1 96.94 148 SER B C 1
ATOM 3203 O O . SER B 1 148 ? -7.441 25.172 6.938 1 96.94 148 SER B O 1
ATOM 3205 N N . GLU B 1 149 ? -6.543 27.188 7.422 1 96.62 149 GLU B N 1
ATOM 3206 C CA . GLU B 1 149 ? -7.016 27.797 6.188 1 96.62 149 GLU B CA 1
ATOM 3207 C C . GLU B 1 149 ? -6.324 27.203 4.965 1 96.62 149 GLU B C 1
ATOM 3209 O O . GLU B 1 149 ? -6.945 27.047 3.914 1 96.62 149 GLU B O 1
ATOM 3214 N N . GLU B 1 150 ? -5.082 26.859 5.148 1 95 150 GLU B N 1
ATOM 3215 C CA . GLU B 1 150 ? -4.324 26.281 4.039 1 95 150 GLU B CA 1
ATOM 3216 C C . GLU B 1 150 ? -4.945 24.969 3.574 1 95 150 GLU B C 1
ATOM 3218 O O . GLU B 1 150 ? -5.094 24.734 2.373 1 95 150 GLU B O 1
ATOM 3223 N N . TYR B 1 151 ? -5.281 24.125 4.516 1 97.88 151 TYR B N 1
ATOM 3224 C CA . TYR B 1 151 ? -5.906 22.859 4.164 1 97.88 151 TYR B CA 1
ATOM 3225 C C . TYR B 1 151 ? -7.23 23.094 3.447 1 97.88 151 TYR B C 1
ATOM 3227 O O . TYR B 1 151 ? -7.508 22.453 2.428 1 97.88 151 TYR B O 1
ATOM 3235 N N . THR B 1 152 ? -8.016 24.031 3.939 1 97.81 152 THR B N 1
ATOM 3236 C CA . THR B 1 152 ? -9.336 24.312 3.385 1 97.81 152 THR B CA 1
ATOM 3237 C C . THR B 1 152 ? -9.227 24.828 1.954 1 97.81 152 THR B C 1
ATOM 3239 O O . THR B 1 152 ? -10 24.422 1.079 1 97.81 152 THR B O 1
ATOM 3242 N N . GLU B 1 153 ? -8.305 25.656 1.752 1 95.56 153 GLU B N 1
ATOM 3243 C CA . GLU B 1 153 ? -8.133 26.25 0.429 1 95.56 153 GLU B CA 1
ATOM 3244 C C . GLU B 1 153 ? -7.594 25.219 -0.568 1 95.56 153 GLU B C 1
ATOM 3246 O O . GLU B 1 153 ? -7.977 25.234 -1.74 1 95.56 153 GLU B O 1
ATOM 3251 N N . ALA B 1 154 ? -6.766 24.344 -0.103 1 93.56 154 ALA B N 1
ATOM 3252 C CA . ALA B 1 154 ? -6.082 23.406 -1.002 1 93.56 154 ALA B CA 1
ATOM 3253 C C . ALA B 1 154 ? -6.934 22.172 -1.271 1 93.56 154 ALA B C 1
ATOM 3255 O O . ALA B 1 154 ? -7.031 21.719 -2.41 1 93.56 154 ALA B O 1
ATOM 3256 N N . PHE B 1 155 ? -7.645 21.594 -0.249 1 96.94 155 PHE B N 1
ATOM 3257 C CA . PHE B 1 155 ? -8.258 20.281 -0.388 1 96.94 155 PHE B CA 1
ATOM 3258 C C . PHE B 1 155 ? -9.742 20.328 -0.054 1 96.94 155 PHE B C 1
ATOM 3260 O O . PHE B 1 155 ? -10.539 19.578 -0.616 1 96.94 155 PHE B O 1
ATOM 3267 N N . GLY B 1 156 ? -10.07 21.219 0.879 1 97.56 156 GLY B N 1
ATOM 3268 C CA . GLY B 1 156 ? -11.461 21.281 1.292 1 97.56 156 GLY B CA 1
ATOM 3269 C C . GLY B 1 156 ? -11.938 20.016 1.973 1 97.56 156 GLY B C 1
ATOM 3270 O O . GLY B 1 156 ? -11.156 19.312 2.623 1 97.56 156 GLY B O 1
ATOM 3271 N N . ASP B 1 157 ? -13.234 19.766 1.876 1 97.81 157 ASP B N 1
ATOM 3272 C CA . ASP B 1 157 ? -13.828 18.656 2.617 1 97.81 157 ASP B CA 1
ATOM 3273 C C . ASP B 1 157 ? -13.797 17.375 1.799 1 97.81 157 ASP B C 1
ATOM 3275 O O . ASP B 1 157 ? -13.992 16.281 2.34 1 97.81 157 ASP B O 1
ATOM 3279 N N . TYR B 1 158 ? -13.406 17.453 0.547 1 96.88 158 TYR B N 1
ATOM 3280 C CA . TYR B 1 158 ? -13.789 16.312 -0.28 1 96.88 158 TYR B CA 1
ATOM 3281 C C . TYR B 1 158 ? -12.594 15.797 -1.077 1 96.88 158 TYR B C 1
ATOM 3283 O O . TYR B 1 158 ? -12.711 14.805 -1.8 1 96.88 158 TYR B O 1
ATOM 3291 N N . THR B 1 159 ? -11.469 16.406 -0.922 1 97.56 159 THR B N 1
ATOM 3292 C CA . THR B 1 159 ? -10.305 16.047 -1.729 1 97.56 159 THR B CA 1
ATOM 3293 C C . THR B 1 159 ? -9.227 15.406 -0.861 1 97.56 159 THR B C 1
ATOM 3295 O O . THR B 1 159 ? -8.938 15.891 0.237 1 97.56 159 THR B O 1
ATOM 3298 N N . VAL B 1 160 ? -8.711 14.258 -1.333 1 98.06 160 VAL B N 1
ATOM 3299 C CA . VAL B 1 160 ? -7.559 13.664 -0.663 1 98.06 160 VAL B CA 1
ATOM 3300 C C . VAL B 1 160 ? -6.328 14.547 -0.864 1 98.06 160 VAL B C 1
ATOM 3302 O O . VAL B 1 160 ? -6.055 15 -1.979 1 98.06 160 VAL B O 1
ATOM 3305 N N . PRO B 1 161 ? -5.602 14.773 0.211 1 97.5 161 PRO B N 1
ATOM 3306 C CA . PRO B 1 161 ? -4.383 15.57 0.042 1 97.5 161 PRO B CA 1
ATOM 3307 C C . PRO B 1 161 ? -3.445 14.992 -1.018 1 97.5 161 PRO B C 1
ATOM 3309 O O . PRO B 1 161 ? -3.346 13.773 -1.162 1 97.5 161 PRO B O 1
ATOM 3312 N N . TYR B 1 162 ? -2.826 15.82 -1.784 1 93.81 162 TYR B N 1
ATOM 3313 C CA . TYR B 1 162 ? -1.872 15.461 -2.824 1 93.81 162 TYR B CA 1
ATOM 3314 C C . TYR B 1 162 ? -0.64 16.359 -2.771 1 93.81 162 TYR B C 1
ATOM 3316 O O . TYR B 1 162 ? -0.659 17.406 -2.133 1 93.81 162 TYR B O 1
ATOM 3324 N N . GLN B 1 163 ? 0.419 15.906 -3.402 1 88.69 163 GLN B N 1
ATOM 3325 C CA . GLN B 1 163 ? 1.649 16.688 -3.416 1 88.69 163 GLN B CA 1
ATOM 3326 C C . GLN B 1 163 ? 1.477 17.969 -4.227 1 88.69 163 GLN B C 1
ATOM 3328 O O . GLN B 1 163 ? 1.037 17.938 -5.375 1 88.69 163 GLN B O 1
ATOM 3333 N N . ARG B 1 164 ? 1.82 19 -3.629 1 87.56 164 ARG B N 1
ATOM 3334 C CA . ARG B 1 164 ? 1.652 20.312 -4.25 1 87.56 164 ARG B CA 1
ATOM 3335 C C . ARG B 1 164 ? 2.998 20.891 -4.668 1 87.56 164 ARG B C 1
ATOM 3337 O O . ARG B 1 164 ? 4 20.719 -3.975 1 87.56 164 ARG B O 1
ATOM 3344 N N . LYS B 1 165 ? 3.174 21.172 -6.027 1 70.25 165 LYS B N 1
ATOM 3345 C CA . LYS B 1 165 ? 4.398 21.781 -6.523 1 70.25 165 LYS B CA 1
ATOM 3346 C C . LYS B 1 165 ? 4.574 23.188 -5.957 1 70.25 165 LYS B C 1
ATOM 3348 O O . LYS B 1 165 ? 3.602 23.938 -5.824 1 70.25 165 LYS B O 1
ATOM 3353 N N . ARG B 1 166 ? 5.648 23.25 -5.184 1 60.28 166 ARG B N 1
ATOM 3354 C CA . ARG B 1 166 ? 5.906 24.594 -4.691 1 60.28 166 ARG B CA 1
ATOM 3355 C C . ARG B 1 166 ? 6.086 25.578 -5.844 1 60.28 166 ARG B C 1
ATOM 3357 O O . ARG B 1 166 ? 6.711 25.25 -6.855 1 60.28 166 ARG B O 1
ATOM 3364 N N . MET B 1 167 ? 5.082 26.344 -6.121 1 47.44 167 MET B N 1
ATOM 3365 C CA . MET B 1 167 ? 5.309 27.375 -7.129 1 47.44 167 MET B CA 1
ATOM 3366 C C . MET B 1 167 ? 6.691 28 -6.973 1 47.44 167 MET B C 1
ATOM 3368 O O . MET B 1 167 ? 7.105 28.812 -7.797 1 47.44 167 MET B O 1
ATOM 3372 N N . SER B 1 168 ? 7.32 27.906 -5.84 1 45.88 168 SER B N 1
ATOM 3373 C CA . SER B 1 168 ? 8.695 28.375 -5.859 1 45.88 168 SER B CA 1
ATOM 3374 C C . SER B 1 168 ? 9.633 27.359 -6.5 1 45.88 168 SER B C 1
ATOM 3376 O O . SER B 1 168 ? 9.273 26.188 -6.637 1 45.88 168 SER B O 1
ATOM 3378 N N . THR B 1 169 ? 10.922 27.641 -7.082 1 40.28 169 THR B N 1
ATOM 3379 C CA . THR B 1 169 ? 11.984 26.922 -7.781 1 40.28 169 THR B CA 1
ATOM 3380 C C . THR B 1 169 ? 12.203 25.547 -7.164 1 40.28 169 THR B C 1
ATOM 3382 O O . THR B 1 169 ? 13.195 24.875 -7.469 1 40.28 169 THR B O 1
ATOM 3385 N N . ASP B 1 170 ? 11.422 25.188 -6.203 1 40.44 170 ASP B N 1
ATOM 3386 C CA . ASP B 1 170 ? 11.961 23.984 -5.566 1 40.44 170 ASP B CA 1
ATOM 3387 C C . ASP B 1 170 ? 11.375 22.719 -6.195 1 40.44 170 ASP B C 1
ATOM 3389 O O . ASP B 1 170 ? 10.211 22.703 -6.59 1 40.44 170 ASP B O 1
ATOM 3393 N N . ARG B 1 171 ? 12.047 21.781 -6.625 1 39.34 171 ARG B N 1
ATOM 3394 C CA . ARG B 1 171 ? 11.852 20.5 -7.277 1 39.34 171 ARG B CA 1
ATOM 3395 C C . ARG B 1 171 ? 10.852 19.641 -6.516 1 39.34 171 ARG B C 1
ATOM 3397 O O . ARG B 1 171 ? 10.836 19.641 -5.281 1 39.34 171 ARG B O 1
ATOM 3404 N N . PRO B 1 172 ? 9.898 19.125 -7.215 1 40.38 172 PRO B N 1
ATOM 3405 C CA . PRO B 1 172 ? 8.938 18.203 -6.605 1 40.38 172 PRO B CA 1
ATOM 3406 C C . PRO B 1 172 ? 9.602 17.188 -5.68 1 40.38 172 PRO B C 1
ATOM 3408 O O . PRO B 1 172 ? 10.656 16.625 -6.02 1 40.38 172 PRO B O 1
ATOM 3411 N N . PHE B 1 173 ? 9.43 17.203 -4.344 1 38.94 173 PHE B N 1
ATOM 3412 C CA . PHE B 1 173 ? 10.031 16.312 -3.354 1 38.94 173 PHE B CA 1
ATOM 3413 C C . PHE B 1 173 ? 9.633 14.867 -3.6 1 38.94 173 PHE B C 1
ATOM 3415 O O . PHE B 1 173 ? 8.445 14.539 -3.562 1 38.94 173 PHE B O 1
ATOM 3422 N N . SER B 1 174 ? 10.234 14.188 -4.379 1 35.22 174 SER B N 1
ATOM 3423 C CA . SER B 1 174 ? 10.047 12.742 -4.387 1 35.22 174 SER B CA 1
ATOM 3424 C C . SER B 1 174 ? 10.297 12.141 -3.006 1 35.22 174 SER B C 1
ATOM 3426 O O . SER B 1 174 ? 11.273 12.5 -2.34 1 35.22 174 SER B O 1
ATOM 3428 N N . PHE B 1 175 ? 9.328 11.656 -2.361 1 36.47 175 PHE B N 1
ATOM 3429 C CA . PHE B 1 175 ? 9.406 10.977 -1.071 1 36.47 175 PHE B CA 1
ATOM 3430 C C . PHE B 1 175 ? 10.547 9.977 -1.049 1 36.47 175 PHE B C 1
ATOM 3432 O O . PHE B 1 175 ? 10.367 8.805 -1.402 1 36.47 175 PHE B O 1
ATOM 3439 N N . THR B 1 176 ? 11.734 10.273 -1.534 1 33.44 176 THR B N 1
ATOM 3440 C CA . THR B 1 176 ? 12.828 9.336 -1.293 1 33.44 176 THR B CA 1
ATOM 3441 C C . THR B 1 176 ? 13.125 9.227 0.2 1 33.44 176 THR B C 1
ATOM 3443 O O . THR B 1 176 ? 13.219 10.234 0.898 1 33.44 176 THR B O 1
ATOM 3446 N N . PRO B 1 177 ? 12.961 8.102 0.765 1 32.62 177 PRO B N 1
ATOM 3447 C CA . PRO B 1 177 ? 13.461 8.039 2.139 1 32.62 177 PRO B CA 1
ATOM 3448 C C . PRO B 1 177 ? 14.852 8.656 2.287 1 32.62 177 PRO B C 1
ATOM 3450 O O . PRO B 1 177 ? 15.797 8.227 1.615 1 32.62 177 PRO B O 1
ATOM 3453 N N . ARG B 1 178 ? 15.016 9.883 2.264 1 31.72 178 ARG B N 1
ATOM 3454 C CA . ARG B 1 178 ? 16.328 10.461 2.549 1 31.72 178 ARG B CA 1
ATOM 3455 C C . ARG B 1 178 ? 16.891 9.906 3.854 1 31.72 178 ARG B C 1
ATOM 3457 O O . ARG B 1 178 ? 16.281 10.047 4.914 1 31.72 178 ARG B O 1
ATOM 3464 N N . TYR B 1 179 ? 17.781 8.891 3.797 1 31.8 179 TYR B N 1
ATOM 3465 C CA . TYR B 1 179 ? 18.719 8.703 4.91 1 31.8 179 TYR B CA 1
ATOM 3466 C C . TYR B 1 179 ? 19.391 10.016 5.277 1 31.8 179 TYR B C 1
ATOM 3468 O O . TYR B 1 179 ? 19.969 10.68 4.418 1 31.8 179 TYR B O 1
ATOM 3476 N N . GLY B 1 180 ? 19 10.914 5.98 1 31.17 180 GLY B N 1
ATOM 3477 C CA . GLY B 1 180 ? 19.625 12.141 6.453 1 31.17 180 GLY B CA 1
ATOM 3478 C C . GLY B 1 180 ? 21.125 12.023 6.613 1 31.17 180 GLY B C 1
ATOM 3479 O O . GLY B 1 180 ? 21.641 10.984 7.047 1 31.17 180 GLY B O 1
ATOM 3480 N N . GLU B 1 181 ? 22 12.836 5.922 1 32.94 181 GLU B N 1
ATOM 3481 C CA . GLU B 1 181 ? 23.438 13.055 5.898 1 32.94 181 GLU B CA 1
ATOM 3482 C C . GLU B 1 181 ? 24.031 12.977 7.305 1 32.94 181 GLU B C 1
ATOM 3484 O O . GLU B 1 181 ? 25.203 12.648 7.469 1 32.94 181 GLU B O 1
ATOM 3489 N N . ASP B 1 182 ? 23.344 13.492 8.273 1 30.58 182 ASP B N 1
ATOM 3490 C CA . ASP B 1 182 ? 23.984 13.562 9.578 1 30.58 182 ASP B CA 1
ATOM 3491 C C . ASP B 1 182 ? 24.422 12.18 10.062 1 30.58 182 ASP B C 1
ATOM 3493 O O . ASP B 1 182 ? 24.969 12.039 11.148 1 30.58 182 ASP B O 1
ATOM 3497 N N . TYR B 1 183 ? 23.984 11.18 9.352 1 28.25 183 TYR B N 1
ATOM 3498 C CA . TYR B 1 183 ? 24.469 9.875 9.805 1 28.25 183 TYR B CA 1
ATOM 3499 C C . TYR B 1 183 ? 25.875 9.617 9.289 1 28.25 183 TYR B C 1
ATOM 3501 O O . TYR B 1 183 ? 26.594 8.773 9.836 1 28.25 183 TYR B O 1
ATOM 3509 N N . ARG B 1 184 ? 26.203 10.203 8.141 1 29.14 184 ARG B N 1
ATOM 3510 C CA . ARG B 1 184 ? 27.484 9.75 7.598 1 29.14 184 ARG B CA 1
ATOM 3511 C C . ARG B 1 184 ? 28.641 10.43 8.312 1 29.14 184 ARG B C 1
ATOM 3513 O O . ARG B 1 184 ? 29.734 9.859 8.414 1 29.14 184 ARG B O 1
ATOM 3520 N N . ASP B 1 185 ? 28.672 11.727 8.422 1 27.62 185 ASP B N 1
ATOM 3521 C CA . ASP B 1 185 ? 29.922 12.375 8.812 1 27.62 185 ASP B CA 1
ATOM 3522 C C . ASP B 1 185 ? 30.375 11.906 10.195 1 27.62 185 ASP B C 1
ATOM 3524 O O . ASP B 1 185 ? 31.438 12.305 10.672 1 27.62 185 ASP B O 1
ATOM 3528 N N . ARG B 1 186 ? 29.484 11.523 11.016 1 25.56 186 ARG B N 1
ATOM 3529 C CA . ARG B 1 186 ? 30.094 11.039 12.25 1 25.56 186 ARG B CA 1
ATOM 3530 C C . ARG B 1 186 ? 30.844 9.742 12.016 1 25.56 186 ARG B C 1
ATOM 3532 O O . ARG B 1 186 ? 31.297 9.102 12.961 1 25.56 186 ARG B O 1
ATOM 3539 N N . ALA B 1 187 ? 31.016 9.336 10.75 1 29.66 187 ALA B N 1
ATOM 3540 C CA . ALA B 1 187 ? 31.891 8.172 10.547 1 29.66 187 ALA B CA 1
ATOM 3541 C C . ALA B 1 187 ? 33.344 8.586 10.539 1 29.66 187 ALA B C 1
ATOM 3543 O O . ALA B 1 187 ? 34.031 8.492 9.508 1 29.66 187 ALA B O 1
ATOM 3544 N N . GLY B 1 188 ? 33.781 9.781 10.852 1 25.41 188 GLY B N 1
ATOM 3545 C CA . GLY B 1 188 ? 35.219 10.055 10.891 1 25.41 188 GLY B CA 1
ATOM 3546 C C . GLY B 1 188 ? 36.031 8.883 11.398 1 25.41 188 GLY B C 1
ATOM 3547 O O . GLY B 1 188 ? 35.469 7.848 11.773 1 25.41 188 GLY B O 1
ATOM 3548 N N . ILE B 1 189 ? 37.25 9.18 12.344 1 26.47 189 ILE B N 1
ATOM 3549 C CA . ILE B 1 189 ? 38.5 8.602 12.82 1 26.47 189 ILE B CA 1
ATOM 3550 C C . ILE B 1 189 ? 38.219 7.352 13.648 1 26.47 189 ILE B C 1
ATOM 3552 O O . ILE B 1 189 ? 37.625 7.434 14.727 1 26.47 189 ILE B O 1
ATOM 3556 N N . VAL B 1 190 ? 37.969 6.336 13.164 1 26.55 190 VAL B N 1
ATOM 3557 C CA . VAL B 1 190 ? 38.281 5.082 13.844 1 26.55 190 VAL B CA 1
ATOM 3558 C C . VAL B 1 190 ? 39.75 5.078 14.266 1 26.55 190 VAL B C 1
ATOM 3560 O O . VAL B 1 190 ? 40.656 4.914 13.43 1 26.55 190 VAL B O 1
ATOM 3563 N N . GLN B 1 191 ? 40.344 6.152 14.773 1 25.69 191 GLN B N 1
ATOM 3564 C CA . GLN B 1 191 ? 41.531 5.801 15.539 1 25.69 191 GLN B CA 1
ATOM 3565 C C . GLN B 1 191 ? 41.344 4.469 16.25 1 25.69 191 GLN B C 1
ATOM 3567 O O . GLN B 1 191 ? 40.344 4.254 16.938 1 25.69 191 GLN B O 1
ATOM 3572 N N . THR B 1 192 ? 42.094 3.41 15.797 1 26.62 192 THR B N 1
ATOM 3573 C CA . THR B 1 192 ? 42.375 2.059 16.25 1 26.62 192 THR B CA 1
ATOM 3574 C C . THR B 1 192 ? 42.531 2.025 17.781 1 26.62 192 THR B C 1
ATOM 3576 O O . THR B 1 192 ? 42.656 0.952 18.375 1 26.62 192 THR B O 1
ATOM 3579 N N . SER B 1 193 ? 42.969 3.188 18.281 1 24.78 193 SER B N 1
ATOM 3580 C CA . SER B 1 193 ? 43.469 2.947 19.625 1 24.78 193 SER B CA 1
ATOM 3581 C C . SER B 1 193 ? 42.375 2.316 20.5 1 24.78 193 SER B C 1
ATOM 3583 O O . SER B 1 193 ? 42.688 1.682 21.516 1 24.78 193 SER B O 1
ATOM 3585 N N . TRP B 1 194 ? 41.281 2.848 20.25 1 24.11 194 TRP B N 1
ATOM 3586 C CA . TRP B 1 194 ? 40.531 2.695 21.484 1 24.11 194 TRP B CA 1
ATOM 3587 C C . TRP B 1 194 ? 40 1.269 21.641 1 24.11 194 TRP B C 1
ATOM 3589 O O . TRP B 1 194 ? 39.062 1.023 22.375 1 24.11 194 TRP B O 1
ATOM 3599 N N . ILE B 1 195 ? 40.688 0.26 20.844 1 26.09 195 ILE B N 1
ATOM 3600 C CA . ILE B 1 195 ? 40.406 -1.124 21.234 1 26.09 195 ILE B CA 1
ATOM 3601 C C . ILE B 1 195 ? 40.5 -1.264 22.75 1 26.09 195 ILE B C 1
ATOM 3603 O O . ILE B 1 195 ? 41.594 -1.452 23.297 1 26.09 195 ILE B O 1
ATOM 3607 N N . HIS B 1 196 ? 40.344 -0.227 23.391 1 24.14 196 HIS B N 1
ATOM 3608 C CA . HIS B 1 196 ? 40.5 -0.649 24.781 1 24.14 196 HIS B CA 1
ATOM 3609 C C . HIS B 1 196 ? 39.656 -1.898 25.062 1 24.14 196 HIS B C 1
ATOM 3611 O O . HIS B 1 196 ? 38.5 -1.989 24.641 1 24.14 196 HIS B O 1
ATOM 3617 N N . HIS B 1 197 ? 40.344 -3.08 25.016 1 25.45 197 HIS B N 1
ATOM 3618 C CA . HIS B 1 197 ? 40.031 -4.387 25.578 1 25.45 197 HIS B CA 1
ATOM 3619 C C . HIS B 1 197 ? 39.094 -4.262 26.766 1 25.45 197 HIS B C 1
ATOM 3621 O O . HIS B 1 197 ? 39.5 -3.869 27.859 1 25.45 197 HIS B O 1
ATOM 3627 N N . THR B 1 198 ? 38.188 -3.504 26.5 1 24.09 198 THR B N 1
ATOM 3628 C CA . THR B 1 198 ? 37.312 -3.398 27.688 1 24.09 198 THR B CA 1
ATOM 3629 C C . THR B 1 198 ? 37.094 -4.77 28.312 1 24.09 198 THR B C 1
ATOM 3631 O O . THR B 1 198 ? 36.688 -5.711 27.641 1 24.09 198 THR B O 1
ATOM 3634 N N . GLU B 1 199 ? 37.906 -5.145 29.203 1 27.61 199 GLU B N 1
ATOM 3635 C CA . GLU B 1 199 ? 38.062 -6.234 30.156 1 27.61 199 GLU B CA 1
ATOM 3636 C C . GLU B 1 199 ? 36.719 -6.691 30.688 1 27.61 199 GLU B C 1
ATOM 3638 O O . GLU B 1 199 ? 36.219 -6.172 31.703 1 27.61 199 GLU B O 1
ATOM 3643 N N . TRP B 1 200 ? 35.812 -6.57 29.875 1 25.66 200 TRP B N 1
ATOM 3644 C CA . TRP B 1 200 ? 34.594 -7.094 30.453 1 25.66 200 TRP B CA 1
ATOM 3645 C C . TRP B 1 200 ? 34.812 -8.492 31.016 1 25.66 200 TRP B C 1
ATOM 3647 O O . TRP B 1 200 ? 33.875 -9.109 31.547 1 25.66 200 TRP B O 1
ATOM 3657 N N . TYR B 1 201 ? 35.844 -9.094 30.453 1 26.73 201 TYR B N 1
ATOM 3658 C CA . TYR B 1 201 ? 36 -10.383 31.125 1 26.73 201 TYR B CA 1
ATOM 3659 C C . TYR B 1 201 ? 36.094 -10.211 32.625 1 26.73 201 TYR B C 1
ATOM 3661 O O . TYR B 1 201 ? 36.25 -11.195 33.375 1 26.73 201 TYR B O 1
ATOM 3669 N N . GLY B 1 202 ? 36.5 -9.039 32.875 1 26.42 202 GLY B N 1
ATOM 3670 C CA . GLY B 1 202 ? 36.906 -8.852 34.25 1 26.42 202 GLY B CA 1
ATOM 3671 C C . GLY B 1 202 ? 35.75 -8.977 35.219 1 26.42 202 GLY B C 1
ATOM 3672 O O . GLY B 1 202 ? 35.938 -8.727 36.438 1 26.42 202 GLY B O 1
ATOM 3673 N N . PHE B 1 203 ? 34.656 -8.758 34.75 1 28.55 203 PHE B N 1
ATOM 3674 C CA . PHE B 1 203 ? 33.625 -8.828 35.781 1 28.55 203 PHE B CA 1
ATOM 3675 C C . PHE B 1 203 ? 33.625 -10.188 36.469 1 28.55 203 PHE B C 1
ATOM 3677 O O . PHE B 1 203 ? 33.094 -10.344 37.562 1 28.55 203 PHE B O 1
ATOM 3684 N N . LEU B 1 204 ? 33.906 -11.266 35.688 1 27.25 204 LEU B N 1
ATOM 3685 C CA . LEU B 1 204 ? 34.062 -12.477 36.5 1 27.25 204 LEU B CA 1
ATOM 3686 C C . LEU B 1 204 ? 35.344 -12.43 37.312 1 27.25 204 LEU B C 1
ATOM 3688 O O . LEU B 1 204 ? 35.812 -13.461 37.812 1 27.25 204 LEU B O 1
ATOM 3692 N N . ALA B 1 205 ? 36.156 -11.453 37.156 1 27.19 205 ALA B N 1
ATOM 3693 C CA . ALA B 1 205 ? 37.25 -11.516 38.125 1 27.19 205 ALA B CA 1
ATOM 3694 C C . ALA B 1 205 ? 36.75 -11.352 39.531 1 27.19 205 ALA B C 1
ATOM 3696 O O . ALA B 1 205 ? 35.812 -10.562 39.781 1 27.19 205 ALA B O 1
ATOM 3697 N N . PRO B 1 206 ? 37.062 -12.297 40.531 1 29.97 206 PRO B N 1
ATOM 3698 C CA . PRO B 1 206 ? 36.594 -12.273 41.938 1 29.97 206 PRO B CA 1
ATOM 3699 C C . PRO B 1 206 ? 36.75 -10.906 42.594 1 29.97 206 PRO B C 1
ATOM 3701 O O . PRO B 1 206 ? 37.875 -10.438 42.781 1 29.97 206 PRO B O 1
ATOM 3704 N N . SER B 1 207 ? 36.344 -9.867 42.031 1 31.2 207 SER B N 1
ATOM 3705 C CA . SER B 1 207 ? 36.656 -8.766 42.938 1 31.2 207 SER B CA 1
ATOM 3706 C C . SER B 1 207 ? 36.156 -9.055 44.344 1 31.2 207 SER B C 1
ATOM 3708 O O . SER B 1 207 ? 35.062 -9.539 44.531 1 31.2 207 SER B O 1
ATOM 3710 N N . PRO B 1 208 ? 37 -9.203 45.312 1 28.89 208 PRO B N 1
ATOM 3711 C CA . PRO B 1 208 ? 36.719 -9.664 46.656 1 28.89 208 PRO B CA 1
ATOM 3712 C C . PRO B 1 208 ? 35.5 -8.961 47.281 1 28.89 208 PRO B C 1
ATOM 3714 O O . PRO B 1 208 ? 35.062 -9.336 48.344 1 28.89 208 PRO B O 1
ATOM 3717 N N . TYR B 1 209 ? 35.281 -7.66 46.969 1 30.8 209 TYR B N 1
ATOM 3718 C CA . TYR B 1 209 ? 34.5 -7.09 48.094 1 30.8 209 TYR B CA 1
ATOM 3719 C C . TYR B 1 209 ? 33.062 -7.5 48.031 1 30.8 209 TYR B C 1
ATOM 3721 O O . TYR B 1 209 ? 32.438 -7.441 46.969 1 30.8 209 TYR B O 1
ATOM 3729 N N . PRO B 1 210 ? 32.469 -8.344 48.812 1 30.81 210 PRO B N 1
ATOM 3730 C CA . PRO B 1 210 ? 31.156 -8.898 49.094 1 30.81 210 PRO B CA 1
ATOM 3731 C C . PRO B 1 210 ? 30.062 -7.828 49.156 1 30.81 210 PRO B C 1
ATOM 3733 O O . PRO B 1 210 ? 30.078 -7.008 50.094 1 30.81 210 PRO B O 1
ATOM 3736 N N . LYS B 1 211 ? 29.859 -7.105 48.062 1 36.53 211 LYS B N 1
ATOM 3737 C CA . LYS B 1 211 ? 28.797 -6.125 48.312 1 36.53 211 LYS B CA 1
ATOM 3738 C C . LYS B 1 211 ? 27.578 -6.785 48.938 1 36.53 211 LYS B C 1
ATOM 3740 O O . LYS B 1 211 ? 27.047 -7.766 48.406 1 36.53 211 LYS B O 1
ATOM 3745 N N . GLN B 1 212 ? 27.266 -6.625 50.094 1 35.41 212 GLN B N 1
ATOM 3746 C CA . GLN B 1 212 ? 26.203 -7.074 51 1 35.41 212 GLN B CA 1
ATOM 3747 C C . GLN B 1 212 ? 24.828 -6.781 50.438 1 35.41 212 GLN B C 1
ATOM 3749 O O . GLN B 1 212 ? 24.531 -5.641 50.062 1 35.41 212 GLN B O 1
ATOM 3754 N N . VAL B 1 213 ? 24.375 -7.699 49.562 1 42.38 213 VAL B N 1
ATOM 3755 C CA . VAL B 1 213 ? 23 -7.762 49.062 1 42.38 213 VAL B CA 1
ATOM 3756 C C . VAL B 1 213 ? 22.047 -7.32 50.188 1 42.38 213 VAL B C 1
ATOM 3758 O O . VAL B 1 213 ? 22 -7.938 51.25 1 42.38 213 VAL B O 1
ATOM 3761 N N . ASP B 1 214 ? 21.828 -6.078 50.281 1 39.34 214 ASP B N 1
ATOM 3762 C CA . ASP B 1 214 ? 20.969 -5.559 51.344 1 39.34 214 ASP B CA 1
ATOM 3763 C C . ASP B 1 214 ? 19.594 -6.246 51.344 1 39.34 214 ASP B C 1
ATOM 3765 O O . ASP B 1 214 ? 18.781 -5.988 50.469 1 39.34 214 ASP B O 1
ATOM 3769 N N . TRP B 1 215 ? 19.531 -7.457 51.875 1 46.88 215 TRP B N 1
ATOM 3770 C CA . TRP B 1 215 ? 18.391 -8.328 52.125 1 46.88 215 TRP B CA 1
ATOM 3771 C C . TRP B 1 215 ? 17.203 -7.539 52.688 1 46.88 215 TRP B C 1
ATOM 3773 O O . TRP B 1 215 ? 16.047 -7.941 52.531 1 46.88 215 TRP B O 1
ATOM 3783 N N . ARG B 1 216 ? 17.344 -6.344 53.219 1 51.28 216 ARG B N 1
ATOM 3784 C CA . ARG B 1 216 ? 16.297 -5.605 53.906 1 51.28 216 ARG B CA 1
ATOM 3785 C C . ARG B 1 216 ? 15.281 -5.039 52.938 1 51.28 216 ARG B C 1
ATOM 3787 O O . ARG B 1 216 ? 14.078 -5.059 53.188 1 51.28 216 ARG B O 1
ATOM 3794 N N . THR B 1 217 ? 15.797 -4.59 51.719 1 57.97 217 THR B N 1
ATOM 3795 C CA . THR B 1 217 ? 14.898 -3.949 50.75 1 57.97 217 THR B CA 1
ATOM 3796 C C . THR B 1 217 ? 14.031 -4.988 50.062 1 57.97 217 THR B C 1
ATOM 3798 O O . THR B 1 217 ? 12.859 -4.738 49.781 1 57.97 217 THR B O 1
ATOM 3801 N N . ILE B 1 218 ? 14.688 -6.195 49.875 1 54.47 218 ILE B N 1
ATOM 3802 C CA . ILE B 1 218 ? 13.93 -7.238 49.219 1 54.47 218 ILE B CA 1
ATOM 3803 C C . ILE B 1 218 ? 12.773 -7.699 50.094 1 54.47 218 ILE B C 1
ATOM 3805 O O . ILE B 1 218 ? 11.648 -7.871 49.625 1 54.47 218 ILE B O 1
ATOM 3809 N N . SER B 1 219 ? 13.047 -7.773 51.406 1 55.72 219 SER B N 1
ATOM 3810 C CA . SER B 1 219 ? 12.008 -8.242 52.312 1 55.72 219 SER B CA 1
ATOM 3811 C C . SER B 1 219 ? 10.852 -7.25 52.406 1 55.72 219 SER B C 1
ATOM 3813 O O . SER B 1 219 ? 9.688 -7.648 52.5 1 55.72 219 SER B O 1
ATOM 3815 N N . ALA B 1 220 ? 11.109 -5.934 52.25 1 60.38 220 ALA B N 1
ATOM 3816 C CA . ALA B 1 220 ? 10.062 -4.922 52.344 1 60.38 220 ALA B CA 1
ATOM 3817 C C . ALA B 1 220 ? 9.109 -4.988 51.156 1 60.38 220 ALA B C 1
ATOM 3819 O O . ALA B 1 220 ? 7.891 -4.84 51.344 1 60.38 220 ALA B O 1
ATOM 3820 N N . VAL B 1 221 ? 9.633 -5.344 50 1 62.66 221 VAL B N 1
ATOM 3821 C CA . VAL B 1 221 ? 8.812 -5.426 48.812 1 62.66 221 VAL B CA 1
ATOM 3822 C C . VAL B 1 221 ? 7.902 -6.645 48.875 1 62.66 221 VAL B C 1
ATOM 3824 O O . VAL B 1 221 ? 6.715 -6.559 48.562 1 62.66 221 VAL B O 1
ATOM 3827 N N . ILE B 1 222 ? 8.531 -7.707 49.469 1 60.09 222 ILE B N 1
ATOM 3828 C CA . ILE B 1 222 ? 7.746 -8.93 49.562 1 60.09 222 ILE B CA 1
ATOM 3829 C C . ILE B 1 222 ? 6.609 -8.734 50.562 1 60.09 222 ILE B C 1
ATOM 3831 O O . ILE B 1 222 ? 5.477 -9.148 50.312 1 60.09 222 ILE B O 1
ATOM 3835 N N . ILE B 1 223 ? 6.883 -7.926 51.594 1 64.62 223 ILE B N 1
ATOM 3836 C CA . ILE B 1 223 ? 5.871 -7.691 52.625 1 64.62 223 ILE B CA 1
ATOM 3837 C C . ILE B 1 223 ? 4.762 -6.805 52.062 1 64.62 223 ILE B C 1
ATOM 3839 O O . ILE B 1 223 ? 3.576 -7.062 52.281 1 64.62 223 ILE B O 1
ATOM 3843 N N . GLY B 1 224 ? 5.113 -5.859 51.281 1 63.88 224 GLY B N 1
ATOM 3844 C CA . GLY B 1 224 ? 4.109 -5 50.688 1 63.88 224 GLY B CA 1
ATOM 3845 C C . GLY B 1 224 ? 3.189 -5.738 49.719 1 63.88 224 GLY B C 1
ATOM 3846 O O . GLY B 1 224 ? 1.971 -5.562 49.781 1 63.88 224 GLY B O 1
ATOM 3847 N N . LEU B 1 225 ? 3.844 -6.594 48.938 1 67.06 225 LEU B N 1
ATOM 3848 C CA . LEU B 1 225 ? 3.07 -7.352 47.969 1 67.06 225 LEU B CA 1
ATOM 3849 C C . LEU B 1 225 ? 2.137 -8.336 48.656 1 67.06 225 LEU B C 1
ATOM 3851 O O . LEU B 1 225 ? 0.998 -8.531 48.219 1 67.06 225 LEU B O 1
ATOM 3855 N N . SER B 1 226 ? 2.666 -8.891 49.781 1 65.75 226 SER B N 1
ATOM 3856 C CA . SER B 1 226 ? 1.831 -9.812 50.531 1 65.75 226 SER B CA 1
ATOM 3857 C C . SER B 1 226 ? 0.651 -9.086 51.188 1 65.75 226 SER B C 1
ATOM 3859 O O . SER B 1 226 ? -0.45 -9.633 51.25 1 65.75 226 SER B O 1
ATOM 3861 N N . GLY B 1 227 ? 0.897 -7.859 51.594 1 66.12 227 GLY B N 1
ATOM 3862 C CA . GLY B 1 227 ? -0.19 -7.07 52.125 1 66.12 227 GLY B CA 1
ATOM 3863 C C . GLY B 1 227 ? -1.293 -6.781 51.125 1 66.12 227 GLY B C 1
ATOM 3864 O O . GLY B 1 227 ? -2.479 -6.859 51.469 1 66.12 227 GLY B O 1
ATOM 3865 N N . ILE B 1 228 ? -0.891 -6.449 49.938 1 68.5 228 ILE B N 1
ATOM 3866 C CA . ILE B 1 228 ? -1.861 -6.145 48.906 1 68.5 228 ILE B CA 1
ATOM 3867 C C . ILE B 1 228 ? -2.668 -7.398 48.562 1 68.5 228 ILE B C 1
ATOM 3869 O O . ILE B 1 228 ? -3.893 -7.34 48.438 1 68.5 228 ILE B O 1
ATOM 3873 N N . ILE B 1 229 ? -1.955 -8.508 48.531 1 69.06 229 ILE B N 1
ATOM 3874 C CA . ILE B 1 229 ? -2.635 -9.766 48.219 1 69.06 229 ILE B CA 1
ATOM 3875 C C . ILE B 1 229 ? -3.637 -10.078 49.344 1 69.06 229 ILE B C 1
ATOM 3877 O O . ILE B 1 229 ? -4.781 -10.453 49.062 1 69.06 229 ILE B O 1
ATOM 3881 N N . ALA B 1 230 ? -3.197 -9.805 50.594 1 70.5 230 ALA B N 1
ATOM 3882 C CA . ALA B 1 230 ? -4.094 -10.031 51.75 1 70.5 230 ALA B CA 1
ATOM 3883 C C . ALA B 1 230 ? -5.289 -9.086 51.688 1 70.5 230 ALA B C 1
ATOM 3885 O O . ALA B 1 230 ? -6.426 -9.5 51.938 1 70.5 230 ALA B O 1
ATOM 3886 N N .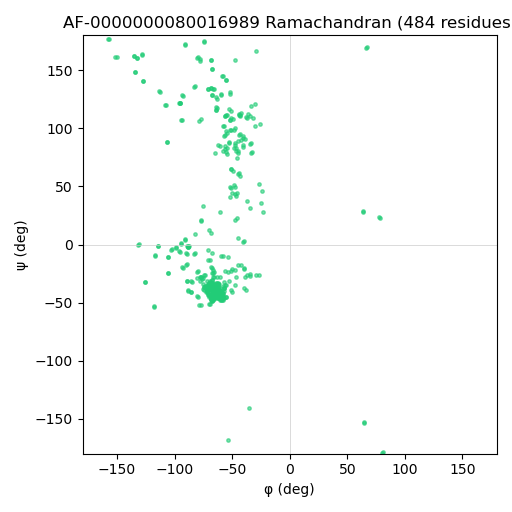 PHE B 1 231 ? -5.078 -7.84 51.312 1 72.69 231 PHE B N 1
ATOM 3887 C CA . PHE B 1 231 ? -6.141 -6.848 51.219 1 72.69 231 PHE B CA 1
ATOM 3888 C C . PHE B 1 231 ? -7.145 -7.254 50.125 1 72.69 231 PHE B C 1
ATOM 3890 O O . PHE B 1 231 ? -8.359 -7.18 50.344 1 72.69 231 PHE B O 1
ATOM 3897 N N . LEU B 1 232 ? -6.66 -7.711 49 1 70.81 232 LEU B N 1
ATOM 3898 C CA . LEU B 1 232 ? -7.531 -8.125 47.906 1 70.81 232 LEU B CA 1
ATOM 3899 C C . LEU B 1 232 ? -8.336 -9.367 48.312 1 70.81 232 LEU B C 1
ATOM 3901 O O . LEU B 1 232 ? -9.508 -9.484 47.938 1 70.81 232 LEU B O 1
ATOM 3905 N N . LEU B 1 233 ? -7.703 -10.234 49.062 1 70.44 233 LEU B N 1
ATOM 3906 C CA . LEU B 1 233 ? -8.406 -11.414 49.531 1 70.44 233 LEU B CA 1
ATOM 3907 C C . LEU B 1 233 ? -9.484 -11.039 50.531 1 70.44 233 LEU B C 1
ATOM 3909 O O . LEU B 1 233 ? -10.586 -11.602 50.531 1 70.44 233 LEU B O 1
ATOM 3913 N N . ILE B 1 234 ? -9.156 -10.031 51.344 1 71.44 234 ILE B N 1
ATOM 3914 C CA . ILE B 1 234 ? -10.133 -9.555 52.312 1 71.44 234 ILE B CA 1
ATOM 3915 C C . ILE B 1 234 ? -11.289 -8.875 51.562 1 71.44 234 ILE B C 1
ATOM 3917 O O . ILE B 1 234 ? -12.461 -9.102 51.906 1 71.44 234 ILE B O 1
ATOM 3921 N N . LEU B 1 235 ? -11.047 -8.031 50.625 1 67.56 235 LEU B N 1
ATOM 3922 C CA . LEU B 1 235 ? -12.086 -7.359 49.844 1 67.56 235 LEU B CA 1
ATOM 3923 C C . LEU B 1 235 ? -12.961 -8.375 49.125 1 67.56 235 LEU B C 1
ATOM 3925 O O . LEU B 1 235 ? -14.18 -8.219 49.062 1 67.56 235 LEU B O 1
ATOM 3929 N N . ASN B 1 236 ? -12.352 -9.359 48.594 1 63.38 236 ASN B N 1
ATOM 3930 C CA . ASN B 1 236 ? -13.086 -10.445 47.938 1 63.38 236 ASN B CA 1
ATOM 3931 C C . ASN B 1 236 ? -13.992 -11.172 48.938 1 63.38 236 ASN B C 1
ATOM 3933 O O . ASN B 1 236 ? -15.125 -11.531 48.594 1 63.38 236 ASN B O 1
ATOM 3937 N N . TRP B 1 237 ? -13.477 -11.328 50.094 1 63.69 237 TRP B N 1
ATOM 3938 C CA . TRP B 1 237 ? -14.266 -11.938 51.156 1 63.69 237 TRP B CA 1
ATOM 3939 C C . TRP B 1 237 ? -15.453 -11.055 51.531 1 63.69 237 TRP B C 1
ATOM 3941 O O . TRP B 1 237 ? -16.578 -11.555 51.719 1 63.69 237 TRP B O 1
ATOM 3951 N N . PHE B 1 238 ? -15.242 -9.797 51.594 1 62.47 238 PHE B N 1
ATOM 3952 C CA . PHE B 1 238 ? -16.312 -8.875 51.938 1 62.47 238 PHE B CA 1
ATOM 3953 C C . PHE B 1 238 ? -17.391 -8.859 50.844 1 62.47 238 PHE B C 1
ATOM 3955 O O . PHE B 1 238 ? -18.578 -8.82 51.156 1 62.47 238 PHE B O 1
ATOM 3962 N N . VAL B 1 239 ? -17 -8.773 49.594 1 58.19 239 VAL B N 1
ATOM 3963 C CA . VAL B 1 239 ? -17.953 -8.711 48.469 1 58.19 239 VAL B CA 1
ATOM 3964 C C . VAL B 1 239 ? -18.75 -10.008 48.406 1 58.19 239 VAL B C 1
ATOM 3966 O O . VAL B 1 239 ? -19.969 -9.992 48.156 1 58.19 239 VAL B O 1
ATOM 3969 N N . ASN B 1 240 ? -18.094 -11.094 48.625 1 59.91 240 ASN B N 1
ATOM 3970 C CA . ASN B 1 240 ? -18.812 -12.367 48.562 1 59.91 240 ASN B CA 1
ATOM 3971 C C . ASN B 1 240 ? -19.656 -12.578 49.812 1 59.91 240 ASN B C 1
ATOM 3973 O O . ASN B 1 240 ? -20.656 -13.312 49.781 1 59.91 240 ASN B O 1
ATOM 3977 N N . SER B 1 241 ? -19.25 -12.039 50.938 1 57 241 SER B N 1
ATOM 3978 C CA . SER B 1 241 ? -20.062 -12.195 52.125 1 57 241 SER B CA 1
ATOM 3979 C C . SER B 1 241 ? -21.281 -11.273 52.125 1 57 241 SER B C 1
ATOM 3981 O O . SER B 1 241 ? -22.203 -11.438 52.906 1 57 241 SER B O 1
ATOM 3983 N N . SER B 1 242 ? -21.125 -10.148 51.438 1 54.03 242 SER B N 1
ATOM 3984 C CA . SER B 1 242 ? -22.328 -9.305 51.438 1 54.03 242 SER B CA 1
ATOM 3985 C C . SER B 1 242 ? -23.453 -9.93 50.625 1 54.03 242 SER B C 1
ATOM 3987 O O . SER B 1 242 ? -24.562 -9.398 50.594 1 54.03 242 SER B O 1
ATOM 3989 N N . ALA B 1 243 ? -23.203 -10.945 49.812 1 47.53 243 ALA B N 1
ATOM 3990 C CA . ALA B 1 243 ? -24.297 -11.539 49.062 1 47.53 243 ALA B CA 1
ATOM 3991 C C . ALA B 1 243 ? -25.062 -12.555 49.906 1 47.53 243 ALA B C 1
ATOM 3993 O O . ALA B 1 243 ? -26.062 -13.109 49.469 1 47.53 243 ALA B O 1
ATOM 3994 N N . PHE B 1 244 ? -24.594 -12.898 51.094 1 36.94 244 PHE B N 1
ATOM 3995 C CA . PHE B 1 244 ? -25.531 -13.711 51.875 1 36.94 244 PHE B CA 1
ATOM 3996 C C . PHE B 1 244 ? -26.453 -12.828 52.688 1 36.94 244 PHE B C 1
ATOM 3998 O O . PHE B 1 244 ? -26.031 -11.789 53.219 1 36.94 244 PHE B O 1
#

pLDDT: mean 70.82, std 28.67, range [24.09, 98.81]

Organism: NCBI:txid2019572

InterPro domains:
  IPR001297 Phycobilisome linker domain [PF00427] (40-164)
  IPR001297 Phycobilisome linker domain [PS51445] (11-191)
  IPR038255 Phycobilisome linker domain superfamily [G3DSA:1.10.3130.20] (33-172)

Nearest PDB structures (foldseek):
  7eyd-assembly1_A6  TM=5.182E-01  e=2.105E-15  Nostoc sp. PCC 7120 = FACHB-418
  8hfq-assembly1_n  TM=6.249E-01  e=1.252E-12  Synechocystis sp. PCC 6803 substr. Kazusa
  8wql-assembly1_BA  TM=5.816E-01  e=8.455E-13  Arthrospira sp. FACHB-439
  5y6p-assembly1_W5  TM=5.304E-01  e=8.411E-12  Griffithsia pacifica
  7vea-assembly1_dM  TM=7.423E-01  e=5.595E-09  Thermosynechococcus vestitus BP-1

Solvent-accessible surface area (backbone atoms only — not comparable to full-atom values): 29280 Å² total; per-residue (Å²): 127,80,76,74,78,75,77,76,74,76,71,72,80,70,71,70,70,68,72,70,82,62,84,71,74,47,91,83,57,78,84,81,46,42,56,87,75,41,87,46,73,67,46,44,50,52,44,52,50,50,43,50,43,36,64,54,30,66,67,60,50,35,56,85,70,61,55,63,70,56,49,52,33,43,77,67,61,73,43,44,45,43,54,45,53,52,49,52,66,62,26,69,58,39,36,62,68,49,55,72,71,42,56,55,56,57,43,41,44,54,43,32,38,31,63,63,10,33,70,68,91,43,68,67,56,38,51,54,52,29,50,39,34,72,74,53,32,66,67,44,33,52,49,54,55,64,68,28,68,67,35,45,73,73,34,40,54,39,27,51,58,53,80,50,71,53,86,55,97,55,72,76,79,69,89,57,85,71,80,65,67,82,66,56,72,75,65,64,82,75,64,73,69,69,66,58,74,71,62,63,71,50,69,75,47,80,67,77,79,77,76,76,74,67,62,67,63,60,52,50,53,53,51,51,52,50,48,51,53,50,50,52,51,48,51,51,48,51,61,60,54,65,74,105,130,80,75,74,78,75,77,75,73,75,71,72,79,72,71,72,70,70,73,73,84,58,85,74,71,45,91,85,55,78,85,83,45,42,56,86,74,40,87,44,75,68,46,44,50,52,43,52,49,50,44,49,43,38,63,53,30,66,68,60,50,35,59,85,71,61,54,65,70,56,49,52,33,42,77,67,62,73,44,45,45,43,52,44,54,51,49,53,67,61,28,69,59,39,36,61,70,49,54,71,71,41,57,55,58,59,43,40,44,52,45,34,38,32,63,64,8,33,72,69,91,44,69,67,56,39,50,55,51,28,48,40,35,72,73,53,33,66,67,44,34,52,49,54,54,64,67,26,68,66,34,45,74,75,36,40,54,39,27,51,58,54,79,51,71,54,86,55,97,55,71,75,78,68,88,57,85,69,77,65,65,82,66,54,70,76,63,62,83,76,64,75,69,70,66,59,75,70,60,63,72,46,69,76,43,81,68,77,76,74,75,73,75,67,61,66,62,59,52,52,52,52,50,51,53,50,48,50,53,51,51,52,52,47,51,51,49,50,61,59,54,66,73,104

Sequence (488 aa):
MALPIHTYKPTSQNQRVCSFGTADLNEDSPYIYRLEDTNSSGEIAKLIWAAYRQVFNEQEILQFNRQIALETQLKNRSITVRDFIRGLAKSGRFYQLVVAANNNYRLVEICLKRLLGRAPYNQEEEIAWSIQIATRGWSGFVDALIDSEEYTEAFGDYTVPYQRKRMSTDRPFSFTPRYGEDYRDRAGIVQTSWIHHTEWYGFLAPSPYPKQVDWRTISAVIIGLSGIIAFLLILNWFVNSSAFMALPIHTYKPTSQNQRVCSFGTADLNEDSPYIYRLEDTNSSGEIAKLIWAAYRQVFNEQEILQFNRQIALETQLKNRSITVRDFIRGLAKSGRFYQLVVAANNNYRLVEICLKRLLGRAPYNQEEEIAWSIQIATRGWSGFVDALIDSEEYTEAFGDYTVPYQRKRMSTDRPFSFTPRYGEDYRDRAGIVQTSWIHHTEWYGFLAPSPYPKQVDWRTISAVIIGLSGIIAFLLILNWFVNSSAF